Protein AF-A0A7S2EUV5-F1 (afdb_monomer_lite)

Sequence (400 aa):
MSPLLPIADLNKFLSEQCRSLSSALKKLEDSFPPSSAQTLISAAEASLVLLAHHIDSIAEHYCNGVGYIEEMLRSQLVSAIGKEIQSEDFTEFILFHNRKLFKNEFVPKPFCHAIRRPGHYPDGVLSIERTGNDDFGTKKNTDPVVTFMRKIEGSSSAPMFFPINAATSVEFTGERFLHAWICHEFGEERESRSGGFNLVARARQFSSFLLLIGTVSGPDSFDPQHAIILQNKDEVLIPLLLNQLPTPKEFKDAIQSLSPEQQRFAKAFRSMQLESSVFGVCAVQLKPQLELLLGLPQFSLTKEIKLTQDLLSLFIDYQISSDLLSFDGVGSMTSSEKVEVVKGHVAAVYEMIQELKEKDLRNAEQEADMHVEMINGGGFRLFGGAAPAPPGGGMFGAPA

Foldseek 3Di:
DPPDDDPVVVVVVVVVVVVVLVVVLVVLQVVADDDDPPDPDGSVNVNVVVVVVVVVVVVVVVVVVVVVVVVVVVVVVCVVVVHDQFQVNVVVVCLVVLVVVDDPVFRWDFQKDFCDDVPDDGQKIKFKWFADDDPDPPDDPTGGATWGKDKDALVRADWAWEDPDPVDIDTDGGIDIDTDHDGDHDDDPPDPPRGWMWTKMWGAALFKKKKFKAFDLDRRYTYTDDMDMHYGGDMDTHTDDDDDDDDPVRLCVVCVPPDPVVSVVSVVVSVVCVSRVGIDMDMGGVVQVLCVLQVADPPLCVPVSVLVVLVVCCCPVVVDDSVQLHQPDDPPDDRVVSVVVSVVSSVVVVVVVVVVVVVVVVVVVVVVVVVVCVVVVPPDDDDDDDDDDDDDDDDDDDDD

Structure (mmCIF, N/CA/C/O backbone):
data_AF-A0A7S2EUV5-F1
#
_entry.id   AF-A0A7S2EUV5-F1
#
loop_
_atom_site.group_PDB
_atom_site.id
_atom_site.type_symbol
_atom_site.label_atom_id
_atom_site.label_alt_id
_atom_site.label_comp_id
_atom_site.label_asym_id
_atom_site.label_entity_id
_atom_site.label_seq_id
_atom_site.pdbx_PDB_ins_code
_atom_site.Cartn_x
_atom_site.Cartn_y
_atom_site.Cartn_z
_atom_site.occupancy
_atom_site.B_iso_or_equiv
_atom_site.auth_seq_id
_atom_site.auth_comp_id
_atom_site.auth_asym_id
_atom_site.auth_atom_id
_atom_site.pdbx_PDB_model_num
ATOM 1 N N . MET A 1 1 ? 47.471 -4.563 -21.981 1.00 39.41 1 MET A N 1
ATOM 2 C CA . MET A 1 1 ? 47.260 -4.411 -23.435 1.00 39.41 1 MET A CA 1
ATOM 3 C C . MET A 1 1 ? 47.133 -5.801 -24.020 1.00 39.41 1 MET A C 1
ATOM 5 O O . MET A 1 1 ? 48.129 -6.513 -24.052 1.00 39.41 1 MET A O 1
ATOM 9 N N . SER A 1 2 ? 45.923 -6.230 -24.378 1.00 43.00 2 SER A N 1
ATOM 10 C CA . SER A 1 2 ? 45.759 -7.441 -25.184 1.00 43.00 2 SER A CA 1
ATOM 11 C C . SER A 1 2 ? 46.426 -7.203 -26.545 1.00 43.00 2 SER A C 1
ATOM 13 O O . SER A 1 2 ? 46.284 -6.109 -27.101 1.00 43.00 2 SER A O 1
ATOM 15 N N . PRO A 1 3 ? 47.203 -8.157 -27.080 1.00 60.22 3 PRO A N 1
ATOM 16 C CA . PRO A 1 3 ? 47.755 -8.002 -28.412 1.00 60.22 3 PRO A CA 1
ATOM 17 C C . PRO A 1 3 ? 46.594 -8.108 -29.401 1.00 60.22 3 PRO A C 1
ATOM 19 O O . PRO A 1 3 ? 45.968 -9.158 -29.529 1.00 60.22 3 PRO A O 1
ATOM 22 N N . LEU A 1 4 ? 46.278 -7.000 -30.070 1.00 65.25 4 LEU A N 1
ATOM 23 C CA . LEU A 1 4 ? 45.394 -7.016 -31.230 1.00 65.25 4 LEU A CA 1
ATOM 24 C C . LEU A 1 4 ? 45.987 -7.993 -32.254 1.00 65.25 4 LEU A C 1
ATOM 26 O O . LEU A 1 4 ? 47.182 -7.929 -32.554 1.00 65.25 4 LEU A O 1
ATOM 30 N N . LEU A 1 5 ? 45.161 -8.914 -32.752 1.00 72.06 5 LEU A N 1
ATOM 31 C CA . LEU A 1 5 ? 45.555 -9.885 -33.771 1.00 72.06 5 LEU A CA 1
ATOM 32 C C . LEU A 1 5 ? 46.169 -9.157 -34.983 1.00 72.06 5 LEU A C 1
ATOM 34 O O . LEU A 1 5 ? 45.560 -8.214 -35.497 1.00 72.06 5 LEU A O 1
ATOM 38 N N . PRO A 1 6 ? 47.352 -9.572 -35.470 1.00 80.81 6 PRO A N 1
ATOM 39 C CA . PRO A 1 6 ? 47.933 -9.009 -36.681 1.00 80.81 6 PRO A CA 1
ATOM 40 C C . PRO A 1 6 ? 47.001 -9.187 -37.885 1.00 80.81 6 PRO A C 1
ATOM 42 O O . PRO A 1 6 ? 46.394 -10.242 -38.068 1.00 80.81 6 PRO A O 1
ATOM 45 N N . ILE A 1 7 ? 46.954 -8.190 -38.772 1.00 77.75 7 ILE A N 1
ATOM 46 C CA . ILE A 1 7 ? 46.128 -8.212 -39.999 1.00 77.75 7 ILE A CA 1
ATOM 47 C C . ILE A 1 7 ? 46.412 -9.461 -40.857 1.00 77.75 7 ILE A C 1
ATOM 49 O O . ILE A 1 7 ? 45.516 -10.015 -41.491 1.00 77.75 7 ILE A O 1
ATOM 53 N N . ALA A 1 8 ? 47.658 -9.945 -40.849 1.00 79.31 8 ALA A N 1
ATOM 54 C CA . ALA A 1 8 ? 48.051 -11.159 -41.557 1.00 79.31 8 ALA A CA 1
ATOM 55 C C . ALA A 1 8 ? 47.326 -12.420 -41.050 1.00 79.31 8 ALA A C 1
ATOM 57 O O . ALA A 1 8 ? 47.029 -13.305 -41.849 1.00 79.31 8 ALA A O 1
ATOM 58 N N . ASP A 1 9 ? 47.016 -12.502 -39.756 1.00 82.06 9 ASP A N 1
ATOM 59 C CA . ASP A 1 9 ? 46.304 -13.642 -39.180 1.00 82.06 9 ASP A CA 1
ATOM 60 C C . ASP A 1 9 ? 44.790 -13.535 -39.408 1.00 82.06 9 ASP A C 1
ATOM 62 O O . ASP A 1 9 ? 44.147 -14.553 -39.654 1.00 82.06 9 ASP A O 1
ATOM 66 N N . LEU A 1 10 ? 44.229 -12.319 -39.480 1.00 81.19 10 LEU A N 1
ATOM 67 C CA . LEU A 1 10 ? 42.834 -12.098 -39.896 1.00 81.19 10 LEU A CA 1
ATOM 68 C C . LEU A 1 10 ? 42.569 -12.653 -41.304 1.00 81.19 10 LEU A C 1
ATOM 70 O O . LEU A 1 10 ? 41.597 -13.373 -41.525 1.00 81.19 10 LEU A O 1
ATOM 74 N N . ASN A 1 11 ? 43.476 -12.381 -42.246 1.00 85.56 11 ASN A N 1
ATOM 75 C CA . ASN A 1 11 ? 43.376 -12.911 -43.606 1.00 85.56 11 ASN A CA 1
ATOM 76 C C . ASN A 1 11 ? 43.454 -14.445 -43.637 1.00 85.56 11 ASN A C 1
ATOM 78 O O . ASN A 1 11 ? 42.768 -15.074 -44.443 1.00 85.56 11 ASN A O 1
ATOM 82 N N . LYS A 1 12 ? 44.239 -15.061 -42.739 1.00 87.38 12 LYS A N 1
ATOM 83 C CA . LYS A 1 12 ? 44.274 -16.523 -42.597 1.00 87.38 12 LYS A CA 1
ATOM 84 C C . LYS A 1 12 ? 42.938 -17.060 -42.088 1.00 87.38 12 LYS A C 1
ATOM 86 O O . LYS A 1 12 ? 42.424 -18.000 -42.686 1.00 87.38 12 LYS A O 1
ATOM 91 N N . PHE A 1 13 ? 42.335 -16.443 -41.070 1.00 85.50 13 PHE A N 1
ATOM 92 C CA . PHE A 1 13 ? 41.018 -16.851 -40.566 1.00 85.50 13 PHE A CA 1
ATOM 93 C C . PHE A 1 13 ? 39.918 -16.732 -41.626 1.00 85.50 13 PHE A C 1
ATOM 95 O O . PHE A 1 13 ? 39.138 -17.667 -41.789 1.00 85.50 13 PHE A O 1
ATOM 102 N N . LEU A 1 14 ? 39.899 -15.646 -42.405 1.00 86.44 14 LEU A N 1
ATOM 103 C CA . LEU A 1 14 ? 38.958 -15.491 -43.521 1.00 86.44 14 LEU A CA 1
ATOM 104 C C . LEU A 1 14 ? 39.180 -16.557 -44.600 1.00 86.44 14 LEU A C 1
ATOM 106 O O . LEU A 1 14 ? 38.224 -17.158 -45.087 1.00 86.44 14 LEU A O 1
ATOM 110 N N . SER A 1 15 ? 40.439 -16.839 -44.947 1.00 90.44 15 SER A N 1
ATOM 111 C CA . SER A 1 15 ? 40.756 -17.887 -45.924 1.00 90.44 15 SER A CA 1
ATOM 112 C C . SER A 1 15 ? 40.328 -19.279 -45.445 1.00 90.44 15 SER A C 1
ATOM 114 O O . SER A 1 15 ? 39.795 -20.063 -46.229 1.00 90.44 15 SER A O 1
ATOM 116 N N . GLU A 1 16 ? 40.477 -19.561 -44.150 1.00 90.25 16 GLU A N 1
ATOM 117 C CA . GLU A 1 16 ? 40.033 -20.802 -43.519 1.00 90.25 16 GLU A CA 1
ATOM 118 C C . GLU A 1 16 ? 38.508 -20.906 -43.447 1.00 90.25 16 GLU A C 1
ATOM 120 O O . GLU A 1 16 ? 37.953 -21.963 -43.743 1.00 90.25 16 GLU A O 1
ATOM 125 N N . GLN A 1 17 ? 37.813 -19.807 -43.147 1.00 89.25 17 GLN A N 1
ATOM 126 C CA . GLN A 1 17 ? 36.353 -19.749 -43.166 1.00 89.25 17 GLN A CA 1
ATOM 127 C C . GLN A 1 17 ? 35.809 -20.011 -44.576 1.00 89.25 17 GLN A C 1
ATOM 129 O O . GLN A 1 17 ? 34.941 -20.867 -44.745 1.00 89.25 17 GLN A O 1
ATOM 134 N N . CYS A 1 18 ? 36.364 -19.356 -45.602 1.00 90.12 18 CYS A N 1
ATOM 135 C CA . CYS A 1 18 ? 36.006 -19.595 -47.003 1.00 90.12 18 CYS A CA 1
ATOM 136 C C . CYS A 1 18 ? 36.284 -21.044 -47.424 1.00 90.12 18 CYS A C 1
ATOM 138 O O . CYS A 1 18 ? 35.459 -21.663 -48.100 1.00 90.12 18 CYS A O 1
ATOM 140 N N . ARG A 1 19 ? 37.425 -21.608 -47.006 1.00 93.62 19 ARG A N 1
ATOM 141 C CA . ARG A 1 19 ? 37.795 -23.003 -47.278 1.00 93.62 19 ARG A CA 1
ATOM 142 C C . ARG A 1 19 ? 36.826 -23.985 -46.618 1.00 93.62 19 ARG A C 1
ATOM 144 O O . ARG A 1 19 ? 36.368 -24.918 -47.275 1.00 93.62 19 ARG A O 1
ATOM 151 N N . SER A 1 20 ? 36.509 -23.770 -45.343 1.00 92.25 20 SER A N 1
ATOM 152 C CA . SER A 1 20 ? 35.587 -24.602 -44.566 1.00 92.25 20 SER A CA 1
ATOM 153 C C . SER A 1 20 ? 34.171 -24.556 -45.145 1.00 92.25 20 SER A C 1
ATOM 155 O O . SER A 1 20 ? 33.581 -25.605 -45.403 1.00 92.25 20 SER A O 1
ATOM 157 N N . LEU A 1 21 ? 33.670 -23.358 -45.470 1.00 90.31 21 LEU A N 1
ATOM 158 C CA . LEU A 1 21 ? 32.354 -23.169 -46.083 1.00 90.31 21 LEU A CA 1
ATOM 159 C C . LEU A 1 21 ? 32.273 -23.829 -47.466 1.00 90.31 21 LEU A C 1
ATOM 161 O O . LEU A 1 21 ? 31.321 -24.549 -47.752 1.00 90.31 21 LEU A O 1
ATOM 165 N N . SER A 1 22 ? 33.306 -23.668 -48.297 1.00 91.31 22 SER A N 1
ATOM 166 C CA . SER A 1 22 ? 33.374 -24.314 -49.617 1.00 91.31 22 SER A CA 1
ATOM 167 C C . SER A 1 22 ? 33.408 -25.843 -49.514 1.00 91.31 22 SER A C 1
ATOM 169 O O . SER A 1 22 ? 32.832 -26.536 -50.348 1.00 91.31 22 SER A O 1
ATOM 171 N N . SER A 1 23 ? 34.078 -26.385 -48.493 1.00 91.81 23 SER A N 1
ATOM 172 C CA . SER A 1 23 ? 34.098 -27.825 -48.212 1.00 91.81 23 SER A CA 1
ATOM 173 C C . SER A 1 23 ? 32.728 -28.333 -47.751 1.00 91.81 23 SER A C 1
ATOM 175 O O . SER A 1 23 ? 32.285 -29.393 -48.190 1.00 91.81 23 SER A O 1
ATOM 177 N N . ALA A 1 24 ? 32.027 -27.568 -46.910 1.00 89.12 24 ALA A N 1
ATOM 178 C CA . ALA A 1 24 ? 30.677 -27.896 -46.461 1.00 89.12 24 ALA A CA 1
ATOM 179 C C . ALA A 1 24 ? 29.656 -27.862 -47.612 1.00 89.12 24 ALA A C 1
ATOM 181 O O . ALA A 1 24 ? 28.864 -28.791 -47.733 1.00 89.12 24 ALA A O 1
ATOM 182 N N . LEU A 1 25 ? 29.727 -26.859 -48.495 1.00 89.50 25 LEU A N 1
ATOM 183 C CA . LEU A 1 25 ? 28.869 -26.768 -49.683 1.00 89.50 25 LEU A CA 1
ATOM 184 C C . LEU A 1 25 ? 29.070 -27.960 -50.626 1.00 89.50 25 LEU A C 1
ATOM 186 O O . LEU A 1 25 ? 28.095 -28.593 -51.011 1.00 89.50 25 LEU A O 1
ATOM 190 N N . LYS A 1 26 ? 30.321 -28.351 -50.904 1.00 88.62 26 LYS A N 1
ATOM 191 C CA . LYS A 1 26 ? 30.611 -29.542 -51.723 1.00 88.62 26 LYS A CA 1
ATOM 192 C C . LYS A 1 26 ? 30.060 -30.832 -51.114 1.00 88.62 26 LYS A C 1
ATOM 194 O O . LYS A 1 26 ? 29.481 -31.646 -51.818 1.00 88.62 26 LYS A O 1
ATOM 199 N N . LYS A 1 27 ? 30.173 -31.002 -49.792 1.00 89.44 27 LYS A N 1
ATOM 200 C CA . LYS A 1 27 ? 29.575 -32.158 -49.099 1.00 89.44 27 LYS A CA 1
ATOM 201 C C . LYS A 1 27 ? 28.051 -32.193 -49.230 1.00 89.44 27 LYS A C 1
ATOM 203 O O . LYS A 1 27 ? 27.483 -33.280 -49.290 1.00 89.44 27 LYS A O 1
ATOM 208 N N . LEU A 1 28 ? 27.392 -31.033 -49.249 1.00 85.75 28 LEU A N 1
ATOM 209 C CA . LEU A 1 28 ? 25.947 -30.941 -49.469 1.00 85.75 28 LEU A CA 1
ATOM 210 C C . LEU A 1 28 ? 25.577 -31.237 -50.928 1.00 85.75 28 LEU A C 1
ATOM 212 O O . LEU A 1 28 ? 24.605 -31.949 -51.156 1.00 85.75 28 LEU A O 1
ATOM 216 N N . GLU A 1 29 ? 26.368 -30.770 -51.895 1.00 84.62 29 GLU A N 1
ATOM 217 C CA . GLU A 1 29 ? 26.206 -31.119 -53.315 1.00 84.62 29 GLU A CA 1
ATOM 218 C C . GLU A 1 29 ? 26.338 -32.632 -53.558 1.00 84.62 29 GLU A C 1
ATOM 220 O O . GLU A 1 29 ? 25.569 -33.188 -54.335 1.00 84.62 29 GLU A O 1
ATOM 225 N N . ASP A 1 30 ? 27.245 -33.308 -52.844 1.00 85.00 30 ASP A N 1
ATOM 226 C CA . ASP A 1 30 ? 27.423 -34.765 -52.930 1.00 85.00 30 ASP A CA 1
ATOM 227 C C . ASP A 1 30 ? 26.309 -35.559 -52.212 1.00 85.00 30 ASP A C 1
ATOM 229 O O . ASP A 1 30 ? 26.059 -36.720 -52.540 1.00 85.00 30 ASP A O 1
ATOM 233 N N . SER A 1 31 ? 25.647 -34.961 -51.212 1.00 85.50 31 SER A N 1
ATOM 234 C CA . SER A 1 31 ? 24.667 -35.646 -50.347 1.00 85.50 31 SER A CA 1
ATOM 235 C C . SER A 1 31 ? 23.209 -35.450 -50.774 1.00 85.50 31 SER A C 1
ATOM 237 O O . SER A 1 31 ? 22.354 -36.252 -50.396 1.00 85.50 31 SER A O 1
ATOM 239 N N . PHE A 1 32 ? 22.906 -34.393 -51.533 1.00 83.75 32 PHE A N 1
ATOM 240 C CA . PHE A 1 32 ? 21.547 -34.042 -51.953 1.00 83.75 32 PHE A CA 1
ATOM 241 C C . PHE A 1 32 ? 21.378 -34.146 -53.475 1.00 83.75 32 PHE A C 1
ATOM 243 O O . PHE A 1 32 ? 22.299 -33.837 -54.227 1.00 83.75 32 PHE A O 1
ATOM 250 N N . PRO A 1 33 ? 20.193 -34.553 -53.965 1.00 81.62 33 PRO A N 1
ATOM 251 C CA . PRO A 1 33 ? 19.956 -34.675 -55.396 1.00 81.62 33 PRO A CA 1
ATOM 252 C C . PRO A 1 33 ? 19.969 -33.301 -56.099 1.00 81.62 33 PRO A C 1
ATOM 254 O O . PRO A 1 33 ? 19.608 -32.279 -55.496 1.00 81.62 33 PRO A O 1
ATOM 257 N N . PRO A 1 34 ? 20.341 -33.260 -57.394 1.00 75.94 34 PRO A N 1
ATOM 258 C CA . PRO A 1 34 ? 20.254 -32.048 -58.201 1.00 75.94 34 PRO A CA 1
ATOM 259 C C . PRO A 1 34 ? 18.792 -31.618 -58.375 1.00 75.94 34 PRO A C 1
ATOM 261 O O . PRO A 1 34 ? 17.888 -32.455 -58.415 1.00 75.94 34 PRO A O 1
ATOM 264 N N . SER A 1 35 ? 18.558 -30.308 -58.488 1.00 67.75 35 SER A N 1
ATOM 265 C CA . SER A 1 35 ? 17.219 -29.713 -58.554 1.00 67.75 35 SER A CA 1
ATOM 266 C C . SER A 1 35 ? 16.377 -30.319 -59.685 1.00 67.75 35 SER A C 1
ATOM 268 O O . SER A 1 35 ? 16.602 -30.048 -60.864 1.00 67.75 35 SER A O 1
ATOM 270 N N . SER A 1 36 ? 15.393 -31.141 -59.314 1.00 69.88 36 SER A N 1
ATOM 271 C CA . SER A 1 36 ? 14.444 -31.790 -60.220 1.00 69.88 36 SER A CA 1
ATOM 272 C C . SER A 1 36 ? 13.011 -31.581 -59.722 1.00 69.88 36 SER A C 1
ATOM 274 O O . SER A 1 36 ? 12.779 -31.438 -58.524 1.00 69.88 36 SER A O 1
ATOM 276 N N . ALA A 1 37 ? 12.026 -31.604 -60.623 1.00 61.72 37 ALA A N 1
ATOM 277 C CA . ALA A 1 37 ? 10.616 -31.374 -60.282 1.00 61.72 37 ALA A CA 1
ATOM 278 C C . ALA A 1 37 ? 9.982 -32.460 -59.377 1.00 61.72 37 ALA A C 1
ATOM 280 O O . ALA A 1 37 ? 8.825 -32.326 -58.991 1.00 61.72 37 ALA A O 1
ATOM 281 N N . GLN A 1 38 ? 10.709 -33.540 -59.061 1.00 63.66 38 GLN A N 1
ATOM 282 C CA . GLN A 1 38 ? 10.233 -34.670 -58.247 1.00 63.66 38 GLN A CA 1
ATOM 283 C C . GLN A 1 38 ? 10.866 -34.732 -56.845 1.00 63.66 38 GLN A C 1
ATOM 285 O O . GLN A 1 38 ? 10.484 -35.579 -56.040 1.00 63.66 38 GLN A O 1
ATOM 290 N N . THR A 1 39 ? 11.820 -33.853 -56.532 1.00 68.56 39 THR A N 1
ATOM 291 C CA . THR A 1 39 ? 12.530 -33.823 -55.244 1.00 68.56 39 THR A CA 1
ATOM 292 C C . THR A 1 39 ? 12.094 -32.615 -54.426 1.00 68.56 39 THR A C 1
ATOM 294 O O . THR A 1 39 ? 12.255 -31.489 -54.882 1.00 68.56 39 THR A O 1
ATOM 297 N N . LEU A 1 40 ? 11.565 -32.852 -53.220 1.00 69.50 40 LEU A N 1
ATOM 298 C CA . LEU A 1 40 ? 11.108 -31.799 -52.299 1.00 69.50 40 LEU A CA 1
ATOM 299 C C . LEU A 1 40 ? 12.250 -30.967 -51.694 1.00 69.50 40 LEU A C 1
ATOM 301 O O . LEU A 1 40 ? 11.995 -29.864 -51.229 1.00 69.50 40 LEU A O 1
ATOM 305 N N . ILE A 1 41 ? 13.469 -31.516 -51.648 1.00 78.62 41 ILE A N 1
ATOM 306 C CA . ILE A 1 41 ? 14.670 -30.833 -51.154 1.00 78.62 41 ILE A CA 1
ATOM 307 C C . ILE A 1 41 ? 15.811 -31.113 -52.131 1.00 78.62 41 ILE A C 1
ATOM 309 O O . ILE A 1 41 ? 16.158 -32.269 -52.385 1.00 78.62 41 ILE A O 1
ATOM 313 N N . SER A 1 42 ? 16.391 -30.047 -52.664 1.00 84.88 42 SER A N 1
ATOM 314 C CA . SER A 1 42 ? 17.522 -30.050 -53.587 1.00 84.88 42 SER A CA 1
ATOM 315 C C . SER A 1 42 ? 18.801 -29.526 -52.927 1.00 84.88 42 SER A C 1
ATOM 317 O O . SER A 1 42 ? 18.761 -28.833 -51.908 1.00 84.88 42 SER A O 1
ATOM 319 N N . ALA A 1 43 ? 19.955 -29.805 -53.540 1.00 83.75 43 ALA A N 1
ATOM 320 C CA . ALA A 1 43 ? 21.247 -29.281 -53.083 1.00 83.75 43 ALA A CA 1
ATOM 321 C C . ALA A 1 43 ? 21.279 -27.739 -52.973 1.00 83.75 43 ALA A C 1
ATOM 323 O O . ALA A 1 43 ? 21.965 -27.191 -52.106 1.00 83.75 43 ALA A O 1
ATOM 324 N N . ALA A 1 44 ? 20.500 -27.033 -53.803 1.00 83.19 44 ALA A N 1
ATOM 325 C CA . ALA A 1 44 ? 20.374 -25.577 -53.759 1.00 83.19 44 ALA A CA 1
ATOM 326 C C . ALA A 1 44 ? 19.665 -25.086 -52.482 1.00 83.19 44 ALA A C 1
ATOM 328 O O . ALA A 1 44 ? 20.135 -24.147 -51.841 1.00 83.19 44 ALA A O 1
ATOM 329 N N . GLU A 1 45 ? 18.576 -25.742 -52.070 1.00 85.94 45 GLU A N 1
ATOM 330 C CA . GLU A 1 45 ? 17.842 -25.396 -50.841 1.00 85.94 45 GLU A CA 1
ATOM 331 C C . GLU A 1 45 ? 18.658 -25.741 -49.592 1.00 85.94 45 GLU A C 1
ATOM 333 O O . GLU A 1 45 ? 18.738 -24.931 -48.670 1.00 85.94 45 GLU A O 1
ATOM 338 N N . ALA A 1 46 ? 19.341 -26.891 -49.587 1.00 84.62 46 ALA A N 1
ATOM 339 C CA . ALA A 1 46 ? 20.243 -27.275 -48.501 1.00 84.62 46 ALA A CA 1
ATOM 340 C C . ALA A 1 46 ? 21.407 -26.278 -48.342 1.00 84.62 46 ALA A C 1
ATOM 342 O O . ALA A 1 46 ? 21.758 -25.895 -47.224 1.00 84.62 46 ALA A O 1
ATOM 343 N N . SER A 1 47 ? 21.966 -25.804 -49.459 1.00 87.69 47 SER A N 1
ATOM 344 C CA . SER A 1 47 ? 23.012 -24.775 -49.467 1.00 87.69 47 SER A CA 1
ATOM 345 C C . SER A 1 47 ? 22.502 -23.430 -48.947 1.00 87.69 47 SER A C 1
ATOM 347 O O . SER A 1 47 ? 23.197 -22.770 -48.177 1.00 87.69 47 SER A O 1
ATOM 349 N N . LEU A 1 48 ? 21.281 -23.029 -49.317 1.00 87.56 48 LEU A N 1
ATOM 350 C CA . LEU A 1 48 ? 20.671 -21.786 -48.842 1.00 87.56 48 LEU A CA 1
ATOM 351 C C . LEU A 1 48 ? 20.423 -21.818 -47.330 1.00 87.56 48 LEU A C 1
ATOM 353 O O . LEU A 1 48 ? 20.736 -20.843 -46.651 1.00 87.56 48 LEU A O 1
ATOM 357 N N . VAL A 1 49 ? 19.929 -22.937 -46.792 1.00 89.50 49 VAL A N 1
ATOM 358 C CA . VAL A 1 49 ? 19.733 -23.111 -45.343 1.00 89.50 49 VAL A CA 1
ATOM 359 C C . VAL A 1 49 ? 21.068 -23.066 -44.596 1.00 89.50 49 VAL A C 1
ATOM 361 O O . VAL A 1 49 ? 21.172 -22.375 -43.583 1.00 89.50 49 VAL A O 1
ATOM 364 N N . LEU A 1 50 ? 22.109 -23.735 -45.112 1.00 90.44 50 LEU A N 1
ATOM 365 C CA . LEU A 1 50 ? 23.451 -23.673 -44.524 1.00 90.44 50 LEU A CA 1
ATOM 366 C C . LEU A 1 50 ? 23.987 -22.234 -44.503 1.00 90.44 50 LEU A C 1
ATOM 368 O O . LEU A 1 50 ? 24.504 -21.786 -43.482 1.00 90.44 50 LEU A O 1
ATOM 372 N N . LEU A 1 51 ? 23.863 -21.505 -45.616 1.00 91.12 51 LEU A N 1
ATOM 373 C CA . LEU A 1 51 ? 24.318 -20.117 -45.712 1.00 91.12 51 LEU A CA 1
ATOM 374 C C . LEU A 1 51 ? 23.528 -19.191 -44.784 1.00 91.12 51 LEU A C 1
ATOM 376 O O . LEU A 1 51 ? 24.132 -18.341 -44.138 1.00 91.12 51 LEU A O 1
ATOM 380 N N . ALA A 1 52 ? 22.211 -19.373 -44.673 1.00 92.25 52 ALA A N 1
ATOM 381 C CA . ALA A 1 52 ? 21.375 -18.607 -43.754 1.00 92.25 52 ALA A CA 1
ATOM 382 C C . ALA A 1 52 ? 21.791 -18.832 -42.290 1.00 92.25 52 ALA A C 1
ATOM 384 O O . ALA A 1 52 ? 21.988 -17.865 -41.561 1.00 92.25 52 ALA A O 1
ATOM 385 N N . HIS A 1 53 ? 22.020 -20.086 -41.887 1.00 92.94 53 HIS A N 1
ATOM 386 C CA . HIS A 1 53 ? 22.510 -20.416 -40.544 1.00 92.94 53 HIS A CA 1
ATOM 387 C C . HIS A 1 53 ? 23.924 -19.870 -40.289 1.00 92.94 53 HIS A C 1
ATOM 389 O O . HIS A 1 53 ? 24.256 -19.450 -39.183 1.00 92.94 53 HIS A O 1
ATOM 395 N N . HIS A 1 54 ? 24.785 -19.862 -41.310 1.00 92.00 54 HIS A N 1
ATOM 396 C CA . HIS A 1 54 ? 26.126 -19.287 -41.202 1.00 92.00 54 HIS A CA 1
ATOM 397 C C . HIS A 1 54 ? 26.090 -17.762 -41.042 1.00 92.00 54 HIS A C 1
ATOM 399 O O . HIS A 1 54 ? 26.852 -17.213 -40.253 1.00 92.00 54 HIS A O 1
ATOM 405 N N . ILE A 1 55 ? 25.192 -17.074 -41.753 1.00 92.25 55 ILE A N 1
ATOM 406 C CA . ILE A 1 55 ? 24.978 -15.626 -41.609 1.00 92.25 55 ILE A CA 1
ATOM 407 C C . ILE A 1 55 ? 24.464 -15.291 -40.207 1.00 92.25 55 ILE A C 1
ATOM 409 O O . ILE A 1 55 ? 24.980 -14.362 -39.590 1.00 92.25 55 ILE A O 1
ATOM 413 N N . ASP A 1 56 ? 23.498 -16.058 -39.701 1.00 94.94 56 ASP A N 1
ATOM 414 C CA . ASP A 1 56 ? 22.960 -15.888 -38.348 1.00 94.94 56 ASP A CA 1
ATOM 415 C C . ASP A 1 56 ? 24.053 -16.066 -37.284 1.00 94.94 56 ASP A C 1
ATOM 417 O O . ASP A 1 56 ? 24.271 -15.188 -36.454 1.00 94.94 56 ASP A O 1
ATOM 421 N N . SER A 1 57 ? 24.862 -17.123 -37.407 1.00 92.56 57 SER A N 1
ATOM 422 C CA . SER A 1 57 ? 26.013 -17.355 -36.528 1.00 92.56 57 SER A CA 1
ATOM 423 C C . SER A 1 57 ? 27.047 -16.221 -36.589 1.00 92.56 57 SER A C 1
ATOM 425 O O . SER A 1 57 ? 27.581 -15.821 -35.556 1.00 92.56 57 SER A O 1
ATOM 427 N N . ILE A 1 58 ? 27.327 -15.650 -37.768 1.00 91.56 58 ILE A N 1
ATOM 428 C CA . ILE A 1 58 ? 28.213 -14.478 -37.881 1.00 91.56 58 ILE A CA 1
ATOM 429 C C . ILE A 1 58 ? 27.611 -13.269 -37.161 1.00 91.56 58 ILE A C 1
ATOM 431 O O . ILE A 1 58 ? 28.337 -12.564 -36.459 1.00 91.56 58 ILE A O 1
ATOM 435 N N . ALA A 1 59 ? 26.313 -13.015 -37.340 1.00 93.81 59 ALA A N 1
ATOM 436 C CA . ALA A 1 59 ? 25.627 -11.911 -36.680 1.00 93.81 59 ALA A CA 1
ATOM 437 C C . ALA A 1 59 ? 25.657 -12.078 -35.153 1.00 93.81 59 ALA A C 1
ATOM 439 O O . ALA A 1 59 ? 26.005 -11.135 -34.444 1.00 93.81 59 ALA A O 1
ATOM 440 N N . GLU A 1 60 ? 25.403 -13.288 -34.655 1.00 94.25 60 GLU A N 1
ATOM 441 C CA . GLU A 1 60 ? 25.492 -13.626 -33.236 1.00 94.25 60 GLU A CA 1
ATOM 442 C C . GLU A 1 60 ? 26.917 -13.430 -32.697 1.00 94.25 60 GLU A C 1
ATOM 444 O O . GLU A 1 60 ? 27.120 -12.752 -31.691 1.00 94.25 60 GLU A O 1
ATOM 449 N N . HIS A 1 61 ? 27.936 -13.950 -33.390 1.00 90.25 61 HIS A N 1
ATOM 450 C CA . HIS A 1 61 ? 29.334 -13.766 -33.000 1.00 90.25 61 HIS A CA 1
ATOM 451 C C . HIS A 1 61 ? 29.761 -12.297 -33.006 1.00 90.25 61 HIS A C 1
ATOM 453 O O . HIS A 1 61 ? 30.548 -11.891 -32.149 1.00 90.25 61 HIS A O 1
ATOM 459 N N . TYR A 1 62 ? 29.247 -11.494 -33.939 1.00 90.56 62 TYR A N 1
ATOM 460 C CA . TYR A 1 62 ? 29.487 -10.057 -33.961 1.00 90.56 62 TYR A CA 1
ATOM 461 C C . TYR A 1 62 ? 28.841 -9.362 -32.759 1.00 90.56 62 TYR A C 1
ATOM 463 O O . TYR A 1 62 ? 29.537 -8.646 -32.042 1.00 90.56 62 TYR A O 1
ATOM 471 N N . CYS A 1 63 ? 27.557 -9.620 -32.488 1.00 91.81 63 CYS A N 1
ATOM 472 C CA . CYS A 1 63 ? 26.857 -9.088 -31.316 1.00 91.81 63 CYS A CA 1
ATOM 473 C C . CYS A 1 63 ? 27.565 -9.477 -30.012 1.00 91.81 63 CYS A C 1
ATOM 475 O O . CYS A 1 63 ? 27.819 -8.618 -29.173 1.00 91.81 63 CYS A O 1
ATOM 477 N N . ASN A 1 64 ? 27.972 -10.742 -29.879 1.00 92.69 64 ASN A N 1
ATOM 478 C CA . ASN A 1 64 ? 28.718 -11.237 -28.722 1.00 92.69 64 ASN A CA 1
ATOM 479 C C . ASN A 1 64 ? 30.099 -10.580 -28.603 1.00 92.69 64 ASN A C 1
ATOM 481 O O . ASN A 1 64 ? 30.538 -10.252 -27.504 1.00 92.69 64 ASN A O 1
ATOM 485 N N . GLY A 1 65 ? 30.792 -10.365 -29.724 1.00 90.62 65 GLY A N 1
ATOM 486 C CA . GLY A 1 65 ? 32.088 -9.691 -29.749 1.00 90.62 65 GLY A CA 1
ATOM 487 C C . GLY A 1 65 ? 31.994 -8.225 -29.329 1.00 90.62 65 GLY A C 1
ATOM 488 O O . GLY A 1 65 ? 32.795 -7.770 -28.513 1.00 90.62 65 GLY A O 1
ATOM 489 N N . VAL A 1 66 ? 31.002 -7.497 -29.848 1.00 93.00 66 VAL A N 1
ATOM 490 C CA . VAL A 1 66 ? 30.718 -6.113 -29.441 1.00 93.00 66 VAL A CA 1
ATOM 491 C C . VAL A 1 66 ? 30.324 -6.070 -27.966 1.00 93.00 66 VAL A C 1
ATOM 493 O O . VAL A 1 66 ? 30.948 -5.330 -27.209 1.00 93.00 66 VAL A O 1
ATOM 496 N N . GLY A 1 67 ? 29.393 -6.926 -27.537 1.00 92.62 67 GLY A N 1
ATOM 497 C CA . GLY A 1 67 ? 28.955 -7.018 -26.143 1.00 92.62 67 GLY A CA 1
ATOM 498 C C . GLY A 1 67 ? 30.105 -7.316 -25.179 1.00 92.62 67 GLY A C 1
ATOM 499 O O . GLY A 1 67 ? 30.230 -6.661 -24.150 1.00 92.62 67 GLY A O 1
ATOM 500 N N . TYR A 1 68 ? 31.022 -8.216 -25.547 1.00 91.69 68 TYR A N 1
ATOM 501 C CA . TYR A 1 68 ? 32.219 -8.498 -24.752 1.00 91.69 68 TYR A CA 1
ATOM 502 C C . TYR A 1 68 ? 33.135 -7.274 -24.616 1.00 91.69 68 TYR A C 1
ATOM 504 O O . TYR A 1 68 ? 33.647 -6.996 -23.530 1.00 91.69 68 TYR A O 1
ATOM 512 N N . ILE A 1 69 ? 33.365 -6.533 -25.707 1.00 90.81 69 ILE A N 1
ATOM 513 C CA . ILE A 1 69 ? 34.188 -5.317 -25.668 1.00 90.81 69 ILE A CA 1
ATOM 514 C C . ILE A 1 69 ? 33.515 -4.254 -24.796 1.00 90.81 69 ILE A C 1
ATOM 516 O O . ILE A 1 69 ? 34.192 -3.633 -23.975 1.00 90.81 69 ILE A O 1
ATOM 520 N N . GLU A 1 70 ? 32.206 -4.056 -24.941 1.00 92.12 70 GLU A N 1
ATOM 521 C CA . GLU A 1 70 ? 31.433 -3.109 -24.134 1.00 92.12 70 GLU A CA 1
ATOM 522 C C . GLU A 1 70 ? 31.469 -3.471 -22.647 1.00 92.12 70 GLU A C 1
ATOM 524 O O . GLU A 1 70 ? 31.760 -2.612 -21.814 1.00 92.12 70 GLU A O 1
ATOM 529 N N . GLU A 1 71 ? 31.271 -4.742 -22.302 1.00 90.38 71 GLU A N 1
ATOM 530 C CA . GLU A 1 71 ? 31.326 -5.221 -20.923 1.00 90.38 71 GLU A CA 1
ATOM 531 C C . GLU A 1 71 ? 32.738 -5.113 -20.333 1.00 90.38 71 GLU A C 1
ATOM 533 O O . GLU A 1 71 ? 32.909 -4.684 -19.186 1.00 90.38 71 GLU A O 1
ATOM 538 N N . MET A 1 72 ? 33.771 -5.425 -21.123 1.00 90.88 72 MET A N 1
ATOM 539 C CA . MET A 1 72 ? 35.166 -5.244 -20.723 1.00 90.88 72 MET A CA 1
ATOM 540 C C . MET A 1 72 ? 35.471 -3.764 -20.449 1.00 90.88 72 MET A C 1
ATOM 542 O O . MET A 1 72 ? 36.064 -3.445 -19.416 1.00 90.88 72 MET A O 1
ATOM 546 N N . LEU A 1 73 ? 35.067 -2.853 -21.342 1.00 90.31 73 LEU A N 1
ATOM 547 C CA . LEU A 1 73 ? 35.264 -1.409 -21.172 1.00 90.31 73 LEU A CA 1
ATOM 548 C C . LEU A 1 73 ? 34.478 -0.873 -19.971 1.00 90.31 73 LEU A C 1
ATOM 550 O O . LEU A 1 73 ? 35.030 -0.117 -19.171 1.00 90.31 73 LEU A O 1
ATOM 554 N N . ARG A 1 74 ? 33.225 -1.306 -19.795 1.00 87.44 74 ARG A N 1
ATOM 555 C CA . ARG A 1 74 ? 32.396 -0.972 -18.631 1.00 87.44 74 ARG A CA 1
ATOM 556 C C . ARG A 1 74 ? 33.062 -1.435 -17.339 1.00 87.44 74 ARG A C 1
ATOM 558 O O . ARG A 1 74 ? 33.186 -0.649 -16.407 1.00 87.44 74 ARG A O 1
ATOM 565 N N . SER A 1 75 ? 33.559 -2.668 -17.295 1.00 88.50 75 SER A N 1
ATOM 566 C CA . SER A 1 75 ? 34.247 -3.222 -16.123 1.00 88.50 75 SER A CA 1
ATOM 567 C C . SER A 1 75 ? 35.525 -2.450 -15.787 1.00 88.50 75 SER A C 1
ATOM 569 O O . SER A 1 75 ? 35.783 -2.150 -14.622 1.00 88.50 75 SER A O 1
ATOM 571 N N . GLN A 1 76 ? 36.311 -2.070 -16.801 1.00 90.00 76 GLN A N 1
ATOM 572 C CA . GLN A 1 76 ? 37.496 -1.225 -16.616 1.00 90.00 76 GLN A CA 1
ATOM 573 C C . GLN A 1 76 ? 37.127 0.162 -16.080 1.00 90.00 76 GLN A C 1
ATOM 575 O O . GLN A 1 76 ? 37.792 0.660 -15.172 1.00 90.00 76 GLN A O 1
ATOM 580 N N . LEU A 1 77 ? 36.053 0.768 -16.595 1.00 87.50 77 LEU A N 1
ATOM 581 C CA . LEU A 1 77 ? 35.549 2.057 -16.126 1.00 87.50 77 LEU A CA 1
ATOM 582 C C . LEU A 1 77 ? 35.084 1.977 -14.664 1.00 87.50 77 LEU A C 1
ATOM 584 O O . LEU A 1 77 ? 35.491 2.800 -13.846 1.00 87.50 77 LEU A O 1
ATOM 588 N N . VAL A 1 78 ? 34.286 0.963 -14.318 1.00 88.06 78 VAL A N 1
ATOM 589 C CA . VAL A 1 78 ? 33.820 0.726 -12.943 1.00 88.06 78 VAL A CA 1
ATOM 590 C C . VAL A 1 78 ? 35.008 0.500 -12.009 1.00 88.06 78 VAL A C 1
ATOM 592 O O . VAL A 1 78 ? 35.053 1.094 -10.936 1.00 88.06 78 VAL A O 1
ATOM 595 N N . SER A 1 79 ? 36.014 -0.273 -12.429 1.00 87.12 79 SER A N 1
ATOM 596 C CA . SER A 1 79 ? 37.236 -0.481 -11.646 1.00 87.12 79 SER A CA 1
ATOM 597 C C . SER A 1 79 ? 38.063 0.797 -11.467 1.00 87.12 79 SER A C 1
ATOM 599 O O . SER A 1 79 ? 38.736 0.930 -10.447 1.00 87.12 79 SER A O 1
ATOM 601 N N . ALA A 1 80 ? 38.056 1.711 -12.439 1.00 86.69 80 ALA A N 1
ATOM 602 C CA . ALA A 1 80 ? 38.812 2.961 -12.377 1.00 86.69 80 ALA A CA 1
ATOM 603 C C . ALA A 1 80 ? 38.116 4.034 -11.522 1.00 86.69 80 ALA A C 1
ATOM 605 O O . ALA A 1 80 ? 38.784 4.778 -10.808 1.00 86.69 80 ALA A O 1
ATOM 606 N N . ILE A 1 81 ? 36.783 4.115 -11.590 1.00 85.69 81 ILE A N 1
ATOM 607 C CA . ILE A 1 81 ? 35.968 5.060 -10.808 1.00 85.69 81 ILE A CA 1
ATOM 608 C C . ILE A 1 81 ? 35.746 4.538 -9.378 1.00 85.69 81 ILE A C 1
ATOM 610 O O . ILE A 1 81 ? 35.681 5.320 -8.432 1.00 85.69 81 ILE A O 1
ATOM 614 N N . GLY A 1 82 ? 35.664 3.216 -9.210 1.00 83.44 82 GLY A N 1
ATOM 615 C CA . GLY A 1 82 ? 35.608 2.517 -7.926 1.00 83.44 82 GLY A CA 1
ATOM 616 C C . GLY A 1 82 ? 34.209 2.108 -7.457 1.00 83.44 82 GLY A C 1
ATOM 617 O O . GLY A 1 82 ? 34.109 1.246 -6.587 1.00 83.44 82 GLY A O 1
ATOM 618 N N . LYS A 1 83 ? 33.128 2.680 -8.009 1.00 82.44 83 LYS A N 1
ATOM 619 C CA . LYS A 1 83 ? 31.744 2.289 -7.685 1.00 82.44 83 LYS A CA 1
ATOM 620 C C . LYS A 1 83 ? 30.774 2.649 -8.812 1.00 82.44 83 LYS A C 1
ATOM 622 O O . LYS A 1 83 ? 30.868 3.730 -9.388 1.00 82.44 83 LYS A O 1
ATOM 627 N N . GLU A 1 84 ? 29.821 1.761 -9.081 1.00 80.62 84 GLU A N 1
ATOM 628 C CA . GLU A 1 84 ? 28.643 2.052 -9.900 1.00 80.62 84 GLU A CA 1
ATOM 629 C C . GLU A 1 84 ? 27.510 2.582 -9.016 1.00 80.62 84 GLU A C 1
ATOM 631 O O . GLU A 1 84 ? 27.231 2.011 -7.964 1.00 80.62 84 GLU A O 1
ATOM 636 N N . ILE A 1 85 ? 26.882 3.683 -9.432 1.00 80.81 85 ILE A N 1
ATOM 637 C CA . ILE A 1 85 ? 25.769 4.298 -8.703 1.00 80.81 85 ILE A CA 1
ATOM 638 C C . ILE A 1 85 ? 24.487 3.559 -9.071 1.00 80.81 85 ILE A C 1
ATOM 640 O O . ILE A 1 85 ? 24.063 3.606 -10.224 1.00 80.81 85 ILE A O 1
ATOM 644 N N . GLN A 1 86 ? 23.868 2.925 -8.081 1.00 77.25 86 GLN A N 1
ATOM 645 C CA . GLN A 1 86 ? 22.571 2.269 -8.233 1.00 77.25 86 GLN A CA 1
ATOM 646 C C . GLN A 1 86 ? 21.414 3.192 -7.810 1.00 77.25 86 GLN A C 1
ATOM 648 O O . GLN A 1 86 ? 21.617 4.247 -7.195 1.00 77.25 86 GLN A O 1
ATOM 653 N N . SER A 1 87 ? 20.175 2.790 -8.106 1.00 77.31 87 SER A N 1
ATOM 654 C CA . SER A 1 87 ? 18.965 3.497 -7.650 1.00 77.31 87 SER A CA 1
ATOM 655 C C . SER A 1 87 ? 18.909 3.644 -6.125 1.00 77.31 87 SER A C 1
ATOM 657 O O . SER A 1 87 ? 18.453 4.670 -5.608 1.00 77.31 87 SER A O 1
ATOM 659 N N . GLU A 1 88 ? 19.406 2.649 -5.390 1.00 77.00 88 GLU A N 1
ATOM 660 C CA . GLU A 1 88 ? 19.502 2.655 -3.927 1.00 77.00 88 GLU A CA 1
ATOM 661 C C . GLU A 1 88 ? 20.453 3.751 -3.441 1.00 77.00 88 GLU A C 1
ATOM 663 O O . GLU A 1 88 ? 20.071 4.567 -2.602 1.00 77.00 88 GLU A O 1
ATOM 668 N N . ASP A 1 89 ? 21.649 3.831 -4.031 1.00 80.19 89 ASP A N 1
ATOM 669 C CA . ASP A 1 89 ? 22.655 4.841 -3.685 1.00 80.19 89 ASP A CA 1
ATOM 670 C C . ASP A 1 89 ? 22.119 6.257 -3.909 1.00 80.19 89 ASP A C 1
ATOM 672 O O . ASP A 1 89 ? 22.334 7.165 -3.099 1.00 80.19 89 ASP A O 1
ATOM 676 N N . PHE A 1 90 ? 21.387 6.454 -5.008 1.00 83.44 90 PHE A N 1
ATOM 677 C CA . PHE A 1 90 ? 20.758 7.735 -5.299 1.00 83.44 90 PHE A CA 1
ATOM 678 C C . PHE A 1 90 ? 19.643 8.061 -4.300 1.00 83.44 90 PHE A C 1
ATOM 680 O O . PHE A 1 90 ? 19.529 9.200 -3.844 1.00 83.44 90 PHE A O 1
ATOM 687 N N . THR A 1 91 ? 18.849 7.067 -3.900 1.00 81.19 91 THR A N 1
ATOM 688 C CA . THR A 1 91 ? 17.810 7.240 -2.878 1.00 81.19 91 THR A CA 1
ATOM 689 C C . THR A 1 91 ? 18.423 7.673 -1.545 1.00 81.19 91 THR A C 1
ATOM 691 O O . THR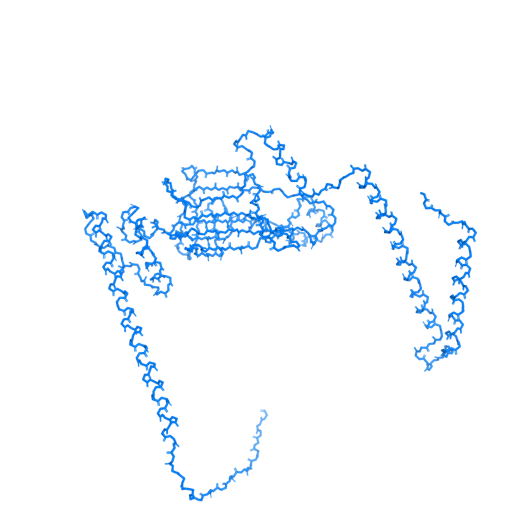 A 1 91 ? 17.977 8.661 -0.958 1.00 81.19 91 THR A O 1
ATOM 694 N N . GLU A 1 92 ? 19.486 7.009 -1.088 1.00 83.19 92 GLU A N 1
ATOM 695 C CA . GLU A 1 92 ? 20.210 7.391 0.131 1.00 83.19 92 GLU A CA 1
ATOM 696 C C . GLU A 1 92 ? 20.787 8.806 0.040 1.00 83.19 92 GLU A C 1
ATOM 698 O O . GLU A 1 92 ? 20.636 9.616 0.965 1.00 83.19 92 GLU A O 1
ATOM 703 N N . PHE A 1 93 ? 21.395 9.135 -1.101 1.00 87.25 93 PHE A N 1
ATOM 704 C CA . PHE A 1 93 ? 21.924 10.464 -1.374 1.00 87.25 93 PHE A CA 1
ATOM 705 C C . PHE A 1 93 ? 20.836 11.540 -1.261 1.00 87.25 93 PHE A C 1
ATOM 707 O O . PHE A 1 93 ? 21.037 12.555 -0.583 1.00 87.25 93 PHE A O 1
ATOM 714 N N . ILE A 1 94 ? 19.672 11.320 -1.878 1.00 86.69 94 ILE A N 1
ATOM 715 C CA . ILE A 1 94 ? 18.537 12.248 -1.828 1.00 86.69 94 ILE A CA 1
ATOM 716 C C . ILE A 1 94 ? 18.013 12.383 -0.397 1.00 86.69 94 ILE A C 1
ATOM 718 O O . ILE A 1 94 ? 17.804 13.502 0.073 1.00 86.69 94 ILE A O 1
ATOM 722 N N . LEU A 1 95 ? 17.862 11.281 0.342 1.00 84.81 95 LEU A N 1
ATOM 723 C CA . LEU A 1 95 ? 17.416 11.316 1.737 1.00 84.81 95 LEU A CA 1
ATOM 724 C C . LEU A 1 95 ? 18.362 12.122 2.631 1.00 84.81 95 LEU A C 1
ATOM 726 O O . LEU A 1 95 ? 17.902 12.908 3.465 1.00 84.81 95 LEU A O 1
ATOM 730 N N . PHE A 1 96 ? 19.672 11.972 2.446 1.00 87.62 96 PHE A N 1
ATOM 731 C CA . PHE A 1 96 ? 20.668 12.740 3.186 1.00 87.62 96 PHE A CA 1
ATOM 732 C C . PHE A 1 96 ? 20.581 14.243 2.887 1.00 87.62 96 PHE A C 1
ATOM 734 O O . PHE A 1 96 ? 20.608 15.061 3.811 1.00 87.62 96 PHE A O 1
ATOM 741 N N . HIS A 1 97 ? 20.434 14.622 1.617 1.00 89.19 97 HIS A N 1
ATOM 742 C CA . HIS A 1 97 ? 20.355 16.029 1.219 1.00 89.19 97 HIS A CA 1
ATOM 743 C C . HIS A 1 97 ? 19.020 16.671 1.592 1.00 89.19 97 HIS A C 1
ATOM 745 O O . HIS A 1 97 ? 19.004 17.816 2.045 1.00 89.19 97 HIS A O 1
ATOM 751 N N . ASN A 1 98 ? 17.914 15.931 1.515 1.00 87.81 98 ASN A N 1
ATOM 752 C CA . ASN A 1 98 ? 16.596 16.412 1.921 1.00 87.81 98 ASN A CA 1
ATOM 753 C C . ASN A 1 98 ? 16.578 16.883 3.381 1.00 87.81 98 ASN A C 1
ATOM 755 O O . ASN A 1 98 ? 15.955 17.897 3.684 1.00 87.81 98 ASN A O 1
ATOM 759 N N . ARG A 1 99 ? 17.321 16.215 4.275 1.00 85.88 99 ARG A N 1
ATOM 760 C CA . ARG A 1 99 ? 17.466 16.631 5.685 1.00 85.88 99 ARG A CA 1
ATOM 761 C C . ARG A 1 99 ? 18.155 17.987 5.857 1.00 85.88 99 ARG A C 1
ATOM 763 O O . ARG A 1 99 ? 17.965 18.629 6.881 1.00 85.88 99 ARG A O 1
ATOM 770 N N . LYS A 1 100 ? 18.976 18.403 4.889 1.00 88.69 100 LYS A N 1
ATOM 771 C CA . LYS A 1 100 ? 19.674 19.699 4.899 1.00 88.69 100 LYS A CA 1
ATOM 772 C C . LYS A 1 100 ? 18.893 20.786 4.163 1.00 88.69 100 LYS A C 1
ATOM 774 O O . LYS A 1 100 ? 18.990 21.951 4.531 1.00 88.69 100 LYS A O 1
ATOM 779 N N . LEU A 1 101 ? 18.165 20.409 3.111 1.00 90.75 101 LEU A N 1
ATOM 780 C CA . LEU A 1 101 ? 17.439 21.333 2.239 1.00 90.75 101 LEU A CA 1
ATOM 781 C C . LEU A 1 101 ? 16.090 21.760 2.824 1.00 90.75 101 LEU A C 1
ATOM 783 O O . LEU A 1 101 ? 15.708 22.923 2.705 1.00 90.75 101 LEU A O 1
ATOM 787 N N . PHE A 1 102 ? 15.362 20.835 3.449 1.00 89.69 102 PHE A N 1
ATOM 788 C CA . PHE A 1 102 ? 14.031 21.105 3.982 1.00 89.69 102 PHE A CA 1
ATOM 789 C C . PHE A 1 102 ? 14.071 21.429 5.476 1.00 89.69 102 PHE A C 1
ATOM 791 O O . PHE A 1 102 ? 14.863 20.878 6.238 1.00 89.69 102 PHE A O 1
ATOM 798 N N . LYS A 1 103 ? 13.145 22.286 5.922 1.00 87.94 103 LYS A N 1
ATOM 799 C CA . LYS A 1 103 ? 12.826 22.399 7.353 1.00 87.94 103 LYS A CA 1
ATOM 800 C C . LYS A 1 103 ? 12.232 21.075 7.834 1.00 87.94 103 LYS A C 1
ATOM 802 O O . LYS A 1 103 ? 11.530 20.418 7.071 1.00 87.94 103 LYS A O 1
ATOM 807 N N . ASN A 1 104 ? 12.410 20.749 9.113 1.00 84.38 104 ASN A N 1
ATOM 808 C CA . ASN A 1 104 ? 11.940 19.495 9.728 1.00 84.38 104 ASN A CA 1
ATOM 809 C C . ASN A 1 104 ? 10.461 19.148 9.450 1.00 84.38 104 ASN A C 1
ATOM 811 O O . ASN A 1 104 ? 10.091 17.975 9.432 1.00 84.38 104 ASN A O 1
ATOM 815 N N . GLU A 1 105 ? 9.612 20.151 9.231 1.00 85.06 105 GLU A N 1
ATOM 816 C CA . GLU A 1 105 ? 8.193 19.976 8.900 1.00 85.06 105 GLU A CA 1
ATOM 817 C C . GLU A 1 105 ? 7.959 19.427 7.485 1.00 85.06 105 GLU A C 1
ATOM 819 O O . GLU A 1 105 ? 7.025 18.654 7.288 1.00 85.06 105 GLU A O 1
ATOM 824 N N . PHE A 1 106 ? 8.821 19.784 6.527 1.00 85.06 106 PHE A N 1
ATOM 825 C CA . PHE A 1 106 ? 8.706 19.428 5.106 1.00 85.06 106 PHE A CA 1
ATOM 826 C C . PHE A 1 106 ? 9.652 18.303 4.680 1.00 85.06 106 PHE A C 1
ATOM 828 O O . PHE A 1 106 ? 9.579 17.843 3.542 1.00 85.06 106 PHE A O 1
ATOM 835 N N . VAL A 1 107 ? 10.551 17.868 5.567 1.00 88.81 107 VAL A N 1
ATOM 836 C CA . VAL A 1 107 ? 11.419 16.718 5.304 1.00 88.81 107 VAL A CA 1
ATOM 837 C C . VAL A 1 107 ? 10.536 15.487 5.053 1.00 88.81 107 VAL A C 1
ATOM 839 O O . VAL A 1 107 ? 9.651 15.211 5.869 1.00 88.81 107 VAL A O 1
ATOM 842 N N . PRO A 1 108 ? 10.769 14.738 3.959 1.00 89.38 108 PRO A N 1
ATOM 843 C CA . PRO A 1 108 ? 10.086 13.477 3.697 1.00 89.38 108 PRO A CA 1
ATOM 844 C C . PRO A 1 108 ? 10.189 12.512 4.878 1.00 89.38 108 PRO A C 1
ATOM 846 O O . PRO A 1 108 ? 11.251 12.368 5.487 1.00 89.38 108 PRO A O 1
ATOM 849 N N . LYS A 1 109 ? 9.084 11.839 5.198 1.00 89.75 109 LYS A N 1
ATOM 850 C CA . LYS A 1 109 ? 8.986 10.929 6.345 1.00 89.75 109 LYS A CA 1
ATOM 851 C C . LYS A 1 109 ? 8.696 9.507 5.871 1.00 89.75 109 LYS A C 1
ATOM 853 O O . LYS A 1 109 ? 8.034 9.342 4.844 1.00 89.75 109 LYS A O 1
ATOM 858 N N . PRO A 1 110 ? 9.162 8.480 6.601 1.00 90.81 110 PRO A N 1
ATOM 859 C CA . PRO A 1 110 ? 8.753 7.106 6.336 1.00 90.81 110 PRO A CA 1
ATOM 860 C C . PRO A 1 110 ? 7.223 6.997 6.345 1.00 90.81 110 PRO A C 1
ATOM 862 O O . PRO A 1 110 ? 6.571 7.548 7.236 1.00 90.81 110 PRO A O 1
ATOM 865 N N . PHE A 1 111 ? 6.649 6.302 5.364 1.00 91.88 111 PHE A N 1
ATOM 866 C CA . PHE A 1 111 ? 5.235 5.940 5.348 1.00 91.88 111 PHE A CA 1
ATOM 867 C C . PHE A 1 111 ? 5.026 4.876 6.424 1.00 91.88 111 PHE A C 1
ATOM 869 O O . PHE A 1 111 ? 5.167 3.680 6.184 1.00 91.88 111 PHE A O 1
ATOM 876 N N . CYS A 1 112 ? 4.781 5.334 7.646 1.00 91.94 112 CYS A N 1
ATOM 877 C CA . CYS A 1 112 ? 4.536 4.498 8.807 1.00 91.94 112 CYS A CA 1
ATOM 878 C C . CYS A 1 112 ? 3.629 5.265 9.765 1.00 91.94 112 CYS A C 1
ATOM 880 O O . CYS A 1 112 ? 4.041 6.243 10.394 1.00 91.94 112 CYS A O 1
ATOM 882 N N . HIS A 1 113 ? 2.379 4.826 9.851 1.00 91.50 113 HIS A N 1
ATOM 883 C CA . HIS A 1 113 ? 1.344 5.461 10.651 1.00 91.50 113 HIS A CA 1
ATOM 884 C C . HIS A 1 113 ? 0.870 4.527 11.745 1.00 91.50 113 HIS A C 1
ATOM 886 O O . HIS A 1 113 ? 0.460 3.396 11.494 1.00 91.50 113 HIS A O 1
ATOM 892 N N . ALA A 1 114 ? 0.902 5.023 12.976 1.00 91.19 114 ALA A N 1
ATOM 893 C CA . ALA A 1 114 ? 0.324 4.329 14.110 1.00 91.19 114 ALA A CA 1
ATOM 894 C C . ALA A 1 114 ? -1.191 4.567 14.134 1.00 91.19 114 ALA A C 1
ATOM 896 O O . ALA A 1 114 ? -1.645 5.698 14.308 1.00 91.19 114 ALA A O 1
ATOM 897 N N . ILE A 1 115 ? -1.967 3.494 14.012 1.00 90.19 115 ILE A N 1
ATOM 898 C CA . ILE A 1 115 ? -3.422 3.526 14.150 1.00 90.19 115 ILE A CA 1
ATOM 899 C C . ILE A 1 115 ? -3.715 3.580 15.645 1.00 90.19 115 ILE A C 1
ATOM 901 O O . ILE A 1 115 ? -3.476 2.608 16.362 1.00 90.19 115 ILE A O 1
ATOM 905 N N . ARG A 1 116 ? -4.155 4.737 16.144 1.00 87.50 116 ARG A N 1
ATOM 906 C CA . ARG A 1 116 ? -4.374 4.949 17.579 1.00 87.50 116 ARG A CA 1
ATOM 907 C C . ARG A 1 116 ? -5.464 5.964 17.872 1.00 87.50 116 ARG A C 1
ATOM 909 O O . ARG A 1 116 ? -5.671 6.910 17.111 1.00 87.50 116 ARG A O 1
ATOM 916 N N . ARG A 1 117 ? -6.086 5.814 19.038 1.00 82.56 117 ARG A N 1
ATOM 917 C CA . ARG A 1 117 ? -6.930 6.850 19.643 1.00 82.56 117 ARG A CA 1
ATOM 918 C C . ARG A 1 117 ? -6.065 7.983 20.214 1.00 82.56 117 ARG A C 1
ATOM 920 O O . ARG A 1 117 ? -4.939 7.720 20.655 1.00 82.56 117 ARG A O 1
ATOM 927 N N . PRO A 1 118 ? -6.570 9.228 20.265 1.00 79.25 118 PRO A N 1
ATOM 928 C CA . PRO A 1 118 ? -5.900 10.308 20.982 1.00 79.25 118 PRO A CA 1
ATOM 929 C C . PRO A 1 118 ? -5.577 9.891 22.426 1.00 79.25 118 PRO A C 1
ATOM 931 O O . PRO A 1 118 ? -6.426 9.349 23.133 1.00 79.25 118 PRO A O 1
ATOM 934 N N . GLY A 1 119 ? -4.326 10.084 22.851 1.00 78.06 119 GLY A N 1
ATOM 935 C CA . GLY A 1 119 ? -3.874 9.752 24.209 1.00 78.06 119 GLY A CA 1
ATOM 936 C C . GLY A 1 119 ? -3.753 8.256 24.543 1.00 78.06 119 GLY A C 1
ATOM 937 O O . GLY A 1 119 ? -3.521 7.932 25.702 1.00 78.06 119 GLY A O 1
ATOM 938 N N . HIS A 1 120 ? -3.886 7.347 23.570 1.00 81.38 120 HIS A N 1
ATOM 939 C CA . HIS A 1 120 ? -3.836 5.898 23.801 1.00 81.38 120 HIS A CA 1
ATOM 940 C C . HIS A 1 120 ? -2.668 5.214 23.085 1.00 81.38 120 HIS A C 1
ATOM 942 O O . HIS A 1 120 ? -2.065 5.749 22.146 1.00 81.38 120 HIS A O 1
ATOM 948 N N . TYR A 1 121 ? -2.363 3.994 23.536 1.00 82.94 121 TYR A N 1
ATOM 949 C CA . TYR A 1 121 ? -1.404 3.125 22.866 1.00 82.94 121 TYR A CA 1
ATOM 950 C C . TYR A 1 121 ? -1.925 2.712 21.473 1.00 82.94 121 TYR A C 1
ATOM 952 O O . TYR A 1 121 ? -3.136 2.546 21.317 1.00 82.94 121 TYR A O 1
ATOM 960 N N . PRO A 1 122 ? -1.052 2.556 20.459 1.00 87.56 122 PRO A N 1
ATOM 961 C CA . PRO A 1 122 ? -1.474 2.146 19.125 1.00 87.56 122 PRO A CA 1
ATOM 962 C C . PRO A 1 122 ? -2.131 0.769 19.076 1.00 87.56 122 PRO A C 1
ATOM 964 O O . PRO A 1 122 ? -1.581 -0.209 19.579 1.00 87.56 122 PRO A O 1
ATOM 967 N N . ASP A 1 123 ? -3.267 0.703 18.387 1.00 86.81 123 ASP A N 1
ATOM 968 C CA . ASP A 1 123 ? -3.957 -0.535 18.037 1.00 86.81 123 ASP A CA 1
ATOM 969 C C . ASP A 1 123 ? -3.243 -1.246 16.873 1.00 86.81 123 ASP A C 1
ATOM 971 O O . ASP A 1 123 ? -3.255 -2.472 16.778 1.00 86.81 123 ASP A O 1
ATOM 975 N N . GLY A 1 124 ? -2.552 -0.508 16.008 1.00 91.38 124 GLY A N 1
ATOM 976 C CA . GLY A 1 124 ? -1.813 -1.093 14.895 1.00 91.38 124 GLY A CA 1
ATOM 977 C C . GLY A 1 124 ? -0.844 -0.129 14.234 1.00 91.38 124 GLY A C 1
ATOM 978 O O . GLY A 1 124 ? -0.696 1.023 14.651 1.00 91.38 124 GLY A O 1
ATOM 979 N N . VAL A 1 125 ? -0.171 -0.619 13.200 1.00 93.00 125 VAL A N 1
ATOM 980 C CA . VAL A 1 125 ? 0.724 0.160 12.342 1.00 93.00 125 VAL A CA 1
ATOM 981 C C . VAL A 1 125 ? 0.388 -0.131 10.885 1.00 93.00 125 VAL A C 1
ATOM 983 O O . VAL A 1 125 ? 0.188 -1.286 10.518 1.00 93.00 125 VAL A O 1
ATOM 986 N N . LEU A 1 126 ? 0.345 0.921 10.074 1.00 93.38 126 LEU A N 1
ATOM 987 C CA . LEU A 1 126 ? 0.215 0.863 8.625 1.00 93.38 126 LEU A CA 1
ATOM 988 C C . LEU A 1 126 ? 1.487 1.430 7.991 1.00 93.38 126 LEU A C 1
ATOM 990 O O . LEU A 1 126 ? 1.831 2.586 8.244 1.00 93.38 126 LEU A O 1
ATOM 994 N N . SER A 1 127 ? 2.171 0.645 7.169 1.00 93.62 127 SER A N 1
ATOM 995 C CA . SER A 1 127 ? 3.388 1.043 6.461 1.00 93.62 127 SER A CA 1
ATOM 996 C C . SER A 1 127 ? 3.345 0.629 4.992 1.00 93.62 127 SER A C 1
ATOM 998 O O . SER A 1 127 ? 2.627 -0.290 4.618 1.00 93.62 127 SER A O 1
ATOM 1000 N N . ILE A 1 128 ? 4.107 1.316 4.141 1.00 91.12 128 ILE A N 1
ATOM 1001 C CA . ILE A 1 128 ? 4.432 0.824 2.797 1.00 91.12 128 ILE A CA 1
ATOM 1002 C C . ILE A 1 128 ? 5.901 0.454 2.829 1.00 91.12 128 ILE A C 1
ATOM 1004 O O . ILE A 1 128 ? 6.739 1.302 3.125 1.00 91.12 128 ILE A O 1
ATOM 1008 N N . GLU A 1 129 ? 6.204 -0.803 2.550 1.00 89.62 129 GLU A N 1
ATOM 1009 C CA . GLU A 1 129 ? 7.532 -1.383 2.697 1.00 89.62 129 GLU A CA 1
ATOM 1010 C C . GLU A 1 129 ? 8.044 -1.896 1.354 1.00 89.62 129 GLU A C 1
ATOM 1012 O O . GLU A 1 129 ? 7.295 -2.480 0.567 1.00 89.62 129 GLU A O 1
ATOM 1017 N N . ARG A 1 130 ? 9.335 -1.677 1.086 1.00 82.69 130 ARG A N 1
ATOM 1018 C CA . ARG A 1 130 ? 9.990 -2.230 -0.102 1.00 82.69 130 ARG A CA 1
ATOM 1019 C C . ARG A 1 130 ? 10.350 -3.690 0.155 1.00 82.69 130 ARG A C 1
ATOM 1021 O O . ARG A 1 130 ? 10.977 -4.015 1.160 1.00 82.69 130 ARG A O 1
ATOM 1028 N N . THR A 1 131 ? 9.991 -4.571 -0.768 1.00 75.31 131 THR A N 1
ATOM 1029 C CA . THR A 1 131 ? 10.429 -5.968 -0.753 1.00 75.31 131 THR A CA 1
ATOM 1030 C C . THR A 1 131 ? 11.857 -6.016 -1.276 1.00 75.31 131 THR A C 1
ATOM 1032 O O . THR A 1 131 ? 12.084 -5.917 -2.480 1.00 75.31 131 THR A O 1
ATOM 1035 N N . GLY A 1 132 ? 12.824 -6.131 -0.368 1.00 63.06 132 GLY A N 1
ATOM 1036 C CA . GLY A 1 132 ? 14.189 -6.500 -0.734 1.00 63.06 132 GLY A CA 1
ATOM 1037 C C . GLY A 1 132 ? 14.241 -7.970 -1.153 1.00 63.06 132 GLY A C 1
ATOM 1038 O O . GLY A 1 132 ? 13.665 -8.826 -0.471 1.00 63.06 132 GLY A O 1
ATOM 1039 N N . ASN A 1 133 ? 14.913 -8.253 -2.270 1.00 52.69 133 ASN A N 1
ATOM 1040 C CA . ASN A 1 133 ? 15.406 -9.593 -2.562 1.00 52.69 133 ASN A CA 1
ATOM 1041 C C . ASN A 1 133 ? 16.733 -9.751 -1.823 1.00 52.69 133 ASN A C 1
ATOM 1043 O O . ASN A 1 133 ? 17.726 -9.152 -2.223 1.00 52.69 133 ASN A O 1
ATOM 1047 N N . ASP A 1 134 ? 16.738 -10.545 -0.757 1.00 47.84 134 ASP A N 1
ATOM 1048 C CA . ASP A 1 134 ? 17.979 -11.087 -0.216 1.00 47.84 134 ASP A CA 1
ATOM 1049 C C . ASP A 1 134 ? 18.179 -12.479 -0.813 1.00 47.84 134 ASP A C 1
ATOM 1051 O O . ASP A 1 134 ? 17.392 -13.390 -0.547 1.00 47.84 134 ASP A O 1
ATOM 1055 N N . ASP A 1 135 ? 19.275 -12.667 -1.546 1.00 45.91 135 ASP A N 1
ATOM 1056 C CA . ASP A 1 135 ? 19.729 -13.969 -2.056 1.00 45.91 135 ASP A CA 1
ATOM 1057 C C . ASP A 1 135 ? 20.096 -14.968 -0.928 1.00 45.91 135 ASP A C 1
ATOM 1059 O O . ASP A 1 135 ? 20.508 -16.092 -1.206 1.00 45.91 135 ASP A O 1
ATOM 1063 N N . PHE A 1 136 ? 19.961 -14.593 0.356 1.00 44.97 136 PHE A N 1
ATOM 1064 C CA . PHE A 1 136 ? 20.530 -15.344 1.485 1.00 44.97 136 PHE A CA 1
ATOM 1065 C C . PHE A 1 136 ? 19.638 -15.556 2.724 1.00 44.97 136 PHE A C 1
ATOM 1067 O O . PHE A 1 136 ? 20.143 -15.893 3.794 1.00 44.97 136 PHE A O 1
ATOM 1074 N N . GLY A 1 137 ? 18.310 -15.430 2.615 1.00 44.75 137 GLY A N 1
ATOM 1075 C CA . GLY A 1 137 ? 17.360 -16.005 3.592 1.00 44.75 137 GLY A CA 1
ATOM 1076 C C . GLY A 1 137 ? 17.401 -15.474 5.040 1.00 44.75 137 GLY A C 1
ATOM 1077 O O . GLY A 1 137 ? 16.655 -15.959 5.893 1.00 44.75 137 GLY A O 1
ATOM 1078 N N . THR A 1 138 ? 18.224 -14.476 5.355 1.00 44.09 138 THR A N 1
ATOM 1079 C CA . THR A 1 138 ? 18.299 -13.852 6.683 1.00 44.09 138 THR A CA 1
ATOM 1080 C C . THR A 1 138 ? 17.448 -12.589 6.747 1.00 44.09 138 THR A C 1
ATOM 1082 O O . THR A 1 138 ? 17.745 -11.628 6.060 1.00 44.09 138 THR A O 1
ATOM 1085 N N . LYS A 1 139 ? 16.404 -12.614 7.595 1.00 42.62 139 LYS A N 1
ATOM 1086 C CA . LYS A 1 139 ? 15.537 -11.497 8.041 1.00 42.62 139 LYS A CA 1
ATOM 1087 C C . LYS A 1 139 ? 15.562 -10.230 7.164 1.00 42.62 139 LYS A C 1
ATOM 1089 O O . LYS A 1 139 ? 16.370 -9.336 7.395 1.00 42.62 139 LYS A O 1
ATOM 1094 N N . LYS A 1 140 ? 14.558 -10.131 6.283 1.00 54.53 140 LYS A N 1
ATOM 1095 C CA . LYS A 1 140 ? 14.154 -8.924 5.547 1.00 54.53 140 LYS A CA 1
ATOM 1096 C C . LYS A 1 140 ? 14.204 -7.680 6.441 1.00 54.53 140 LYS A C 1
ATOM 1098 O O . LYS A 1 140 ? 13.349 -7.514 7.310 1.00 54.53 140 LYS A O 1
ATOM 1103 N N . ASN A 1 141 ? 15.164 -6.793 6.200 1.00 51.56 141 ASN A N 1
ATOM 1104 C CA . ASN A 1 141 ? 15.082 -5.418 6.679 1.00 51.56 141 ASN A CA 1
ATOM 1105 C C . ASN A 1 141 ? 14.170 -4.664 5.699 1.00 51.56 141 ASN A C 1
ATOM 1107 O O . ASN A 1 141 ? 14.618 -4.129 4.688 1.00 51.56 141 ASN A O 1
ATOM 1111 N N . THR A 1 142 ? 12.858 -4.727 5.925 1.00 66.38 142 THR A N 1
ATOM 1112 C CA . THR A 1 142 ? 11.879 -3.999 5.115 1.00 66.38 142 THR A CA 1
ATOM 1113 C C . THR A 1 142 ? 11.716 -2.587 5.660 1.00 66.38 142 THR A C 1
ATOM 1115 O O . THR A 1 142 ? 10.875 -2.315 6.516 1.00 66.38 142 THR A O 1
ATOM 1118 N N . ASP A 1 143 ? 12.546 -1.670 5.168 1.00 77.44 143 ASP A N 1
ATOM 1119 C CA . ASP A 1 143 ? 12.431 -0.266 5.544 1.00 77.44 143 ASP A CA 1
ATOM 1120 C C . ASP A 1 143 ? 11.186 0.372 4.895 1.00 77.44 143 ASP A C 1
ATOM 1122 O O . ASP A 1 143 ? 10.928 0.170 3.698 1.00 77.44 143 ASP A O 1
ATOM 1126 N N . PRO A 1 144 ? 10.391 1.155 5.654 1.00 87.62 144 PRO A N 1
ATOM 1127 C CA . PRO A 1 144 ? 9.258 1.859 5.083 1.00 87.62 144 PRO A CA 1
ATOM 1128 C C . PRO A 1 144 ? 9.703 2.913 4.069 1.00 87.62 144 PRO A C 1
ATOM 1130 O O . PRO A 1 144 ? 10.649 3.673 4.296 1.00 87.62 144 PRO A O 1
ATOM 1133 N N . VAL A 1 145 ? 8.964 3.010 2.969 1.00 88.56 145 VAL A N 1
ATOM 1134 C CA . VAL A 1 145 ? 9.229 3.963 1.892 1.00 88.56 145 VAL A CA 1
ATOM 1135 C C . VAL A 1 145 ? 9.091 5.388 2.407 1.00 88.56 145 VAL A C 1
ATOM 1137 O O . VAL A 1 145 ? 8.137 5.735 3.104 1.00 88.56 145 VAL A O 1
ATOM 1140 N N . VAL A 1 146 ? 10.036 6.246 2.042 1.00 89.50 146 VAL A N 1
ATOM 1141 C CA . VAL A 1 146 ? 10.006 7.653 2.431 1.00 89.50 146 VAL A CA 1
ATOM 1142 C C . VAL A 1 146 ? 9.141 8.448 1.458 1.00 89.50 146 VAL A C 1
ATOM 1144 O O . VAL A 1 146 ? 9.331 8.397 0.246 1.00 89.50 146 VAL A O 1
ATOM 1147 N N . THR A 1 147 ? 8.197 9.211 2.000 1.00 91.31 147 THR A N 1
ATOM 1148 C CA . THR A 1 147 ? 7.206 9.961 1.225 1.00 91.31 147 THR A CA 1
ATOM 1149 C C . THR A 1 147 ? 7.131 11.410 1.687 1.00 91.31 147 THR A C 1
ATOM 1151 O O . THR A 1 147 ? 7.342 11.734 2.861 1.00 91.31 147 THR A O 1
ATOM 1154 N N . PHE A 1 148 ? 6.814 12.305 0.758 1.00 90.19 148 PHE A N 1
ATOM 1155 C CA . PHE A 1 148 ? 6.355 13.643 1.100 1.00 90.19 148 PHE A CA 1
ATOM 1156 C C . PHE A 1 148 ? 4.938 13.521 1.639 1.00 90.19 148 PHE A C 1
ATOM 1158 O O . PHE A 1 148 ? 4.088 12.890 1.014 1.00 90.19 148 PHE A O 1
ATOM 1165 N N . MET A 1 149 ? 4.693 14.112 2.803 1.00 90.06 149 MET A N 1
ATOM 1166 C CA . MET A 1 149 ? 3.415 13.997 3.486 1.00 90.06 149 MET A CA 1
ATOM 1167 C C . MET A 1 149 ? 2.845 15.378 3.765 1.00 90.06 149 MET A C 1
ATOM 1169 O O . MET A 1 149 ? 3.510 16.238 4.344 1.00 90.06 149 MET A O 1
ATOM 1173 N N . ARG A 1 150 ? 1.583 15.562 3.383 1.00 87.81 150 ARG A N 1
ATOM 1174 C CA . ARG A 1 150 ? 0.755 16.671 3.839 1.00 87.81 150 ARG A CA 1
ATOM 1175 C C . ARG A 1 150 ? -0.324 16.114 4.756 1.00 87.81 150 ARG A C 1
ATOM 1177 O O . ARG A 1 150 ? -1.194 15.368 4.310 1.00 87.81 150 ARG A O 1
ATOM 1184 N N . LYS A 1 151 ? -0.268 16.503 6.028 1.00 87.50 151 LYS A N 1
ATOM 1185 C CA . LYS A 1 151 ? -1.323 16.224 7.001 1.00 87.50 151 LYS A CA 1
ATOM 1186 C C . LYS A 1 151 ? -2.419 17.277 6.867 1.00 87.50 151 LYS A C 1
ATOM 1188 O O . LYS A 1 151 ? -2.129 18.471 6.856 1.00 87.50 151 LYS A O 1
ATOM 1193 N N . ILE A 1 152 ? -3.662 16.828 6.779 1.00 86.62 152 ILE A N 1
ATOM 1194 C CA . ILE A 1 152 ? -4.858 17.661 6.869 1.00 86.62 152 ILE A CA 1
ATOM 1195 C C . ILE A 1 152 ? -5.569 17.237 8.152 1.00 86.62 152 ILE A C 1
ATOM 1197 O O . ILE A 1 152 ? -5.923 16.068 8.323 1.00 86.62 152 ILE A O 1
ATOM 1201 N N . GLU A 1 153 ? -5.721 18.170 9.087 1.00 82.25 153 GLU A N 1
ATOM 1202 C CA . GLU A 1 153 ? -6.361 17.881 10.368 1.00 82.25 153 GLU A CA 1
ATOM 1203 C C . GLU A 1 153 ? -7.862 17.682 10.180 1.00 82.25 153 GLU A C 1
ATOM 1205 O O . GLU A 1 153 ? -8.520 18.479 9.505 1.00 82.25 153 GLU A O 1
ATOM 1210 N N . GLY A 1 154 ? -8.406 16.633 10.802 1.00 72.62 154 GLY A N 1
ATOM 1211 C CA . GLY A 1 154 ? -9.812 16.258 10.639 1.00 72.62 154 GLY A CA 1
ATOM 1212 C C . GLY A 1 154 ? -10.799 17.322 11.124 1.00 72.62 154 GLY A C 1
ATOM 1213 O O . GLY A 1 154 ? -11.889 17.419 10.581 1.00 72.62 154 GLY A O 1
ATOM 1214 N N . SER A 1 155 ? -10.407 18.169 12.081 1.00 68.31 155 SER A N 1
ATOM 1215 C CA . SER A 1 155 ? -11.205 19.309 12.562 1.00 68.31 155 SER A CA 1
ATOM 1216 C C . SER A 1 155 ? -11.304 20.461 11.555 1.00 68.31 155 SER A C 1
ATOM 1218 O O . SER A 1 155 ? -12.206 21.286 11.658 1.00 68.31 155 SER A O 1
ATOM 1220 N N . SER A 1 156 ? -10.369 20.538 10.603 1.00 67.31 156 SER A N 1
ATOM 1221 C CA . SER A 1 156 ? -10.254 21.629 9.622 1.00 67.31 156 SER A CA 1
ATOM 1222 C C . SER A 1 156 ? -10.801 21.274 8.237 1.00 67.31 156 SER A C 1
ATOM 1224 O O . SER A 1 156 ? -10.853 22.132 7.358 1.00 67.31 156 SER A O 1
ATOM 1226 N N . SER A 1 157 ? -11.180 20.011 8.027 1.00 74.56 157 SER A N 1
ATOM 1227 C CA . SER A 1 157 ? -11.559 19.461 6.727 1.00 74.56 157 SER A CA 1
ATOM 1228 C C . SER A 1 157 ? -13.041 19.104 6.693 1.00 74.56 157 SER A C 1
ATOM 1230 O O . SER A 1 157 ? -13.561 18.556 7.663 1.00 74.56 157 SER A O 1
ATOM 1232 N N . ALA A 1 158 ? -13.702 19.348 5.556 1.00 81.50 158 ALA A N 1
ATOM 1233 C CA . ALA A 1 158 ? -15.049 18.836 5.302 1.00 81.50 158 ALA A CA 1
ATOM 1234 C C . ALA A 1 158 ? -15.061 17.304 5.446 1.00 81.50 158 ALA A C 1
ATOM 1236 O O . ALA A 1 158 ? -14.065 16.690 5.057 1.00 81.50 158 ALA A O 1
ATOM 1237 N N . PRO A 1 159 ? -16.110 16.686 6.016 1.00 85.19 159 PRO A N 1
ATOM 1238 C CA . PRO A 1 159 ? -16.201 15.235 6.183 1.00 85.19 159 PRO A CA 1
ATOM 1239 C C . PRO A 1 159 ? -16.151 14.498 4.841 1.00 85.19 159 PRO A C 1
ATOM 1241 O O . PRO A 1 159 ? -16.499 15.057 3.808 1.00 85.19 159 PRO A O 1
ATOM 1244 N N . MET A 1 160 ? -15.672 13.253 4.854 1.00 87.12 160 MET A N 1
ATOM 1245 C CA . MET A 1 160 ? -15.728 12.382 3.678 1.00 87.12 160 MET A CA 1
ATOM 1246 C C . MET A 1 160 ? -16.831 11.351 3.878 1.00 87.12 160 MET A C 1
ATOM 1248 O O . MET A 1 160 ? -17.135 10.962 5.008 1.00 87.12 160 MET A O 1
ATOM 1252 N N . PHE A 1 161 ? -17.385 10.889 2.767 1.00 89.00 161 PHE A N 1
ATOM 1253 C CA . PHE A 1 161 ? -18.461 9.921 2.744 1.00 89.00 161 PHE A CA 1
ATOM 1254 C C . PHE A 1 161 ? -18.066 8.719 1.899 1.00 89.00 161 PHE A C 1
ATOM 1256 O O . PHE A 1 161 ? -17.380 8.859 0.886 1.00 89.00 161 PHE A O 1
ATOM 1263 N N . PHE A 1 162 ? -18.525 7.543 2.312 1.00 89.31 162 PHE A N 1
ATOM 1264 C CA . PHE A 1 162 ? -18.537 6.367 1.452 1.00 89.31 162 PHE A CA 1
ATOM 1265 C C . PHE A 1 162 ? -19.877 5.634 1.564 1.00 89.31 162 PHE A C 1
ATOM 1267 O O . PHE A 1 162 ? -20.431 5.542 2.666 1.00 89.31 162 PHE A O 1
ATOM 1274 N N . PRO A 1 163 ? -20.431 5.121 0.455 1.00 85.56 163 PRO A N 1
ATOM 1275 C CA . PRO A 1 163 ? -21.681 4.373 0.479 1.00 85.56 163 PRO A CA 1
ATOM 1276 C C . PRO A 1 163 ? -21.468 2.966 1.060 1.00 85.56 163 PRO A C 1
ATOM 1278 O O . PRO A 1 163 ? -20.539 2.263 0.671 1.00 85.56 163 PRO A O 1
ATOM 1281 N N . ILE A 1 164 ? -22.347 2.532 1.971 1.00 84.00 164 ILE A N 1
ATOM 1282 C CA . ILE A 1 164 ? -22.455 1.115 2.377 1.00 84.00 164 ILE A CA 1
ATOM 1283 C C . ILE A 1 164 ? -23.493 0.396 1.512 1.00 84.00 164 ILE A C 1
ATOM 1285 O O . ILE A 1 164 ? -23.322 -0.766 1.152 1.00 84.00 164 ILE A O 1
ATOM 1289 N N . ASN A 1 165 ? -24.589 1.078 1.185 1.00 83.00 165 ASN A N 1
ATOM 1290 C CA . ASN A 1 165 ? -25.629 0.581 0.291 1.00 83.00 165 ASN A CA 1
ATOM 1291 C C . ASN A 1 165 ? -26.201 1.753 -0.532 1.00 83.00 165 ASN A C 1
ATOM 1293 O O . ASN A 1 165 ? -25.776 2.896 -0.376 1.00 83.00 165 ASN A O 1
ATOM 1297 N N . ALA A 1 166 ? -27.184 1.485 -1.394 1.00 76.25 166 ALA A N 1
ATOM 1298 C CA . ALA A 1 166 ? -27.774 2.507 -2.265 1.00 76.25 166 ALA A CA 1
ATOM 1299 C C . ALA A 1 166 ? -28.461 3.676 -1.522 1.00 76.25 166 ALA A C 1
ATOM 1301 O O . ALA A 1 166 ? -28.713 4.711 -2.132 1.00 76.25 166 ALA A O 1
ATOM 1302 N N . ALA A 1 167 ? -28.789 3.516 -0.236 1.00 79.25 167 ALA A N 1
ATOM 1303 C CA . ALA A 1 167 ? -29.552 4.480 0.558 1.00 79.25 167 ALA A CA 1
ATOM 1304 C C . ALA A 1 167 ? -28.777 5.062 1.757 1.00 79.25 167 ALA A C 1
ATOM 1306 O O . ALA A 1 167 ? -29.243 6.016 2.379 1.00 79.25 167 ALA A O 1
ATOM 1307 N N . THR A 1 168 ? -27.621 4.498 2.107 1.00 82.38 168 THR A N 1
ATOM 1308 C CA . THR A 1 168 ? -26.879 4.816 3.327 1.00 82.38 168 THR A CA 1
ATOM 1309 C C . THR A 1 168 ? -25.412 5.053 3.003 1.00 82.38 168 THR A C 1
ATOM 1311 O O . THR A 1 168 ? -24.693 4.139 2.587 1.00 82.38 168 THR A O 1
ATOM 1314 N N . SER A 1 169 ? -24.967 6.275 3.280 1.00 85.12 169 SER A N 1
ATOM 1315 C CA . SER A 1 169 ? -23.559 6.660 3.268 1.00 85.12 169 SER A CA 1
ATOM 1316 C C . SER A 1 169 ? -23.066 6.870 4.689 1.00 85.12 169 SER A C 1
ATOM 1318 O O . SER A 1 169 ? -23.767 7.450 5.518 1.00 85.12 169 SER A O 1
ATOM 1320 N N . VAL A 1 170 ? -21.853 6.405 4.964 1.00 87.12 170 VAL A N 1
ATOM 1321 C CA . VAL A 1 170 ? -21.177 6.642 6.236 1.00 87.12 170 VAL A CA 1
ATOM 1322 C C . VAL A 1 170 ? -20.323 7.883 6.124 1.00 87.12 170 VAL A C 1
ATOM 1324 O O . VAL A 1 170 ? -19.485 7.996 5.231 1.00 87.12 170 VAL A O 1
ATOM 1327 N N . GLU A 1 171 ? -20.531 8.794 7.064 1.00 88.88 171 GLU A N 1
ATOM 1328 C CA . GLU A 1 171 ? -19.655 9.928 7.297 1.00 88.88 171 GLU A CA 1
ATOM 1329 C C . GLU A 1 171 ? -18.446 9.482 8.120 1.00 88.88 171 GLU A C 1
ATOM 1331 O O . GLU A 1 171 ? -18.594 8.853 9.171 1.00 88.88 171 GLU A O 1
ATOM 1336 N N . PHE A 1 172 ? -17.242 9.840 7.680 1.00 85.50 172 PHE A N 1
ATOM 1337 C CA . PHE A 1 172 ? -16.047 9.677 8.494 1.00 85.50 172 PHE A CA 1
ATOM 1338 C C . PHE A 1 172 ? -15.252 10.978 8.596 1.00 85.50 172 PHE A C 1
ATOM 1340 O O . PHE A 1 172 ? -14.942 11.666 7.616 1.00 85.50 172 PHE A O 1
ATOM 1347 N N . THR A 1 173 ? -14.903 11.296 9.840 1.00 83.00 173 THR A N 1
ATOM 1348 C CA . THR A 1 173 ? -14.145 12.479 10.234 1.00 83.00 173 THR A CA 1
ATOM 1349 C C . THR A 1 173 ? -12.863 12.021 10.917 1.00 83.00 173 THR A C 1
ATOM 1351 O O . THR A 1 173 ? -12.864 11.317 11.924 1.00 83.00 173 THR A O 1
ATOM 1354 N N . GLY A 1 174 ? -11.729 12.360 10.316 1.00 82.00 174 GLY A N 1
ATOM 1355 C CA . GLY A 1 174 ? -10.430 11.877 10.760 1.00 82.00 174 GLY A CA 1
ATOM 1356 C C . GLY A 1 174 ? -9.299 12.642 10.098 1.00 82.00 174 GLY A C 1
ATOM 1357 O O . GLY A 1 174 ? -9.509 13.411 9.159 1.00 82.00 174 GLY A O 1
ATOM 1358 N N . GLU A 1 175 ? -8.091 12.447 10.616 1.00 87.81 175 GLU A N 1
ATOM 1359 C CA . GLU A 1 175 ? -6.885 13.000 10.006 1.00 87.81 175 GLU A CA 1
ATOM 1360 C C . GLU A 1 175 ? -6.675 12.384 8.620 1.00 87.81 175 GLU A C 1
ATOM 1362 O O . GLU A 1 175 ? -6.796 11.171 8.446 1.00 87.81 175 GLU A O 1
ATOM 1367 N N . ARG A 1 176 ? -6.345 13.220 7.634 1.00 88.31 176 ARG A N 1
ATOM 1368 C CA . ARG A 1 176 ? -6.058 12.776 6.266 1.00 88.31 176 ARG A CA 1
ATOM 1369 C C . ARG A 1 176 ? -4.592 13.007 5.974 1.00 88.31 176 ARG A C 1
ATOM 1371 O O . ARG A 1 176 ? -4.055 14.081 6.251 1.00 88.31 176 ARG A O 1
ATOM 1378 N N . PHE A 1 177 ? -3.958 12.011 5.378 1.00 89.50 177 PHE A N 1
ATOM 1379 C CA . PHE A 1 177 ? -2.559 12.084 4.997 1.00 89.50 177 PHE A CA 1
ATOM 1380 C C . PHE A 1 177 ? -2.455 11.901 3.491 1.00 89.50 177 PHE A C 1
ATOM 1382 O O . PHE A 1 177 ? -2.719 10.821 2.970 1.00 89.50 177 PHE A O 1
ATOM 1389 N N . LEU A 1 178 ? -2.080 12.970 2.792 1.00 89.12 178 LEU A N 1
ATOM 1390 C CA . LEU A 1 178 ? -1.754 12.892 1.377 1.00 89.12 178 LEU A CA 1
ATOM 1391 C C . LEU A 1 178 ? -0.267 12.579 1.247 1.00 89.12 178 LEU A C 1
ATOM 1393 O O . LEU A 1 178 ? 0.571 13.346 1.730 1.00 89.12 178 LEU A O 1
ATOM 1397 N N . HIS A 1 179 ? 0.036 11.464 0.591 1.00 90.56 179 HIS A N 1
ATOM 1398 C CA . HIS A 1 179 ? 1.396 11.003 0.364 1.00 90.56 179 HIS A CA 1
ATOM 1399 C C . HIS A 1 179 ? 1.775 11.144 -1.104 1.00 90.56 179 HIS A C 1
ATOM 1401 O O . HIS A 1 179 ? 1.021 10.754 -1.989 1.00 90.56 179 HIS A O 1
ATOM 1407 N N . ALA A 1 180 ? 2.969 11.675 -1.346 1.00 88.25 180 ALA A N 1
ATOM 1408 C CA . ALA A 1 180 ? 3.613 11.652 -2.647 1.00 88.25 180 ALA A CA 1
ATOM 1409 C C . ALA A 1 180 ? 4.953 10.932 -2.517 1.00 88.25 180 ALA A C 1
ATOM 1411 O O . ALA A 1 180 ? 5.762 11.234 -1.635 1.00 88.25 180 ALA A O 1
ATOM 1412 N N . TRP A 1 181 ? 5.182 9.973 -3.402 1.00 86.25 181 TRP A N 1
ATOM 1413 C CA . TRP A 1 181 ? 6.421 9.221 -3.473 1.00 86.25 181 TRP A CA 1
ATOM 1414 C C . TRP A 1 181 ? 7.059 9.432 -4.841 1.00 86.25 181 TRP A C 1
ATOM 1416 O O . TRP A 1 181 ? 6.367 9.466 -5.856 1.00 86.25 181 TRP A O 1
ATOM 1426 N N . ILE A 1 182 ? 8.376 9.614 -4.848 1.00 82.75 182 ILE A N 1
ATOM 1427 C CA . ILE A 1 182 ? 9.172 9.773 -6.061 1.00 82.75 182 ILE A CA 1
ATOM 1428 C C . ILE A 1 182 ? 10.113 8.576 -6.113 1.00 82.75 182 ILE A C 1
ATOM 1430 O O . ILE A 1 182 ? 10.914 8.377 -5.199 1.00 82.75 182 ILE A O 1
ATOM 1434 N N . CYS A 1 183 ? 9.979 7.776 -7.166 1.00 78.00 183 CYS A N 1
ATOM 1435 C CA . CYS A 1 183 ? 10.850 6.645 -7.448 1.00 78.00 183 CYS A CA 1
ATOM 1436 C C . CYS A 1 183 ? 11.880 7.047 -8.510 1.00 78.00 183 CYS A C 1
ATOM 1438 O O . CYS A 1 183 ? 11.557 7.796 -9.434 1.00 78.00 183 CYS A O 1
ATOM 1440 N N . HIS A 1 184 ? 13.110 6.556 -8.367 1.00 77.38 184 HIS A N 1
ATOM 1441 C CA . HIS A 1 184 ? 14.192 6.768 -9.322 1.00 77.38 184 HIS A CA 1
ATOM 1442 C C . HIS A 1 184 ? 14.632 5.421 -9.894 1.00 77.38 184 HIS A C 1
ATOM 1444 O O . HIS A 1 184 ? 14.968 4.502 -9.148 1.00 77.38 184 HIS A O 1
ATOM 1450 N N . GLU A 1 185 ? 14.655 5.325 -11.217 1.00 71.69 185 GLU A N 1
ATOM 1451 C CA . GLU A 1 185 ? 15.049 4.130 -11.960 1.00 71.69 185 GLU A CA 1
ATOM 1452 C C . GLU A 1 185 ? 16.102 4.528 -12.998 1.00 71.69 185 GLU A C 1
ATOM 1454 O O . GLU A 1 185 ? 15.969 5.567 -13.654 1.00 71.69 185 GLU A O 1
ATOM 1459 N N . PHE A 1 186 ? 17.169 3.736 -13.112 1.00 70.81 186 PHE A N 1
ATOM 1460 C CA . PHE A 1 186 ? 18.243 3.951 -14.078 1.00 70.81 186 PHE A CA 1
ATOM 1461 C C . PHE A 1 186 ? 18.205 2.851 -15.153 1.00 70.81 186 PHE A C 1
ATOM 1463 O O . PHE A 1 186 ? 18.314 1.674 -14.833 1.00 70.81 186 PHE A O 1
ATOM 1470 N N . GLY A 1 187 ? 18.123 3.237 -16.432 1.00 64.25 187 GLY A N 1
ATOM 1471 C CA . GLY A 1 187 ? 18.343 2.333 -17.572 1.00 64.25 187 GLY A CA 1
ATOM 1472 C C . GLY A 1 187 ? 17.177 1.412 -17.967 1.00 64.25 187 GLY A C 1
ATOM 1473 O O . GLY A 1 187 ? 16.055 1.548 -17.491 1.00 64.25 187 GLY A O 1
ATOM 1474 N N . GLU A 1 188 ? 17.453 0.504 -18.911 1.00 48.81 188 GLU A N 1
ATOM 1475 C CA . GLU A 1 188 ? 16.495 -0.408 -19.565 1.00 48.81 188 GLU A CA 1
ATOM 1476 C C . GLU A 1 188 ? 16.100 -1.639 -18.721 1.00 48.81 188 GLU A C 1
ATOM 1478 O O . GLU A 1 188 ? 15.549 -2.597 -19.255 1.00 48.81 188 GLU A O 1
ATOM 1483 N N . GLU A 1 189 ? 16.298 -1.636 -17.399 1.00 48.97 189 GLU A N 1
ATOM 1484 C CA . GLU A 1 189 ? 15.772 -2.691 -16.512 1.00 48.97 189 GLU A CA 1
ATOM 1485 C C . GLU A 1 189 ? 14.265 -2.507 -16.228 1.00 48.97 189 GLU A C 1
ATOM 1487 O O . GLU A 1 189 ? 13.797 -2.699 -15.109 1.00 48.97 189 GLU A O 1
ATOM 1492 N N . ARG A 1 190 ? 13.476 -2.193 -17.266 1.00 47.19 190 ARG A N 1
ATOM 1493 C CA . ARG A 1 190 ? 12.033 -1.901 -17.171 1.00 47.19 190 ARG A CA 1
ATOM 1494 C C . ARG A 1 190 ? 11.188 -3.044 -16.600 1.00 47.19 190 ARG A C 1
ATOM 1496 O O . ARG A 1 190 ? 10.030 -2.819 -16.260 1.00 47.19 190 ARG A O 1
ATOM 1503 N N . GLU A 1 191 ? 11.718 -4.266 -16.528 1.00 46.91 191 GLU A N 1
ATOM 1504 C CA . GLU A 1 191 ? 10.895 -5.461 -16.302 1.00 46.91 191 GLU A CA 1
ATOM 1505 C C . GLU A 1 191 ? 11.401 -6.437 -15.229 1.00 46.91 191 GLU A C 1
ATOM 1507 O O . GLU A 1 191 ? 10.736 -7.442 -14.995 1.00 46.91 191 GLU A O 1
ATOM 1512 N N . SER A 1 192 ? 12.537 -6.222 -14.544 1.00 44.22 192 SER A N 1
ATOM 1513 C CA . SER A 1 192 ? 13.059 -7.299 -13.667 1.00 44.22 192 SER A CA 1
ATOM 1514 C C . SER A 1 192 ? 13.718 -6.933 -12.338 1.00 44.22 192 SER A C 1
ATOM 1516 O O . SER A 1 192 ? 14.066 -7.857 -11.602 1.00 44.22 192 SER A O 1
ATOM 1518 N N . ARG A 1 193 ? 13.850 -5.656 -11.946 1.00 45.84 193 ARG A N 1
ATOM 1519 C CA . ARG A 1 193 ? 14.489 -5.323 -10.648 1.00 45.84 193 ARG A CA 1
ATOM 1520 C C . ARG A 1 193 ? 13.852 -4.212 -9.815 1.00 45.84 193 ARG A C 1
ATOM 1522 O O . ARG A 1 193 ? 14.377 -3.873 -8.753 1.00 45.84 193 ARG A O 1
ATOM 1529 N N . SER A 1 194 ? 12.674 -3.711 -10.189 1.00 52.75 194 SER A N 1
ATOM 1530 C CA . SER A 1 194 ? 11.893 -2.880 -9.266 1.00 52.75 194 SER A CA 1
ATOM 1531 C C . SER A 1 194 ? 11.342 -3.767 -8.145 1.00 52.75 194 SER A C 1
ATOM 1533 O O . SER A 1 194 ? 10.328 -4.443 -8.306 1.00 52.75 194 SER A O 1
ATOM 1535 N N . GLY A 1 195 ? 12.076 -3.854 -7.031 1.00 61.75 195 GLY A N 1
ATOM 1536 C CA . GLY A 1 195 ? 11.659 -4.615 -5.852 1.00 61.75 195 GLY A CA 1
ATOM 1537 C C . GLY A 1 195 ? 10.220 -4.261 -5.477 1.00 61.75 195 GLY A C 1
ATOM 1538 O O . GLY A 1 195 ? 9.904 -3.087 -5.291 1.00 61.75 195 GLY A O 1
ATOM 1539 N N . GLY A 1 196 ? 9.348 -5.270 -5.411 1.00 75.88 196 GLY A N 1
ATOM 1540 C CA . GLY A 1 196 ? 7.914 -5.062 -5.217 1.00 75.88 196 GLY A CA 1
ATOM 1541 C C . GLY A 1 196 ? 7.619 -4.300 -3.927 1.00 75.88 196 GLY A C 1
ATOM 1542 O O . GLY A 1 196 ? 8.294 -4.483 -2.916 1.00 75.88 196 GLY A O 1
ATOM 1543 N N . PHE A 1 197 ? 6.603 -3.449 -3.926 1.00 84.62 197 PHE A N 1
ATOM 1544 C CA . PHE A 1 197 ? 6.186 -2.727 -2.725 1.00 84.62 197 PHE A CA 1
ATOM 1545 C C . PHE A 1 197 ? 5.020 -3.455 -2.081 1.00 84.62 197 PHE A C 1
ATOM 1547 O O . PHE A 1 197 ? 4.153 -3.949 -2.790 1.00 84.62 197 PHE A O 1
ATOM 1554 N N . ASN A 1 198 ? 4.975 -3.505 -0.755 1.00 89.88 198 ASN A N 1
ATOM 1555 C CA . ASN A 1 198 ? 3.833 -4.046 -0.030 1.00 89.88 198 ASN A CA 1
ATOM 1556 C C . ASN A 1 198 ? 3.235 -2.964 0.861 1.00 89.88 198 ASN A C 1
ATOM 1558 O O . ASN A 1 198 ? 3.954 -2.297 1.605 1.00 89.88 198 ASN A O 1
ATOM 1562 N N . LEU A 1 199 ? 1.914 -2.823 0.825 1.00 90.94 199 LEU A N 1
ATOM 1563 C CA . LEU A 1 199 ? 1.172 -2.189 1.900 1.00 90.94 199 LEU A CA 1
ATOM 1564 C C . LEU A 1 199 ? 1.081 -3.197 3.044 1.00 90.94 199 LEU A C 1
ATOM 1566 O O . LEU A 1 199 ? 0.509 -4.276 2.893 1.00 90.94 199 LEU A O 1
ATOM 1570 N N . VAL A 1 200 ? 1.674 -2.844 4.174 1.00 92.19 200 VAL A N 1
ATOM 1571 C CA . VAL A 1 200 ? 1.779 -3.695 5.349 1.00 92.19 200 VAL A CA 1
ATOM 1572 C C . VAL A 1 200 ? 0.932 -3.116 6.466 1.00 92.19 200 VAL A C 1
ATOM 1574 O O . VAL A 1 200 ? 1.142 -1.988 6.913 1.00 92.19 200 VAL A O 1
ATOM 1577 N N . ALA A 1 201 ? -0.029 -3.899 6.935 1.00 93.19 201 ALA A N 1
ATOM 1578 C CA . ALA A 1 201 ? -0.868 -3.542 8.064 1.00 93.19 201 ALA A CA 1
ATOM 1579 C C . ALA A 1 201 ? -0.678 -4.575 9.174 1.00 93.19 201 ALA A C 1
ATOM 1581 O O . ALA A 1 201 ? -0.870 -5.771 8.963 1.00 93.19 201 ALA A O 1
ATOM 1582 N N . ARG A 1 202 ? -0.275 -4.108 10.359 1.00 93.69 202 ARG A N 1
ATOM 1583 C CA . ARG A 1 202 ? 0.020 -4.954 11.522 1.00 93.69 202 ARG A CA 1
ATOM 1584 C C . ARG A 1 202 ? -0.851 -4.555 12.699 1.00 93.69 202 ARG A C 1
ATOM 1586 O O . ARG A 1 202 ? -0.769 -3.418 13.172 1.00 93.69 202 ARG A O 1
ATOM 1593 N N . ALA A 1 203 ? -1.639 -5.492 13.211 1.00 93.06 203 ALA A N 1
ATOM 1594 C CA . ALA A 1 203 ? -2.322 -5.338 14.486 1.00 93.06 203 ALA A CA 1
ATOM 1595 C C . ALA A 1 203 ? -1.380 -5.635 15.656 1.00 93.06 203 ALA A C 1
ATOM 1597 O O . ALA A 1 203 ? -0.444 -6.428 15.573 1.00 93.06 203 ALA A O 1
ATOM 1598 N N . ARG A 1 204 ? -1.618 -4.974 16.786 1.00 89.06 204 ARG A N 1
ATOM 1599 C CA . ARG A 1 204 ? -1.005 -5.326 18.070 1.00 89.06 204 ARG A CA 1
ATOM 1600 C C . ARG A 1 204 ? -1.802 -6.448 18.747 1.00 89.06 204 ARG A C 1
ATOM 1602 O O . ARG A 1 204 ? -2.815 -6.940 18.255 1.00 89.06 204 ARG A O 1
ATOM 1609 N N . GLN A 1 205 ? -1.295 -6.910 19.884 1.00 87.31 205 GLN A N 1
ATOM 1610 C CA . GLN A 1 205 ? -2.011 -7.880 20.705 1.00 87.31 205 GLN A CA 1
ATOM 1611 C C . GLN A 1 205 ? -3.249 -7.217 21.323 1.00 87.31 205 GLN A C 1
ATOM 1613 O O . GLN A 1 205 ? -3.138 -6.104 21.835 1.00 87.31 205 GLN A O 1
ATOM 1618 N N . PHE A 1 206 ? -4.397 -7.905 21.311 1.00 81.25 206 PHE A N 1
ATOM 1619 C CA . PHE A 1 206 ? -5.651 -7.429 21.919 1.00 81.25 206 PHE A CA 1
ATOM 1620 C C . PHE A 1 206 ? -6.223 -6.142 21.305 1.00 81.25 206 PHE A C 1
ATOM 1622 O O . PHE A 1 206 ? -7.023 -5.427 21.926 1.00 81.25 206 PHE A O 1
ATOM 1629 N N . SER A 1 207 ? -5.801 -5.823 20.087 1.00 85.69 207 SER A N 1
ATOM 1630 C CA . SER A 1 207 ? -6.322 -4.715 19.307 1.00 85.69 207 SER A CA 1
ATOM 1631 C C . SER A 1 207 ? -7.006 -5.225 18.051 1.00 85.69 207 SER A C 1
ATOM 1633 O O . SER A 1 207 ? -6.742 -6.332 17.576 1.00 85.69 207 SER A O 1
ATOM 1635 N N . SER A 1 208 ? -7.917 -4.401 17.548 1.00 88.50 208 SER A N 1
ATOM 1636 C CA . SER A 1 208 ? -8.647 -4.665 16.324 1.00 88.50 208 SER A CA 1
ATOM 1637 C C . SER A 1 208 ? -8.953 -3.360 15.603 1.00 88.50 208 SER A C 1
ATOM 1639 O O . SER A 1 208 ? -9.312 -2.350 16.220 1.00 88.50 208 SER A O 1
ATOM 1641 N N . PHE A 1 209 ? -8.791 -3.372 14.288 1.00 91.88 209 PHE A N 1
ATOM 1642 C CA . PHE A 1 209 ? -9.185 -2.270 13.422 1.00 91.88 209 PHE A CA 1
ATOM 1643 C C . PHE A 1 209 ? -9.569 -2.808 12.045 1.00 91.88 209 PHE A C 1
ATOM 1645 O O . PHE A 1 209 ? -9.161 -3.897 11.643 1.00 91.88 209 PHE A O 1
ATOM 1652 N N . LEU A 1 210 ? -10.377 -2.034 11.338 1.00 91.56 210 LEU A N 1
ATOM 1653 C CA . LEU A 1 210 ? -10.818 -2.313 9.983 1.00 91.56 210 LEU A CA 1
ATOM 1654 C C . LEU A 1 210 ? -9.967 -1.492 9.015 1.00 91.56 210 LEU A C 1
ATOM 1656 O O . LEU A 1 210 ? -9.822 -0.281 9.179 1.00 91.56 210 LEU A O 1
ATOM 1660 N N . LEU A 1 211 ? -9.403 -2.156 8.015 1.00 92.31 211 LEU A N 1
ATOM 1661 C CA . LEU A 1 211 ? -8.672 -1.543 6.919 1.00 92.31 211 LEU A CA 1
ATOM 1662 C C . LEU A 1 211 ? -9.537 -1.605 5.660 1.00 92.31 211 LEU A C 1
ATOM 1664 O O . LEU A 1 211 ? -9.910 -2.685 5.209 1.00 92.31 211 LEU A O 1
ATOM 1668 N N . LEU A 1 212 ? -9.845 -0.442 5.101 1.00 91.75 212 LEU A N 1
ATOM 1669 C CA . LEU A 1 212 ? -10.576 -0.275 3.852 1.00 91.75 212 LEU A CA 1
ATOM 1670 C C . LEU A 1 212 ? -9.614 0.211 2.772 1.00 91.75 212 LEU A C 1
ATOM 1672 O O . LEU A 1 212 ? -8.826 1.132 2.998 1.00 91.75 212 LEU A O 1
ATOM 1676 N N . ILE A 1 213 ? -9.704 -0.391 1.595 1.00 92.25 213 ILE A N 1
ATOM 1677 C CA . ILE A 1 213 ? -8.903 -0.055 0.423 1.00 92.25 213 ILE A CA 1
ATOM 1678 C C . ILE A 1 213 ? -9.849 0.306 -0.711 1.00 92.25 213 ILE A C 1
ATOM 1680 O O . ILE A 1 213 ? -10.839 -0.388 -0.949 1.00 92.25 213 ILE A O 1
ATOM 1684 N N . GLY A 1 214 ? -9.546 1.394 -1.407 1.00 89.62 214 GLY A N 1
ATOM 1685 C CA . GLY A 1 214 ? -10.410 1.899 -2.459 1.00 89.62 214 GLY A CA 1
ATOM 1686 C C . GLY A 1 214 ? -9.805 3.057 -3.228 1.00 89.62 214 GLY A C 1
ATOM 1687 O O . GLY A 1 214 ? -8.595 3.295 -3.198 1.00 89.62 214 GLY A O 1
ATOM 1688 N N . THR A 1 215 ? -10.672 3.787 -3.913 1.00 88.88 215 THR A N 1
ATOM 1689 C CA . THR A 1 215 ? -10.309 4.934 -4.747 1.00 88.88 215 THR A CA 1
ATOM 1690 C C . THR A 1 215 ? -10.916 6.207 -4.184 1.00 88.88 215 THR A C 1
ATOM 1692 O O . THR A 1 215 ? -12.062 6.219 -3.739 1.00 88.88 215 THR A O 1
ATOM 1695 N N . VAL A 1 216 ? -10.152 7.297 -4.197 1.00 86.44 216 VAL A N 1
ATOM 1696 C CA . VAL A 1 216 ? -10.670 8.625 -3.845 1.00 86.44 216 VAL A CA 1
ATOM 1697 C C . VAL A 1 216 ? -11.186 9.280 -5.123 1.00 86.44 216 VAL A C 1
ATOM 1699 O O . VAL A 1 216 ? -10.391 9.750 -5.933 1.00 86.44 216 VAL A O 1
ATOM 1702 N N . SER A 1 217 ? -12.506 9.276 -5.316 1.00 80.69 217 SER A N 1
ATOM 1703 C CA . SER A 1 217 ? -13.174 9.811 -6.514 1.00 80.69 217 SER A CA 1
ATOM 1704 C C . SER A 1 217 ? -13.383 11.327 -6.473 1.00 80.69 217 SER A C 1
ATOM 1706 O O . SER A 1 217 ? -13.564 11.963 -7.509 1.00 80.69 217 SER A O 1
ATOM 1708 N N . GLY A 1 218 ? -13.323 11.944 -5.290 1.00 78.50 218 GLY A N 1
ATOM 1709 C CA . GLY A 1 218 ? -13.513 13.384 -5.135 1.00 78.50 218 GLY A CA 1
ATOM 1710 C C . GLY A 1 218 ? -12.980 13.930 -3.809 1.00 78.50 218 GLY A C 1
ATOM 1711 O O . GLY A 1 218 ? -12.405 13.185 -3.019 1.00 78.50 218 GLY A O 1
ATOM 1712 N N . PRO A 1 219 ? -13.166 15.235 -3.534 1.00 77.69 219 PRO A N 1
ATOM 1713 C CA . PRO A 1 219 ? -12.691 15.858 -2.292 1.00 77.69 219 PRO A CA 1
ATOM 1714 C C . PRO A 1 219 ? -13.372 15.293 -1.034 1.00 77.69 219 PRO A C 1
ATOM 1716 O O . PRO A 1 219 ? -12.735 15.204 0.018 1.00 77.69 219 PRO A O 1
ATOM 1719 N N . ASP A 1 220 ? -14.632 14.873 -1.174 1.00 85.19 220 ASP A N 1
ATOM 1720 C CA . ASP A 1 220 ? -15.488 14.412 -0.077 1.00 85.19 220 ASP A CA 1
ATOM 1721 C C . ASP A 1 220 ? -15.987 12.968 -0.284 1.00 85.19 220 ASP A C 1
ATOM 1723 O O . ASP A 1 220 ? -16.829 12.493 0.474 1.00 85.19 220 ASP A O 1
ATOM 1727 N N . SER A 1 221 ? -15.471 12.255 -1.294 1.00 86.69 221 SER A N 1
ATOM 1728 C CA . SER A 1 221 ? -15.944 10.919 -1.684 1.00 86.69 221 SER A CA 1
ATOM 1729 C C . SER A 1 221 ? -14.817 9.892 -1.674 1.00 86.69 221 SER A C 1
ATOM 1731 O O . SER A 1 221 ? -13.767 10.096 -2.293 1.00 86.69 221 SER A O 1
ATOM 1733 N N . PHE A 1 222 ? -15.055 8.778 -0.987 1.00 89.12 222 PHE A N 1
ATOM 1734 C CA . PHE A 1 222 ? -14.195 7.601 -0.976 1.00 89.12 222 PHE A CA 1
ATOM 1735 C C . PHE A 1 222 ? -15.013 6.379 -1.393 1.00 89.12 222 PHE A C 1
ATOM 1737 O O . PHE A 1 222 ? -16.053 6.105 -0.806 1.00 89.12 222 PHE A O 1
ATOM 1744 N N . ASP A 1 223 ? -14.520 5.626 -2.372 1.00 89.38 223 ASP A N 1
ATOM 1745 C CA . ASP A 1 223 ? -15.189 4.434 -2.888 1.00 89.38 223 ASP A CA 1
ATOM 1746 C C . ASP A 1 223 ? -14.423 3.179 -2.437 1.00 89.38 223 ASP A C 1
ATOM 1748 O O . ASP A 1 223 ? -13.419 2.810 -3.062 1.00 89.38 223 ASP A O 1
ATOM 1752 N N . PRO A 1 224 ? -14.832 2.532 -1.325 1.00 90.25 224 PRO A N 1
ATOM 1753 C CA . PRO A 1 224 ? -14.187 1.324 -0.829 1.00 90.25 224 PRO A CA 1
ATOM 1754 C C . PRO A 1 224 ? -14.460 0.149 -1.772 1.00 90.25 224 PRO A C 1
ATOM 1756 O O . PRO A 1 224 ? -15.605 -0.136 -2.114 1.00 90.25 224 PRO A O 1
ATOM 1759 N N . GLN A 1 225 ? -13.406 -0.570 -2.155 1.00 88.12 225 GLN A N 1
ATOM 1760 C CA . GLN A 1 225 ? -13.500 -1.782 -2.975 1.00 88.12 225 GLN A CA 1
ATOM 1761 C C . GLN A 1 225 ? -13.312 -3.045 -2.136 1.00 88.12 225 GLN A C 1
ATOM 1763 O O . GLN A 1 225 ? -14.006 -4.041 -2.328 1.00 88.12 225 GLN A O 1
ATOM 1768 N N . HIS A 1 226 ? -12.381 -2.997 -1.182 1.00 89.38 226 HIS A N 1
ATOM 1769 C CA . HIS A 1 226 ? -12.039 -4.129 -0.333 1.00 89.38 226 HIS A CA 1
ATOM 1770 C C . HIS A 1 226 ? -11.906 -3.700 1.125 1.00 89.38 226 HIS A C 1
ATOM 1772 O O . HIS A 1 226 ? -11.505 -2.577 1.432 1.00 89.38 226 HIS A O 1
ATOM 1778 N N . ALA A 1 227 ? -12.235 -4.620 2.025 1.00 90.19 227 ALA A N 1
ATOM 1779 C CA . ALA A 1 227 ? -12.251 -4.402 3.460 1.00 90.19 227 ALA A CA 1
ATOM 1780 C C . ALA A 1 227 ? -11.665 -5.624 4.170 1.00 90.19 227 ALA A C 1
ATOM 1782 O O . ALA A 1 227 ? -11.997 -6.756 3.820 1.00 90.19 227 ALA A O 1
ATOM 1783 N N . ILE A 1 228 ? -10.814 -5.403 5.168 1.00 91.75 228 ILE A N 1
ATOM 1784 C CA . ILE A 1 228 ? -10.251 -6.470 5.998 1.00 91.75 228 ILE A CA 1
ATOM 1785 C C . ILE A 1 228 ? -10.191 -6.040 7.459 1.00 91.75 228 ILE A C 1
ATOM 1787 O O . ILE A 1 228 ? -9.755 -4.935 7.782 1.00 91.75 228 ILE A O 1
ATOM 1791 N N . ILE A 1 229 ? -10.636 -6.916 8.354 1.00 91.50 229 ILE A N 1
ATOM 1792 C CA . ILE A 1 229 ? -10.514 -6.714 9.797 1.00 91.50 229 ILE A CA 1
ATOM 1793 C C . ILE A 1 229 ? -9.218 -7.381 10.252 1.00 91.50 229 ILE A C 1
ATOM 1795 O O . ILE A 1 229 ? -9.017 -8.565 10.012 1.00 91.50 229 ILE A O 1
ATOM 1799 N N . LEU A 1 230 ? -8.357 -6.617 10.917 1.00 91.31 230 LEU A N 1
ATOM 1800 C CA . LEU A 1 230 ? -7.099 -7.086 11.494 1.00 91.31 230 LEU A CA 1
ATOM 1801 C C . LEU A 1 230 ? -7.250 -7.200 13.007 1.00 91.31 230 LEU A C 1
ATOM 1803 O O . LEU A 1 230 ? -7.683 -6.232 13.642 1.00 91.31 230 LEU A O 1
ATOM 1807 N N . GLN A 1 231 ? -6.887 -8.344 13.593 1.00 90.25 231 GLN A N 1
ATOM 1808 C CA . GLN A 1 231 ? -7.012 -8.583 15.032 1.00 90.25 231 GLN A CA 1
ATOM 1809 C C . GLN A 1 231 ? -5.765 -9.253 15.623 1.00 90.25 231 GLN A C 1
ATOM 1811 O O . GLN A 1 231 ? -5.039 -9.958 14.952 1.00 90.25 231 GLN A O 1
ATOM 1816 N N . ASN A 1 232 ? -5.492 -9.057 16.913 1.00 87.25 232 ASN A N 1
ATOM 1817 C CA . ASN A 1 232 ? -4.620 -9.941 17.711 1.00 87.25 232 ASN A CA 1
ATOM 1818 C C . ASN A 1 232 ? -3.281 -10.388 17.069 1.00 87.25 232 ASN A C 1
ATOM 1820 O O . ASN A 1 232 ? -2.976 -11.577 17.046 1.00 87.25 232 ASN A O 1
ATOM 1824 N N . LYS A 1 233 ? -2.417 -9.440 16.683 1.00 90.44 233 LYS A N 1
ATOM 1825 C CA . LYS A 1 233 ? -1.125 -9.695 16.001 1.00 90.44 233 LYS A CA 1
ATOM 1826 C C . LYS A 1 233 ? -1.230 -10.180 14.551 1.00 90.44 233 LYS A C 1
ATOM 1828 O O . LYS A 1 233 ? -0.222 -10.631 14.013 1.00 90.44 233 LYS A O 1
ATOM 1833 N N . ASP A 1 234 ? -2.385 -10.030 13.916 1.00 91.12 234 ASP A N 1
ATOM 1834 C CA . ASP A 1 234 ? -2.498 -10.236 12.479 1.00 91.12 234 ASP A CA 1
ATOM 1835 C C . ASP A 1 234 ? -1.574 -9.286 11.717 1.00 91.12 234 ASP A C 1
ATOM 1837 O O . ASP A 1 234 ? -1.427 -8.099 12.042 1.00 91.12 234 ASP A O 1
ATOM 1841 N N . GLU A 1 235 ? -0.977 -9.831 10.668 1.00 91.38 235 GLU A N 1
ATOM 1842 C CA . GLU A 1 235 ? -0.178 -9.108 9.697 1.00 91.38 235 GLU A CA 1
ATOM 1843 C C . GLU A 1 235 ? -0.732 -9.399 8.309 1.00 91.38 235 GLU A C 1
ATOM 1845 O O . GLU A 1 235 ? -0.883 -10.552 7.906 1.00 91.38 235 GLU A O 1
ATOM 1850 N N . VAL A 1 236 ? -1.030 -8.332 7.577 1.00 91.00 236 VAL A N 1
ATOM 1851 C CA . VAL A 1 236 ? -1.492 -8.398 6.196 1.00 91.00 236 VAL A CA 1
ATOM 1852 C C . VAL A 1 236 ? -0.480 -7.678 5.319 1.00 91.00 236 VAL A C 1
ATOM 1854 O O . VAL A 1 236 ? -0.127 -6.523 5.570 1.00 91.00 236 VAL A O 1
ATOM 1857 N N . LEU A 1 237 ? -0.018 -8.388 4.291 1.00 90.31 237 LEU A N 1
ATOM 1858 C CA . LEU A 1 237 ? 0.919 -7.915 3.279 1.00 90.31 237 LEU A CA 1
ATOM 1859 C C . LEU A 1 237 ? 0.180 -7.864 1.943 1.00 90.31 237 LEU A C 1
ATOM 1861 O O . LEU A 1 237 ? -0.187 -8.904 1.399 1.00 90.31 237 LEU A O 1
ATOM 1865 N N . ILE A 1 238 ? -0.054 -6.662 1.424 1.00 89.06 238 ILE A N 1
ATOM 1866 C CA . ILE A 1 238 ? -0.770 -6.455 0.163 1.00 89.06 238 ILE A CA 1
ATOM 1867 C C . ILE A 1 238 ? 0.232 -5.953 -0.875 1.00 89.06 238 ILE A C 1
ATOM 1869 O O . ILE A 1 238 ? 0.721 -4.831 -0.726 1.00 89.06 238 ILE A O 1
ATOM 1873 N N . PRO A 1 239 ? 0.551 -6.742 -1.914 1.00 87.81 239 PRO A N 1
ATOM 1874 C CA . PRO A 1 239 ? 1.471 -6.309 -2.954 1.00 87.81 239 PRO A CA 1
ATOM 1875 C C . PRO A 1 239 ? 0.870 -5.151 -3.754 1.00 87.81 239 PRO A C 1
ATOM 1877 O O . PRO A 1 239 ? -0.242 -5.234 -4.276 1.00 87.81 239 PRO A O 1
ATOM 1880 N N . LEU A 1 240 ? 1.621 -4.058 -3.847 1.00 83.69 240 LEU A N 1
ATOM 1881 C CA . LEU A 1 240 ? 1.285 -2.871 -4.617 1.00 83.69 240 LEU A CA 1
ATOM 1882 C C . LEU A 1 240 ? 1.817 -3.031 -6.038 1.00 83.69 240 LEU A C 1
ATOM 1884 O O . LEU A 1 240 ? 3.023 -2.974 -6.287 1.00 83.69 240 LEU A O 1
ATOM 1888 N N . LEU A 1 241 ? 0.890 -3.206 -6.974 1.00 80.19 241 LEU A N 1
ATOM 1889 C CA . LEU A 1 241 ? 1.174 -3.204 -8.402 1.00 80.19 241 LEU A CA 1
ATOM 1890 C C . LEU A 1 241 ? 1.224 -1.755 -8.886 1.00 80.19 241 LEU A C 1
ATOM 1892 O O . LEU A 1 241 ? 0.203 -1.072 -8.969 1.00 80.19 241 LEU A O 1
ATOM 1896 N N . LEU A 1 242 ? 2.430 -1.269 -9.159 1.00 76.69 242 LEU A N 1
ATOM 1897 C CA . LEU A 1 242 ? 2.655 0.104 -9.588 1.00 76.69 242 LEU A CA 1
ATOM 1898 C C . LEU A 1 242 ? 2.578 0.191 -11.111 1.00 76.69 242 LEU A C 1
ATOM 1900 O O . LEU A 1 242 ? 3.444 -0.324 -11.810 1.00 76.69 242 LEU A O 1
ATOM 1904 N N . ASN A 1 243 ? 1.564 0.888 -11.618 1.00 73.62 243 ASN A N 1
ATOM 1905 C CA . ASN A 1 243 ? 1.446 1.192 -13.039 1.00 73.62 243 ASN A CA 1
ATOM 1906 C C . ASN A 1 243 ? 1.933 2.620 -13.296 1.00 73.62 243 ASN A C 1
ATOM 1908 O O . ASN A 1 243 ? 1.401 3.575 -12.726 1.00 73.62 243 ASN A O 1
ATOM 1912 N N . GLN A 1 244 ? 2.928 2.779 -14.169 1.00 73.56 244 GLN A N 1
ATOM 1913 C CA . GLN A 1 244 ? 3.368 4.102 -14.604 1.00 73.56 244 GLN A CA 1
ATOM 1914 C C . GLN A 1 244 ? 2.354 4.677 -15.598 1.00 73.56 244 GLN A C 1
ATOM 1916 O O . GLN A 1 244 ? 2.106 4.109 -16.661 1.00 73.56 244 GLN A O 1
ATOM 1921 N N . LEU A 1 245 ? 1.762 5.822 -15.254 1.00 76.62 245 LEU A N 1
ATOM 1922 C CA . LEU A 1 245 ? 0.906 6.564 -16.173 1.00 76.62 245 LEU A CA 1
ATOM 1923 C C . LEU A 1 245 ? 1.770 7.480 -17.055 1.00 76.62 245 LEU A C 1
ATOM 1925 O O . LEU A 1 245 ? 2.613 8.207 -16.523 1.00 76.62 245 LEU A O 1
ATOM 1929 N N . PRO A 1 246 ? 1.555 7.509 -18.384 1.00 76.88 246 PRO A N 1
ATOM 1930 C CA . PRO A 1 246 ? 2.345 8.341 -19.284 1.00 76.88 246 PRO A CA 1
ATOM 1931 C C . PRO A 1 246 ? 2.131 9.829 -18.994 1.00 76.88 246 PRO A C 1
ATOM 1933 O O . PRO A 1 246 ? 1.011 10.284 -18.705 1.00 76.88 246 PRO A O 1
ATOM 1936 N N . THR A 1 247 ? 3.192 10.622 -19.142 1.00 81.44 247 THR A N 1
ATOM 1937 C CA . THR A 1 247 ? 3.121 12.070 -18.919 1.00 81.44 247 THR A CA 1
ATOM 1938 C C . THR A 1 247 ? 2.181 12.755 -19.924 1.00 81.44 247 THR A C 1
ATOM 1940 O O . THR A 1 247 ? 1.838 12.199 -20.975 1.00 81.44 247 THR A O 1
ATOM 1943 N N . PRO A 1 248 ? 1.686 13.982 -19.648 1.00 84.12 248 PRO A N 1
ATOM 1944 C CA . PRO A 1 248 ? 0.854 14.742 -20.587 1.00 84.12 248 PRO A CA 1
ATOM 1945 C C . PRO A 1 248 ? 1.429 14.824 -21.997 1.00 84.12 248 PRO A C 1
ATOM 1947 O O . PRO A 1 248 ? 0.683 14.657 -22.963 1.00 84.12 248 PRO A O 1
ATOM 1950 N N . LYS A 1 249 ? 2.747 15.022 -22.087 1.00 87.50 249 LYS A N 1
ATOM 1951 C CA . LYS A 1 249 ? 3.489 15.135 -23.338 1.00 87.50 249 LYS A CA 1
ATOM 1952 C C . LYS A 1 249 ? 3.607 13.792 -24.055 1.00 87.50 249 LYS A C 1
ATOM 1954 O O . LYS A 1 249 ? 3.159 13.697 -25.189 1.00 87.50 249 LYS A O 1
ATOM 1959 N N . GLU A 1 250 ? 4.113 12.759 -23.385 1.00 86.81 250 GLU A N 1
ATOM 1960 C CA . GLU A 1 250 ? 4.294 11.429 -23.989 1.00 86.81 250 GLU A CA 1
ATOM 1961 C C . GLU A 1 250 ? 2.978 10.856 -24.499 1.00 86.81 250 GLU A C 1
ATOM 1963 O O . GLU A 1 250 ? 2.909 10.345 -25.609 1.00 86.81 250 GLU A O 1
ATOM 1968 N N . PHE A 1 251 ? 1.899 11.017 -23.732 1.00 87.75 251 PHE A N 1
ATOM 1969 C CA . PHE A 1 251 ? 0.580 10.600 -24.183 1.00 87.75 251 PHE A CA 1
ATOM 1970 C C . PHE A 1 251 ? 0.127 11.375 -25.426 1.00 87.75 251 PHE A C 1
ATOM 1972 O O . PHE A 1 251 ? -0.441 10.788 -26.341 1.00 87.75 251 PHE A O 1
ATOM 1979 N N . LYS A 1 252 ? 0.368 12.693 -25.477 1.00 88.06 252 LYS A N 1
ATOM 1980 C CA . LYS A 1 252 ? 0.025 13.514 -26.645 1.00 88.06 252 LYS A CA 1
ATOM 1981 C C . LYS A 1 252 ? 0.811 13.069 -27.877 1.00 88.06 252 LYS A C 1
ATOM 1983 O O . LYS A 1 252 ? 0.242 13.059 -28.963 1.00 88.06 252 LYS A O 1
ATOM 1988 N N . ASP A 1 253 ? 2.081 12.728 -27.715 1.00 91.12 253 ASP A N 1
ATOM 1989 C CA . ASP A 1 253 ? 2.939 12.254 -28.801 1.00 91.12 253 ASP A CA 1
ATOM 1990 C C . ASP A 1 253 ? 2.528 10.841 -29.251 1.00 91.12 253 ASP A C 1
ATOM 1992 O O . ASP A 1 253 ? 2.422 10.587 -30.448 1.00 91.12 253 ASP A O 1
ATOM 1996 N N . ALA A 1 254 ? 2.154 9.961 -28.319 1.00 88.62 254 ALA A N 1
ATOM 1997 C CA . ALA A 1 254 ? 1.688 8.606 -28.617 1.00 88.62 254 ALA A CA 1
ATOM 1998 C C . ALA A 1 254 ? 0.361 8.571 -29.395 1.00 88.62 254 ALA A C 1
ATOM 2000 O O . ALA A 1 254 ? 0.176 7.721 -30.262 1.00 88.62 254 ALA A O 1
ATOM 2001 N N . ILE A 1 255 ? -0.568 9.493 -29.117 1.00 90.81 255 ILE A N 1
ATOM 2002 C CA . ILE A 1 255 ? -1.863 9.528 -29.817 1.00 90.81 255 ILE A CA 1
ATOM 2003 C C . ILE A 1 255 ? -1.832 10.325 -31.128 1.00 90.81 255 ILE A C 1
ATOM 2005 O O . ILE A 1 255 ? -2.820 10.304 -31.859 1.00 90.81 255 ILE A O 1
ATOM 2009 N N . GLN A 1 256 ? -0.750 11.054 -31.433 1.00 91.44 256 GLN A N 1
ATOM 2010 C CA . GLN A 1 256 ? -0.675 11.923 -32.621 1.00 91.44 256 GLN A CA 1
ATOM 2011 C C . GLN A 1 256 ? -0.804 11.150 -33.938 1.00 91.44 256 GLN A C 1
ATOM 2013 O O . GLN A 1 256 ? -1.344 11.687 -34.902 1.00 91.44 256 GLN A O 1
ATOM 2018 N N . SER A 1 257 ? -0.343 9.900 -33.971 1.00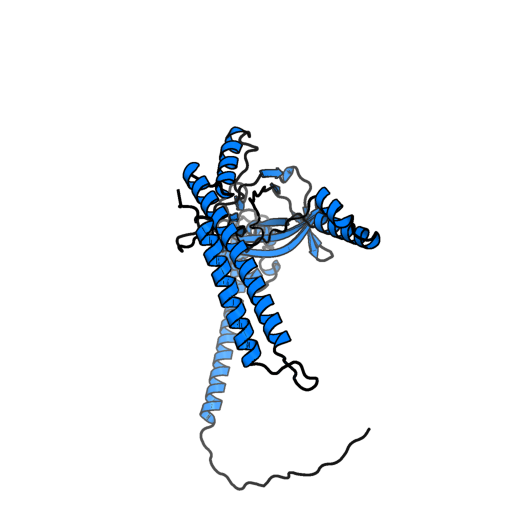 92.44 257 SER A N 1
ATOM 2019 C CA . SER A 1 257 ? -0.422 9.013 -35.136 1.00 92.44 257 SER A CA 1
ATOM 2020 C C . SER A 1 257 ? -1.773 8.302 -35.286 1.00 92.44 257 SER A C 1
ATOM 2022 O O . SER A 1 257 ? -2.024 7.687 -36.321 1.00 92.44 257 SER A O 1
ATOM 2024 N N . LEU A 1 258 ? -2.649 8.374 -34.276 1.00 92.88 258 LEU A N 1
ATOM 2025 C CA . LEU A 1 258 ? -3.944 7.692 -34.271 1.00 92.88 258 LEU A CA 1
ATOM 2026 C C . LEU A 1 258 ? -5.015 8.487 -35.024 1.00 92.88 258 LEU A C 1
ATOM 2028 O O . LEU A 1 258 ? -4.951 9.716 -35.122 1.00 92.88 258 LEU A O 1
ATOM 2032 N N . SER A 1 259 ? -6.053 7.794 -35.498 1.00 95.00 259 SER A N 1
ATOM 2033 C CA . SER A 1 259 ? -7.201 8.443 -36.139 1.00 95.00 259 SER A CA 1
ATOM 2034 C C . SER A 1 259 ? -7.970 9.347 -35.153 1.00 95.00 259 SER A C 1
ATOM 2036 O O . SER A 1 259 ? -7.913 9.133 -33.939 1.00 95.00 259 SER A O 1
ATOM 2038 N N . PRO A 1 260 ? -8.747 10.343 -35.624 1.00 91.56 260 PRO A N 1
ATOM 2039 C CA . PRO A 1 260 ? -9.489 11.250 -34.741 1.00 91.56 260 PRO A CA 1
ATOM 2040 C C . PRO A 1 260 ? -10.452 10.549 -33.768 1.00 91.56 260 PRO A C 1
ATOM 2042 O O . PRO A 1 260 ? -10.646 11.024 -32.648 1.00 91.56 260 PRO A O 1
ATOM 2045 N N . GLU A 1 261 ? -11.040 9.419 -34.162 1.00 90.81 261 GLU A N 1
ATOM 2046 C CA . GLU A 1 261 ? -11.932 8.621 -33.309 1.00 90.81 261 GLU A CA 1
ATOM 2047 C C . GLU A 1 261 ? -11.155 7.862 -32.227 1.00 90.81 261 GLU A C 1
ATOM 2049 O O . GLU A 1 261 ? -11.516 7.917 -31.051 1.00 90.81 261 GLU A O 1
ATOM 2054 N N . GLN A 1 262 ? -10.026 7.250 -32.593 1.00 90.31 262 GLN A N 1
ATOM 2055 C CA . GLN A 1 262 ? -9.120 6.593 -31.647 1.00 90.31 262 GLN A CA 1
ATOM 2056 C C . GLN A 1 262 ? -8.509 7.595 -30.661 1.00 90.31 262 GLN A C 1
ATOM 2058 O O . GLN A 1 262 ? -8.403 7.305 -29.473 1.00 90.31 262 GLN A O 1
ATOM 2063 N N . GLN A 1 263 ? -8.174 8.807 -31.113 1.00 91.38 263 GLN A N 1
ATOM 2064 C CA . GLN A 1 263 ? -7.716 9.884 -30.236 1.00 91.38 263 GLN A CA 1
ATOM 2065 C C . GLN A 1 263 ? -8.791 10.315 -29.235 1.00 91.38 263 GLN A C 1
ATOM 2067 O O . GLN A 1 263 ? -8.465 10.602 -28.083 1.00 91.38 263 GLN A O 1
ATOM 2072 N N . ARG A 1 264 ? -10.062 10.396 -29.655 1.00 88.31 264 ARG A N 1
ATOM 2073 C CA . ARG A 1 264 ? -11.178 10.708 -28.746 1.00 88.31 264 ARG A CA 1
ATOM 2074 C C . ARG A 1 264 ? -11.330 9.623 -27.686 1.00 88.31 264 ARG A C 1
ATOM 2076 O O . ARG A 1 264 ? -11.395 9.960 -26.507 1.00 88.31 264 ARG A O 1
ATOM 2083 N N . PHE A 1 265 ? -11.310 8.356 -28.096 1.00 90.12 265 PHE A N 1
ATOM 2084 C CA . PHE A 1 265 ? -11.356 7.225 -27.173 1.00 90.12 265 PHE A CA 1
ATOM 2085 C C . PHE A 1 265 ? -10.173 7.241 -26.197 1.00 90.12 265 PHE A C 1
ATOM 2087 O O . PHE A 1 265 ? -10.380 7.213 -24.989 1.00 90.12 265 PHE A O 1
ATOM 2094 N N . ALA A 1 266 ? -8.942 7.384 -26.696 1.00 87.38 266 ALA A N 1
ATOM 2095 C CA . ALA A 1 266 ? -7.745 7.420 -25.861 1.00 87.38 266 ALA A CA 1
ATOM 2096 C C . ALA A 1 266 ? -7.794 8.567 -24.839 1.00 87.38 266 ALA A C 1
ATOM 2098 O O . ALA A 1 266 ? -7.468 8.370 -23.671 1.00 87.38 266 ALA A O 1
ATOM 2099 N N . LYS A 1 267 ? -8.229 9.769 -25.249 1.00 88.88 267 LYS A N 1
ATOM 2100 C CA . LYS A 1 267 ? -8.387 10.919 -24.341 1.00 88.88 267 LYS A CA 1
ATOM 2101 C C . LYS A 1 267 ? -9.430 10.652 -23.252 1.00 88.88 267 LYS A C 1
ATOM 2103 O O . LYS A 1 267 ? -9.156 10.976 -22.101 1.00 88.88 267 LYS A O 1
ATOM 2108 N N . ALA A 1 268 ? -10.569 10.051 -23.601 1.00 84.38 268 ALA A N 1
ATOM 2109 C CA . ALA A 1 268 ? -11.619 9.689 -22.645 1.00 84.38 268 ALA A CA 1
ATOM 2110 C C . ALA A 1 268 ? -11.162 8.591 -21.668 1.00 84.38 268 ALA A C 1
ATOM 2112 O O . ALA A 1 268 ? -11.401 8.671 -20.465 1.00 84.38 268 ALA A 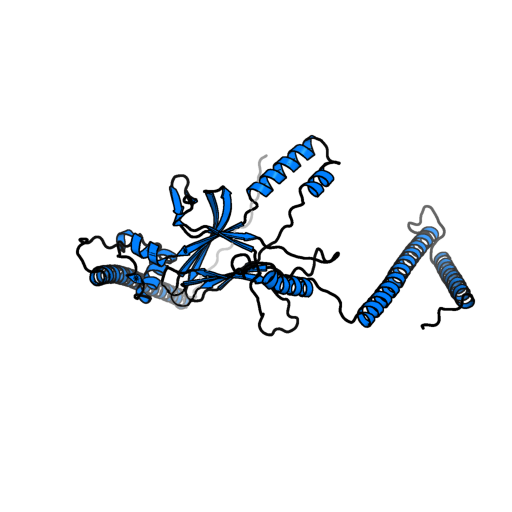O 1
ATOM 2113 N N . PHE A 1 269 ? -10.438 7.593 -22.172 1.00 82.75 269 PHE A N 1
ATOM 2114 C CA . PHE A 1 269 ? -9.867 6.534 -21.349 1.00 82.75 269 PHE A CA 1
ATOM 2115 C C . PHE A 1 269 ? -8.822 7.086 -20.375 1.00 82.75 269 PHE A C 1
ATOM 2117 O O . PHE A 1 269 ? -8.841 6.765 -19.192 1.00 82.75 269 PHE A O 1
ATOM 2124 N N . ARG A 1 270 ? -7.963 8.004 -20.834 1.00 81.50 270 ARG A N 1
ATOM 2125 C CA . ARG A 1 270 ? -7.005 8.684 -19.961 1.00 81.50 270 ARG A CA 1
ATOM 2126 C C . ARG A 1 270 ? -7.687 9.528 -18.888 1.00 81.50 270 ARG A C 1
ATOM 2128 O O . ARG A 1 270 ? -7.230 9.508 -17.751 1.00 81.50 270 ARG A O 1
ATOM 2135 N N . SER A 1 271 ? -8.730 10.291 -19.222 1.00 79.31 271 SER A N 1
ATOM 2136 C CA . SER A 1 271 ? -9.443 11.077 -18.206 1.00 79.31 271 SER A CA 1
ATOM 2137 C C . SER A 1 271 ? -10.051 10.175 -17.136 1.00 79.31 271 SER A C 1
ATOM 2139 O O . SER A 1 271 ? -9.878 10.464 -15.959 1.00 79.31 271 SER A O 1
ATOM 2141 N N . MET A 1 272 ? -10.640 9.044 -17.535 1.00 73.00 272 MET A N 1
ATOM 2142 C CA . MET A 1 272 ? -11.161 8.037 -16.606 1.00 73.00 272 MET A CA 1
ATOM 2143 C C . MET A 1 272 ? -10.051 7.430 -15.731 1.00 73.00 272 MET A C 1
ATOM 2145 O O . MET A 1 272 ? -10.210 7.298 -14.521 1.00 73.00 272 MET A O 1
ATOM 2149 N N . GLN A 1 273 ? -8.896 7.096 -16.317 1.00 73.44 273 GLN A N 1
ATOM 2150 C CA . GLN A 1 273 ? -7.748 6.582 -15.562 1.00 73.44 273 GLN A CA 1
ATOM 2151 C C . GLN A 1 273 ? -7.214 7.592 -14.540 1.00 73.44 273 GLN A C 1
ATOM 2153 O O . GLN A 1 273 ? -6.815 7.198 -13.449 1.00 73.44 273 GLN A O 1
ATOM 2158 N N . LEU A 1 274 ? -7.197 8.884 -14.882 1.00 73.56 274 LEU A N 1
ATOM 2159 C CA . LEU A 1 274 ? -6.741 9.944 -13.982 1.00 73.56 274 LEU A CA 1
ATOM 2160 C C . LEU A 1 274 ? -7.740 10.206 -12.851 1.00 73.56 274 LEU A C 1
ATOM 2162 O O . LEU A 1 274 ? -7.316 10.392 -11.711 1.00 73.56 274 LEU A O 1
ATOM 2166 N N . GLU A 1 275 ? -9.038 10.177 -13.145 1.00 67.88 275 GLU A N 1
ATOM 2167 C CA . GLU A 1 275 ? -10.113 10.340 -12.161 1.00 67.88 275 GLU A CA 1
ATOM 2168 C C . GLU A 1 275 ? -10.080 9.249 -11.079 1.00 67.88 275 GLU A C 1
ATOM 2170 O O . GLU A 1 275 ? -10.272 9.541 -9.905 1.00 67.88 275 GLU A O 1
ATOM 2175 N N . SER A 1 276 ? -9.715 8.016 -11.445 1.00 67.88 276 SER A N 1
ATOM 2176 C CA . SER A 1 276 ? -9.599 6.880 -10.517 1.00 67.88 276 SER A CA 1
ATOM 2177 C C . SER A 1 276 ? -8.160 6.602 -10.041 1.00 67.88 276 SER A C 1
ATOM 2179 O O . SER A 1 276 ? -7.882 5.523 -9.513 1.00 67.88 276 SER A O 1
ATOM 2181 N N . SER A 1 277 ? -7.218 7.531 -10.238 1.00 70.44 277 SER A N 1
ATOM 2182 C CA . SER A 1 277 ? -5.786 7.259 -10.007 1.00 70.44 277 SER A CA 1
ATOM 2183 C C . SER A 1 277 ? -5.344 7.324 -8.541 1.00 70.44 277 SER A C 1
ATOM 2185 O O . SER A 1 277 ? -4.275 6.812 -8.199 1.00 70.44 277 SER A O 1
ATOM 2187 N N . VAL A 1 278 ? -6.134 7.947 -7.660 1.00 82.81 278 VAL A N 1
ATOM 2188 C CA . VAL A 1 278 ? -5.755 8.129 -6.253 1.00 82.81 278 VAL A CA 1
ATOM 2189 C C . VAL A 1 278 ? -6.152 6.903 -5.439 1.00 82.81 278 VAL A C 1
ATOM 2191 O O . VAL A 1 278 ? -7.311 6.727 -5.056 1.00 82.81 278 VAL A O 1
ATOM 2194 N N . PHE A 1 279 ? -5.154 6.075 -5.144 1.00 86.56 279 PHE A N 1
ATOM 2195 C CA . PHE A 1 279 ? -5.281 4.955 -4.223 1.00 86.56 279 PHE A CA 1
ATOM 2196 C C . PHE A 1 279 ? -5.499 5.459 -2.791 1.00 86.56 279 PHE A C 1
ATOM 2198 O O . PHE A 1 279 ? -4.678 6.200 -2.245 1.00 86.56 279 PHE A O 1
ATOM 2205 N N . GLY A 1 280 ? -6.614 5.058 -2.188 1.00 89.00 280 GLY A N 1
ATOM 2206 C CA . GLY A 1 280 ? -7.014 5.447 -0.844 1.00 89.00 280 GLY A CA 1
ATOM 2207 C C . GLY A 1 280 ? -6.981 4.266 0.118 1.00 89.00 280 GLY A C 1
ATOM 2208 O O . GLY A 1 280 ? -7.444 3.169 -0.195 1.00 89.00 280 GLY A O 1
ATOM 2209 N N . VAL A 1 281 ? -6.470 4.521 1.320 1.00 91.31 281 VAL A N 1
ATOM 2210 C CA . VAL A 1 281 ? -6.506 3.580 2.440 1.00 91.31 281 VAL A CA 1
ATOM 2211 C C . VAL A 1 281 ? -7.174 4.272 3.619 1.00 91.31 281 VAL A C 1
ATOM 2213 O O . VAL A 1 281 ? -6.731 5.340 4.042 1.00 91.31 281 VAL A O 1
ATOM 2216 N N . CYS A 1 282 ? -8.229 3.669 4.158 1.00 90.75 282 CYS A N 1
ATOM 2217 C CA . CYS A 1 282 ? -8.943 4.174 5.324 1.00 90.75 282 CYS A CA 1
ATOM 2218 C C . CYS A 1 282 ? -8.853 3.158 6.466 1.00 90.75 282 CYS A C 1
ATOM 2220 O O . CYS A 1 282 ? -9.150 1.979 6.294 1.00 90.75 282 CYS A O 1
ATOM 2222 N N . ALA A 1 283 ? -8.409 3.612 7.638 1.00 91.31 283 ALA A N 1
ATOM 2223 C CA . ALA A 1 283 ? -8.306 2.792 8.838 1.00 91.31 283 ALA A CA 1
ATOM 2224 C C . ALA A 1 283 ? -9.381 3.219 9.843 1.00 91.31 283 ALA A C 1
ATOM 2226 O O . ALA A 1 283 ? -9.365 4.348 10.337 1.00 91.31 283 ALA A O 1
ATOM 2227 N N . VAL A 1 284 ? -10.293 2.305 10.169 1.00 90.50 284 VAL A N 1
ATOM 2228 C CA . VAL A 1 284 ? -11.403 2.531 11.098 1.00 90.50 284 VAL A CA 1
ATOM 2229 C C . VAL A 1 284 ? -11.152 1.755 12.387 1.00 90.50 284 VAL A C 1
ATOM 2231 O O . VAL A 1 284 ? -10.934 0.545 12.387 1.00 90.50 284 VAL A O 1
ATOM 2234 N N . GLN A 1 285 ? -11.184 2.455 13.516 1.00 89.44 285 GLN A N 1
ATOM 2235 C CA . GLN A 1 285 ? -10.991 1.849 14.833 1.00 89.44 285 GLN A CA 1
ATOM 2236 C C . GLN A 1 285 ? -12.297 1.211 15.304 1.00 89.44 285 GLN A C 1
ATOM 2238 O O . GLN A 1 285 ? -13.314 1.894 15.376 1.00 89.44 285 GLN A O 1
ATOM 2243 N N . LEU A 1 286 ? -12.273 -0.077 15.659 1.00 89.12 286 LEU A N 1
ATOM 2244 C CA . LEU A 1 286 ? -13.500 -0.820 15.971 1.00 89.12 286 LEU A CA 1
ATOM 2245 C C . LEU A 1 286 ? -14.008 -0.583 17.398 1.00 89.12 286 LEU A C 1
ATOM 2247 O O . LEU A 1 286 ? -15.210 -0.441 17.595 1.00 89.12 286 LEU A O 1
ATOM 2251 N N . LYS A 1 287 ? -13.117 -0.481 18.396 1.00 88.62 287 LYS A N 1
ATOM 2252 C CA . LYS A 1 287 ? -13.515 -0.342 19.814 1.00 88.62 287 LYS A CA 1
ATOM 2253 C C . LYS A 1 287 ? -14.470 0.838 20.077 1.00 88.62 287 LYS A C 1
ATOM 2255 O O . LYS A 1 287 ? -15.509 0.595 20.681 1.00 88.62 287 LYS A O 1
ATOM 2260 N N . PRO A 1 288 ? -14.196 2.075 19.611 1.00 88.19 288 PRO A N 1
ATOM 2261 C CA . PRO A 1 288 ? -15.128 3.192 19.803 1.00 88.19 288 PRO A CA 1
ATOM 2262 C C . PRO A 1 288 ? -16.492 2.962 19.157 1.00 88.19 288 PRO A C 1
ATOM 2264 O O . PRO A 1 288 ? -17.505 3.380 19.704 1.00 88.19 288 PRO A O 1
ATOM 2267 N N . GLN A 1 289 ? -16.523 2.283 18.009 1.00 87.94 289 GLN A N 1
ATOM 2268 C CA . GLN A 1 289 ? -17.775 2.022 17.304 1.00 87.94 289 GLN A CA 1
ATOM 2269 C C . GLN A 1 289 ? -18.596 0.937 17.994 1.00 87.94 289 GLN A C 1
ATOM 2271 O O . GLN A 1 289 ? -19.813 1.056 18.058 1.00 87.94 289 GLN A O 1
ATOM 2276 N N . LEU A 1 290 ? -17.944 -0.065 18.589 1.00 87.31 290 LEU A N 1
ATOM 2277 C CA . LEU A 1 290 ? -18.611 -1.041 19.452 1.00 87.31 290 LEU A CA 1
ATOM 2278 C C . LEU A 1 290 ? -19.163 -0.393 20.726 1.00 87.31 290 LEU A C 1
ATOM 2280 O O . LEU A 1 290 ? -20.276 -0.707 21.129 1.00 87.31 290 LEU A O 1
ATOM 2284 N N . GLU A 1 291 ? -18.419 0.530 21.344 1.00 89.19 291 GLU A N 1
ATOM 2285 C CA . GLU A 1 291 ? -18.903 1.279 22.512 1.00 89.19 291 GLU A CA 1
ATOM 2286 C C . GLU A 1 291 ? -20.177 2.065 22.170 1.00 89.19 291 GLU A C 1
ATOM 2288 O O . GLU A 1 291 ? -21.163 1.975 22.897 1.00 89.19 291 GLU A O 1
ATOM 2293 N N . LEU A 1 292 ? -20.189 2.761 21.029 1.00 87.31 292 LEU A N 1
ATOM 2294 C CA . LEU A 1 292 ? -21.366 3.492 20.555 1.00 87.31 292 LEU A CA 1
ATOM 2295 C C . LEU A 1 292 ? -22.536 2.564 20.209 1.00 87.31 292 LEU A C 1
ATOM 2297 O O . LEU A 1 292 ? -23.662 2.841 20.613 1.00 87.31 292 LEU A O 1
ATOM 2301 N N . LEU A 1 293 ? -22.272 1.457 19.509 1.00 87.31 293 LEU A N 1
ATOM 2302 C CA . LEU A 1 293 ? -23.289 0.478 19.115 1.00 87.31 293 LEU A CA 1
ATOM 2303 C C . LEU A 1 293 ? -23.976 -0.167 20.325 1.00 87.31 293 LEU A C 1
ATOM 2305 O O . LEU A 1 293 ? -25.177 -0.405 20.300 1.00 87.31 293 LEU A O 1
ATOM 2309 N N . LEU A 1 294 ? -23.220 -0.434 21.391 1.00 85.75 294 LEU A N 1
ATOM 2310 C CA . LEU A 1 294 ? -23.722 -1.083 22.604 1.00 85.75 294 LEU A CA 1
ATOM 2311 C C . LEU A 1 294 ? -24.300 -0.095 23.631 1.00 85.75 294 LEU A C 1
ATOM 2313 O O . LEU A 1 294 ? -24.718 -0.520 24.706 1.00 85.75 294 LEU A O 1
ATOM 2317 N N . GLY A 1 295 ? -24.304 1.212 23.342 1.00 83.38 295 GLY A N 1
ATOM 2318 C CA . GLY A 1 295 ? -24.764 2.243 24.282 1.00 83.38 295 GLY A CA 1
ATOM 2319 C C . GLY A 1 295 ? -23.824 2.460 25.477 1.00 83.38 295 GLY A C 1
ATOM 2320 O O . GLY A 1 295 ? -24.232 2.978 26.523 1.00 83.38 295 GLY A O 1
ATOM 2321 N N . LEU A 1 296 ? -22.556 2.062 25.349 1.00 86.56 296 LEU A N 1
ATOM 2322 C CA . LEU A 1 296 ? -21.548 2.189 26.394 1.00 86.56 296 LEU A CA 1
ATOM 2323 C C . LEU A 1 296 ? -20.863 3.567 26.346 1.00 86.56 296 LEU A C 1
ATOM 2325 O O . LEU A 1 296 ? -20.625 4.121 25.271 1.00 86.56 296 LEU A O 1
ATOM 2329 N N . PRO A 1 297 ? -20.480 4.136 27.505 1.00 85.25 297 PRO A N 1
ATOM 2330 C CA . PRO A 1 297 ? -19.644 5.331 27.539 1.00 85.25 297 PRO A CA 1
ATOM 2331 C C . PRO A 1 297 ? -18.298 5.106 26.839 1.00 85.25 297 PRO A C 1
ATOM 2333 O O . PRO A 1 297 ? -17.762 3.993 26.853 1.00 85.25 297 PRO A O 1
ATOM 2336 N N . GLN A 1 298 ? -17.705 6.179 26.311 1.00 83.56 298 GLN A N 1
ATOM 2337 C CA . GLN A 1 298 ? -16.372 6.116 25.708 1.00 83.56 298 GLN A CA 1
ATOM 2338 C C . GLN A 1 298 ? -15.342 5.518 26.677 1.00 83.56 298 GLN A C 1
ATOM 2340 O O . GLN A 1 298 ? -15.349 5.806 27.876 1.00 83.56 298 GLN A O 1
ATOM 2345 N N . PHE A 1 299 ? -14.432 4.716 26.130 1.00 84.19 299 PHE A N 1
ATOM 2346 C CA . PHE A 1 299 ? -13.340 4.027 26.822 1.00 84.19 299 PHE A CA 1
ATOM 2347 C C . PHE A 1 299 ? -13.746 2.867 27.738 1.00 84.19 299 PHE A C 1
ATOM 2349 O O . PHE A 1 299 ? -12.852 2.252 28.333 1.00 84.19 299 PHE A O 1
ATOM 2356 N N . SER A 1 300 ? -15.032 2.516 27.823 1.00 84.69 300 SER A N 1
ATOM 2357 C CA . SER A 1 300 ? -15.518 1.424 28.679 1.00 84.69 300 SER A CA 1
ATOM 2358 C C . SER A 1 300 ? -14.916 0.063 28.311 1.00 84.69 300 SER A C 1
ATOM 2360 O O . SER A 1 300 ? -14.597 -0.723 29.199 1.00 84.69 300 SER A O 1
ATOM 2362 N N . LEU A 1 301 ? -14.661 -0.198 27.023 1.00 83.75 301 LEU A N 1
ATOM 2363 C CA . LEU A 1 301 ? -14.098 -1.473 26.557 1.00 83.75 301 LEU A CA 1
ATOM 2364 C C . LEU A 1 301 ? -12.564 -1.509 26.600 1.00 83.75 301 LEU A C 1
ATOM 2366 O O . LEU A 1 301 ? -11.943 -2.524 26.291 1.00 83.75 301 LEU A O 1
ATOM 2370 N N . THR A 1 302 ? -11.903 -0.420 27.003 1.00 80.88 302 THR A N 1
ATOM 2371 C CA . THR A 1 302 ? -10.432 -0.326 26.943 1.00 80.88 302 THR A CA 1
ATOM 2372 C C . THR A 1 302 ? -9.739 -1.319 27.877 1.00 80.88 302 THR A C 1
ATOM 2374 O O . THR A 1 302 ? -8.673 -1.828 27.535 1.00 80.88 302 THR A O 1
ATOM 2377 N N . LYS A 1 303 ? -10.340 -1.609 29.037 1.00 82.56 303 LYS A N 1
ATOM 2378 C CA . LYS A 1 303 ? -9.817 -2.576 30.017 1.00 82.56 303 LYS A CA 1
ATOM 2379 C C . LYS A 1 303 ? -10.390 -3.986 29.838 1.00 82.56 303 LYS A C 1
ATOM 2381 O O . LYS A 1 303 ? -9.859 -4.933 30.407 1.00 82.56 303 LYS A O 1
ATOM 2386 N N . GLU A 1 304 ? -11.433 -4.132 29.026 1.00 83.62 304 GLU A N 1
ATOM 2387 C CA . GLU A 1 304 ? -12.226 -5.355 28.893 1.00 83.62 304 GLU A CA 1
ATOM 2388 C C . GLU A 1 304 ? -11.819 -6.140 27.641 1.00 83.62 304 GLU A C 1
ATOM 2390 O O . GLU A 1 304 ? -12.531 -6.207 26.637 1.00 83.62 304 GLU A O 1
ATOM 2395 N N . ILE A 1 305 ? -10.617 -6.723 27.695 1.00 84.12 305 ILE A N 1
ATOM 2396 C CA . ILE A 1 305 ? -10.008 -7.429 26.558 1.00 84.12 305 ILE A CA 1
ATOM 2397 C C . ILE A 1 305 ? -10.849 -8.638 26.140 1.00 84.12 305 ILE A C 1
ATOM 2399 O O . ILE A 1 305 ? -11.172 -8.768 24.961 1.00 84.12 305 ILE A O 1
ATOM 2403 N N . LYS A 1 306 ? -11.213 -9.494 27.105 1.00 86.25 306 LYS A N 1
ATOM 2404 C CA . LYS A 1 306 ? -11.975 -10.721 26.841 1.00 86.25 306 LYS A CA 1
ATOM 2405 C C . LYS A 1 306 ? -13.338 -10.395 26.232 1.00 86.25 306 LYS A C 1
ATOM 2407 O O . LYS A 1 306 ? -13.651 -10.887 25.159 1.00 86.25 306 LYS A O 1
ATOM 2412 N N . LEU A 1 307 ? -14.072 -9.466 26.846 1.00 86.12 307 LEU A N 1
ATOM 2413 C CA . LEU A 1 307 ? -15.369 -9.017 26.340 1.00 86.12 307 LEU A CA 1
ATOM 2414 C C . LEU A 1 307 ? -15.274 -8.479 24.907 1.00 86.12 307 LEU A C 1
ATOM 2416 O O . LEU A 1 307 ? -16.131 -8.774 24.087 1.00 86.12 307 LEU A O 1
ATOM 2420 N N . THR A 1 308 ? -14.228 -7.713 24.583 1.00 85.88 308 THR A N 1
ATOM 2421 C CA . THR A 1 308 ? -14.053 -7.186 23.221 1.00 85.88 308 THR A CA 1
ATOM 2422 C C . THR A 1 308 ? -13.826 -8.305 22.201 1.00 85.88 308 THR A C 1
ATOM 2424 O O . THR A 1 308 ? -14.343 -8.228 21.091 1.00 85.88 308 THR A O 1
ATOM 2427 N N . GLN A 1 309 ? -13.053 -9.336 22.555 1.00 86.38 309 GLN A N 1
ATOM 2428 C CA . GLN A 1 309 ? -12.822 -10.495 21.685 1.00 86.38 309 GLN A CA 1
ATOM 2429 C C . GLN A 1 309 ? -14.101 -11.314 21.496 1.00 86.38 309 GLN A C 1
ATOM 2431 O O . GLN A 1 309 ? -14.458 -11.632 20.363 1.00 86.38 309 GLN A O 1
ATOM 2436 N N . ASP A 1 310 ? -14.807 -11.571 22.594 1.00 87.56 310 ASP A N 1
ATOM 2437 C CA . ASP A 1 310 ? -16.074 -12.293 22.609 1.00 87.56 310 ASP A CA 1
ATOM 2438 C C . ASP A 1 310 ? -17.095 -11.576 21.705 1.00 87.56 310 ASP A C 1
ATOM 2440 O O . ASP A 1 310 ? -17.593 -12.161 20.744 1.00 87.56 310 ASP A O 1
ATOM 2444 N N . LEU A 1 311 ? -17.295 -10.267 21.901 1.00 87.38 311 LEU A N 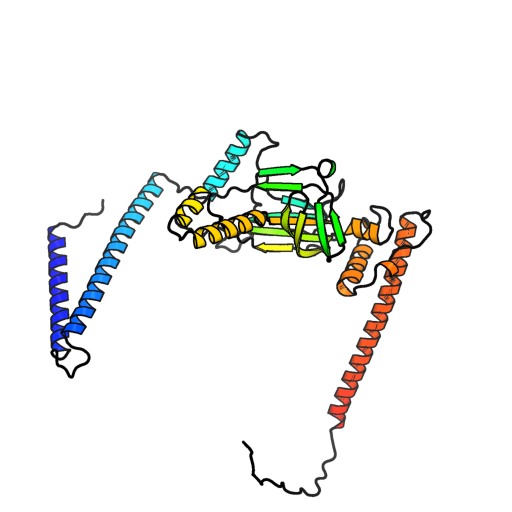1
ATOM 2445 C CA . LEU A 1 311 ? -18.166 -9.432 21.064 1.00 87.38 311 LEU A CA 1
ATOM 2446 C C . LEU A 1 311 ? -17.795 -9.487 19.577 1.00 87.38 311 LEU A C 1
ATOM 2448 O O . LEU A 1 311 ? -18.674 -9.643 18.733 1.00 87.38 311 LEU A O 1
ATOM 2452 N N . LEU A 1 312 ? -16.507 -9.371 19.238 1.00 85.69 312 LEU A N 1
ATOM 2453 C CA . LEU A 1 312 ? -16.066 -9.432 17.842 1.00 85.69 312 LEU A CA 1
ATOM 2454 C C . LEU A 1 312 ? -16.392 -10.785 17.205 1.00 85.69 312 LEU A C 1
ATOM 2456 O O . LEU A 1 312 ? -16.868 -10.805 16.075 1.00 85.69 312 LEU A O 1
ATOM 2460 N N . SER A 1 313 ? -16.192 -11.893 17.919 1.00 86.38 313 SER A N 1
ATOM 2461 C CA . SER A 1 313 ? -16.547 -13.216 17.392 1.00 86.38 313 SER A CA 1
ATOM 2462 C C . SER A 1 313 ? -18.063 -13.422 17.289 1.00 86.38 313 SER A C 1
ATOM 2464 O O . SER A 1 313 ? -18.530 -13.974 16.298 1.00 86.38 313 SER A O 1
ATOM 2466 N N . LEU A 1 314 ? -18.867 -12.894 18.224 1.00 87.44 314 LEU A N 1
ATOM 2467 C CA . LEU A 1 314 ? -20.333 -12.924 18.112 1.00 87.44 314 LEU A CA 1
ATOM 2468 C C . LEU A 1 314 ? -20.842 -12.167 16.877 1.00 87.44 314 LEU A C 1
ATOM 2470 O O . LEU A 1 314 ? -21.759 -12.641 16.205 1.00 87.44 314 LEU A O 1
ATOM 2474 N N . PHE A 1 315 ? -20.239 -11.023 16.548 1.00 85.38 315 PHE A N 1
ATOM 2475 C CA . PHE A 1 315 ? -20.626 -10.244 15.371 1.00 85.38 315 PHE A CA 1
ATOM 2476 C C . PHE A 1 315 ? -20.112 -10.831 14.052 1.00 85.38 315 PHE A C 1
ATOM 2478 O O . PHE A 1 315 ? -20.826 -10.777 13.053 1.00 85.38 315 PHE A O 1
ATOM 2485 N N . ILE A 1 316 ? -18.892 -11.374 14.031 1.00 84.31 316 ILE A N 1
ATOM 2486 C CA . ILE A 1 316 ? -18.257 -11.869 12.800 1.00 84.31 316 ILE A CA 1
ATOM 2487 C C . ILE A 1 316 ? -18.683 -13.310 12.503 1.00 84.31 316 ILE A C 1
ATOM 2489 O O . ILE A 1 316 ? -19.163 -13.584 11.405 1.00 84.31 316 ILE A O 1
ATOM 2493 N N . ASP A 1 317 ? -18.540 -14.212 13.475 1.00 86.62 317 ASP A N 1
ATOM 2494 C CA . ASP A 1 317 ? -18.714 -15.653 13.260 1.00 86.62 317 ASP A CA 1
ATOM 2495 C C . ASP A 1 317 ? -20.184 -16.073 13.375 1.00 86.62 317 ASP A C 1
ATOM 2497 O O . ASP A 1 317 ? -20.656 -16.902 12.600 1.00 86.62 317 ASP A O 1
ATOM 2501 N N . TYR A 1 318 ? -20.916 -15.496 14.335 1.00 84.38 318 TYR A N 1
ATOM 2502 C CA . TYR A 1 318 ? -22.305 -15.879 14.634 1.00 84.38 318 TYR A CA 1
ATOM 2503 C C . TYR A 1 318 ? -23.353 -14.887 14.110 1.00 84.38 318 TYR A C 1
ATOM 2505 O O . TYR A 1 318 ? -24.543 -15.185 14.181 1.00 84.38 318 TYR A O 1
ATOM 2513 N N . GLN A 1 319 ? -22.931 -13.730 13.583 1.00 84.88 319 GLN A N 1
ATOM 2514 C CA . GLN A 1 319 ? -23.799 -12.689 13.006 1.00 84.88 319 GLN A CA 1
ATOM 2515 C C . GLN A 1 319 ? -24.976 -12.281 13.910 1.00 84.88 319 GLN A C 1
ATOM 2517 O O . GLN A 1 319 ? -26.102 -12.081 13.453 1.00 84.88 319 GLN A O 1
ATOM 2522 N N . ILE A 1 320 ? -24.725 -12.164 15.213 1.00 86.50 320 ILE A N 1
ATOM 2523 C CA . ILE A 1 320 ? -25.773 -11.843 16.186 1.00 86.50 320 ILE A CA 1
ATOM 2524 C C . ILE A 1 320 ? -26.144 -10.364 16.095 1.00 86.50 320 ILE A C 1
ATOM 2526 O O . ILE A 1 320 ? -25.275 -9.492 16.046 1.00 86.50 320 ILE A O 1
ATOM 2530 N N . SER A 1 321 ? -27.447 -10.077 16.105 1.00 83.94 321 SER A N 1
ATOM 2531 C CA . SER A 1 321 ? -27.967 -8.709 16.098 1.00 83.94 321 SER A CA 1
ATOM 2532 C C . SER A 1 321 ? -27.456 -7.908 17.296 1.00 83.94 321 SER A C 1
ATOM 2534 O O . SER A 1 321 ? -27.529 -8.361 18.439 1.00 83.94 321 SER A O 1
ATOM 2536 N N . SER A 1 322 ? -27.007 -6.679 17.038 1.00 82.56 322 SER A N 1
ATOM 2537 C CA . SER A 1 322 ? -26.506 -5.754 18.062 1.00 82.56 322 SER A CA 1
ATOM 2538 C C . SER A 1 322 ? -27.518 -5.458 19.160 1.00 82.56 322 SER A C 1
ATOM 2540 O O . SER A 1 322 ? -27.125 -5.287 20.310 1.00 82.56 322 SER A O 1
ATOM 2542 N N . ASP A 1 323 ? -28.807 -5.452 18.826 1.00 83.81 323 ASP A N 1
ATOM 2543 C CA . ASP A 1 323 ? -29.882 -5.106 19.757 1.00 83.81 323 ASP A CA 1
ATOM 2544 C C . ASP A 1 323 ? -29.940 -6.064 20.953 1.00 83.81 323 ASP A C 1
ATOM 2546 O O . ASP A 1 323 ? -30.181 -5.627 22.073 1.00 83.81 323 ASP A O 1
ATOM 2550 N N . LEU A 1 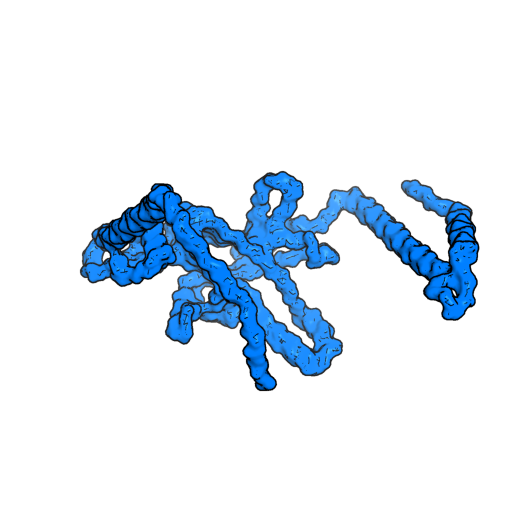324 ? -29.623 -7.347 20.743 1.00 82.50 324 LEU A N 1
ATOM 2551 C CA . LEU A 1 324 ? -29.605 -8.364 21.802 1.00 82.50 324 LEU A CA 1
ATOM 2552 C C . LEU A 1 324 ? -28.457 -8.171 22.801 1.00 82.50 324 LEU A C 1
ATOM 2554 O O . LEU A 1 324 ? -28.532 -8.639 23.933 1.00 82.50 324 LEU A O 1
ATOM 2558 N N . LEU A 1 325 ? -27.379 -7.516 22.370 1.00 83.56 325 LEU A N 1
ATOM 2559 C CA . LEU A 1 325 ? -26.163 -7.315 23.160 1.00 83.56 325 LEU A CA 1
ATOM 2560 C C . LEU A 1 325 ? -26.073 -5.896 23.732 1.00 83.56 325 LEU A C 1
ATOM 2562 O O . LEU A 1 325 ? -25.303 -5.657 24.662 1.00 83.56 325 LEU A O 1
ATOM 2566 N N . SER A 1 326 ? -26.833 -4.956 23.168 1.00 84.25 326 SER A N 1
ATOM 2567 C CA . SER A 1 326 ? -26.838 -3.553 23.570 1.00 84.25 326 SER A CA 1
ATOM 2568 C C . SER A 1 326 ? -27.383 -3.353 24.987 1.00 84.25 326 SER A C 1
ATOM 2570 O O . SER A 1 326 ? -28.171 -4.150 25.497 1.00 84.25 326 SER A O 1
ATOM 2572 N N . PHE A 1 327 ? -26.937 -2.282 25.643 1.00 81.75 327 PHE A N 1
ATOM 2573 C CA . PHE A 1 327 ? -27.487 -1.854 26.923 1.00 81.75 327 PHE A CA 1
ATOM 2574 C C . PHE A 1 327 ? -28.725 -0.973 26.697 1.00 81.75 327 PHE A C 1
ATOM 2576 O O . PHE A 1 327 ? -28.614 0.126 26.153 1.00 81.75 327 PHE A O 1
ATOM 2583 N N . ASP A 1 328 ? -29.886 -1.421 27.170 1.00 76.94 328 ASP A N 1
ATOM 2584 C CA . ASP A 1 328 ? -31.189 -0.745 27.057 1.00 76.94 328 ASP A CA 1
ATOM 2585 C C . ASP A 1 328 ? -31.640 -0.041 28.359 1.00 76.94 328 ASP A C 1
ATOM 2587 O O . ASP A 1 328 ? -32.740 0.510 28.444 1.00 76.94 328 ASP A O 1
ATOM 2591 N N . GLY A 1 329 ? -30.789 -0.035 29.391 1.00 69.81 329 GLY A N 1
ATOM 2592 C CA . GLY A 1 329 ? -31.123 0.475 30.721 1.00 69.81 329 GLY A CA 1
ATOM 2593 C C . GLY A 1 329 ? -31.072 2.003 30.882 1.00 69.81 329 GLY A C 1
ATOM 2594 O O . GLY A 1 329 ? -30.636 2.768 30.019 1.00 69.81 329 GLY A O 1
ATOM 2595 N N . VAL A 1 330 ? -31.496 2.481 32.058 1.00 70.06 330 VAL A N 1
ATOM 2596 C CA . VAL A 1 330 ? -31.565 3.918 32.378 1.00 70.06 330 VAL A CA 1
ATOM 2597 C C . VAL A 1 330 ? -30.164 4.547 32.366 1.00 70.06 330 VAL A C 1
ATOM 2599 O O . VAL A 1 330 ? -29.245 4.084 33.043 1.00 70.06 330 VAL A O 1
ATOM 2602 N N . GLY A 1 331 ? -30.004 5.663 31.645 1.00 64.50 331 GLY A N 1
ATOM 2603 C CA . GLY A 1 331 ? -28.708 6.309 31.388 1.00 64.50 331 GLY A CA 1
ATOM 2604 C C . GLY A 1 331 ? -27.893 6.752 32.615 1.00 64.50 331 GLY A C 1
ATOM 2605 O O . GLY A 1 331 ? -26.710 7.052 32.452 1.00 64.50 331 GLY A O 1
ATOM 2606 N N . SER A 1 332 ? -28.485 6.739 33.816 1.00 64.50 332 SER A N 1
ATOM 2607 C CA . SER A 1 332 ? -27.882 7.156 35.092 1.00 64.50 332 SER A CA 1
ATOM 2608 C C . SER A 1 332 ? -26.911 6.139 35.718 1.00 64.50 332 SER A C 1
ATOM 2610 O O . SER A 1 332 ? -26.279 6.466 36.722 1.00 64.50 332 SER A O 1
ATOM 2612 N N . MET A 1 333 ? -26.804 4.920 35.181 1.00 73.31 333 MET A N 1
ATOM 2613 C CA . MET A 1 333 ? -25.869 3.908 35.694 1.00 73.31 333 MET A CA 1
ATOM 2614 C C . MET A 1 333 ? -24.405 4.274 35.424 1.00 73.31 333 MET A C 1
ATOM 2616 O O . MET A 1 333 ? -24.078 4.924 34.423 1.00 73.31 333 MET A O 1
ATOM 2620 N N . THR A 1 334 ? -23.516 3.833 36.315 1.00 80.06 334 THR A N 1
ATOM 2621 C CA . THR A 1 334 ? -22.068 4.016 36.162 1.00 80.06 334 THR A CA 1
ATOM 2622 C C . THR A 1 334 ? -21.534 3.196 34.983 1.00 80.06 334 THR A C 1
ATOM 2624 O O . THR A 1 334 ? -22.141 2.215 34.556 1.00 80.06 334 THR A O 1
ATOM 2627 N N . SER A 1 335 ? -20.378 3.580 34.429 1.00 78.31 335 SER A N 1
ATOM 2628 C CA . SER A 1 335 ? -19.773 2.861 33.294 1.00 78.31 335 SER A CA 1
ATOM 2629 C C . SER A 1 335 ? -19.509 1.384 33.600 1.00 78.31 335 SER A C 1
ATOM 2631 O O . SER A 1 335 ? -19.710 0.542 32.732 1.00 78.31 335 SER A O 1
ATOM 2633 N N . SER A 1 336 ? -19.112 1.064 34.834 1.00 82.56 336 SER A N 1
ATOM 2634 C CA . SER A 1 336 ? -18.854 -0.314 35.260 1.00 82.56 336 SER A CA 1
ATOM 2635 C C . SER A 1 336 ? -20.128 -1.157 35.295 1.00 82.56 336 SER A C 1
ATOM 2637 O O . SER A 1 336 ? -20.109 -2.296 34.848 1.00 82.56 336 SER A O 1
ATOM 2639 N N . GLU A 1 337 ? -21.240 -0.604 35.782 1.00 83.38 337 GLU A N 1
ATOM 2640 C CA . GLU A 1 337 ? -22.523 -1.319 35.850 1.00 83.38 337 GLU A CA 1
ATOM 2641 C C . GLU A 1 337 ? -23.068 -1.620 34.451 1.00 83.38 337 GLU A C 1
ATOM 2643 O O . GLU A 1 337 ? -23.524 -2.730 34.192 1.00 83.38 337 GLU A O 1
ATOM 2648 N N . LYS A 1 338 ? -22.946 -0.667 33.518 1.00 83.12 338 LYS A N 1
ATOM 2649 C CA . LYS A 1 338 ? -23.356 -0.866 32.118 1.00 83.12 338 LYS A CA 1
ATOM 2650 C C . LYS A 1 338 ? -22.566 -1.986 31.441 1.00 83.12 338 LYS A C 1
ATOM 2652 O O . LYS A 1 338 ? -23.138 -2.792 30.715 1.00 83.12 338 LYS A O 1
ATOM 2657 N N . VAL A 1 339 ? -21.260 -2.056 31.700 1.00 85.25 339 VAL A N 1
ATOM 2658 C CA . VAL A 1 339 ? -20.393 -3.118 31.169 1.00 85.25 339 VAL A CA 1
ATOM 2659 C C . VAL A 1 339 ? -20.776 -4.487 31.731 1.00 85.25 339 VAL A C 1
ATOM 2661 O O . VAL A 1 339 ? -20.803 -5.453 30.975 1.00 85.25 339 VAL A O 1
ATOM 2664 N N . GLU A 1 340 ? -21.102 -4.588 33.021 1.00 85.94 340 GLU A N 1
ATOM 2665 C CA . GLU A 1 340 ? -21.523 -5.860 33.628 1.00 85.94 340 GLU A CA 1
ATOM 2666 C C . GLU A 1 340 ? -22.847 -6.378 33.051 1.00 85.94 340 GLU A C 1
ATOM 2668 O O . GLU A 1 340 ? -22.980 -7.576 32.807 1.00 85.94 340 GLU A O 1
ATOM 2673 N N . VAL A 1 341 ? -23.797 -5.491 32.740 1.00 85.62 341 VAL A N 1
ATOM 2674 C CA . VAL A 1 341 ? -25.041 -5.885 32.055 1.00 85.62 341 VAL A CA 1
ATOM 2675 C C . VAL A 1 341 ? -24.744 -6.464 30.668 1.00 85.62 341 VAL A C 1
ATOM 2677 O O . VAL A 1 341 ? -25.204 -7.560 30.350 1.00 85.62 341 VAL A O 1
ATOM 2680 N N . VAL A 1 342 ? -23.899 -5.794 29.875 1.00 85.88 342 VAL A N 1
ATOM 2681 C CA . VAL A 1 342 ? -23.486 -6.298 28.552 1.00 85.88 342 VAL A CA 1
ATOM 2682 C C . VAL A 1 342 ? -22.735 -7.629 28.668 1.00 85.88 342 VAL A C 1
ATOM 2684 O O . VAL A 1 342 ? -22.973 -8.535 27.872 1.00 85.88 342 VAL A O 1
ATOM 2687 N N . LYS A 1 343 ? -21.872 -7.805 29.681 1.00 87.25 343 LYS A N 1
ATOM 2688 C CA . LYS A 1 343 ? -21.224 -9.102 29.958 1.00 87.25 343 LYS A CA 1
ATOM 2689 C C . LYS A 1 343 ? -22.248 -10.198 30.239 1.00 87.25 343 LYS A C 1
ATOM 2691 O O . LYS A 1 343 ? -22.074 -11.308 29.746 1.00 87.25 343 LYS A O 1
ATOM 2696 N N . GLY A 1 344 ? -23.302 -9.893 30.998 1.00 86.94 344 GLY A N 1
ATOM 2697 C CA . GLY A 1 344 ? -24.402 -10.818 31.263 1.00 86.94 344 GLY A CA 1
ATOM 2698 C C . GLY A 1 344 ? -25.120 -11.251 29.983 1.00 86.94 344 GLY A C 1
ATOM 2699 O O . GLY A 1 344 ? -25.318 -12.445 29.771 1.00 86.94 344 GLY A O 1
ATOM 2700 N N . HIS A 1 345 ? -25.434 -10.301 29.096 1.00 87.06 345 HIS A N 1
ATOM 2701 C CA . HIS A 1 345 ? -26.063 -10.596 27.802 1.00 87.06 345 HIS A CA 1
ATOM 2702 C C . HIS A 1 345 ? -25.162 -11.470 26.919 1.00 87.06 345 HIS A C 1
ATOM 2704 O O . HIS A 1 345 ? -25.606 -12.484 26.385 1.00 87.06 345 HIS A O 1
ATOM 2710 N N . VAL A 1 346 ? -23.874 -11.127 26.820 1.00 88.06 346 VAL A N 1
ATOM 2711 C CA . VAL A 1 346 ? -22.884 -11.912 26.068 1.00 88.06 346 VAL A CA 1
ATOM 2712 C C . VAL A 1 346 ? -22.757 -13.327 26.636 1.00 88.06 346 VAL A C 1
ATOM 2714 O O . VAL A 1 346 ? -22.776 -14.290 25.874 1.00 88.06 346 VAL A O 1
ATOM 2717 N N . ALA A 1 347 ? -22.671 -13.478 27.960 1.00 88.88 347 ALA A N 1
ATOM 2718 C CA . ALA A 1 347 ? -22.551 -14.781 28.608 1.00 88.88 347 ALA A CA 1
ATOM 2719 C C . ALA A 1 347 ? -23.764 -15.682 28.334 1.00 88.88 347 ALA A C 1
ATOM 2721 O O . ALA A 1 347 ? -23.577 -16.834 27.951 1.00 88.88 347 ALA A O 1
ATOM 2722 N N . ALA A 1 348 ? -24.984 -15.146 28.447 1.00 87.94 348 ALA A N 1
ATOM 2723 C CA . ALA A 1 348 ? -26.212 -15.891 28.161 1.00 87.94 348 ALA A CA 1
ATOM 2724 C C . ALA A 1 348 ? -26.274 -16.365 26.699 1.00 87.94 348 ALA A C 1
ATOM 2726 O O . ALA A 1 348 ? -26.668 -17.495 26.409 1.00 87.94 348 ALA A O 1
ATOM 2727 N N . VAL A 1 349 ? -25.835 -15.519 25.764 1.00 87.75 349 VAL A N 1
ATOM 2728 C CA . VAL A 1 349 ? -25.758 -15.875 24.342 1.00 87.75 349 VAL A CA 1
ATOM 2729 C C . VAL A 1 349 ? -24.725 -16.978 24.099 1.00 87.75 349 VAL A C 1
ATOM 2731 O O . VAL A 1 349 ? -24.997 -17.917 23.352 1.00 87.75 349 VAL A O 1
ATOM 2734 N N . TYR A 1 350 ? -23.560 -16.915 24.746 1.00 87.06 350 TYR A N 1
ATOM 2735 C CA . TYR A 1 350 ? -22.559 -17.980 24.639 1.00 87.06 350 TYR A CA 1
ATOM 2736 C C . TYR A 1 350 ? -23.015 -19.301 25.242 1.00 87.06 350 TYR A C 1
ATOM 2738 O O . TYR A 1 350 ? -22.716 -20.343 24.664 1.00 87.06 350 TYR A O 1
ATOM 2746 N N . GLU A 1 351 ? -23.720 -19.269 26.369 1.00 89.50 351 GLU A N 1
ATOM 2747 C CA . GLU A 1 351 ? -24.290 -20.461 26.997 1.00 89.50 351 GLU A CA 1
ATOM 2748 C C . GLU A 1 351 ? -25.261 -21.152 26.031 1.00 89.50 351 GLU A C 1
ATOM 2750 O O . GLU A 1 351 ? -25.088 -22.330 25.726 1.00 89.50 351 GLU A O 1
ATOM 2755 N N . MET A 1 352 ? -26.165 -20.391 25.404 1.00 86.31 352 MET A N 1
ATOM 2756 C CA . MET A 1 352 ? -27.061 -20.914 24.367 1.00 86.31 352 MET A CA 1
ATOM 2757 C C . MET A 1 352 ? -26.294 -21.518 23.174 1.00 86.31 352 MET A C 1
ATOM 2759 O O . MET A 1 352 ? -26.651 -22.584 22.673 1.00 86.31 352 MET A O 1
ATOM 2763 N N . ILE A 1 353 ? -25.225 -20.862 22.707 1.00 87.06 353 ILE A N 1
ATOM 2764 C CA . ILE A 1 353 ? -24.387 -21.378 21.609 1.00 87.06 353 ILE A CA 1
ATOM 2765 C C . ILE A 1 353 ? -23.685 -22.681 22.016 1.00 87.06 353 ILE A C 1
ATOM 2767 O O . ILE A 1 353 ? -23.572 -23.596 21.199 1.00 87.06 353 ILE A O 1
ATOM 2771 N N . GLN A 1 354 ? -23.188 -22.775 23.250 1.00 88.44 354 GLN A N 1
ATOM 2772 C CA . GLN A 1 354 ? -22.534 -23.980 23.760 1.00 88.44 354 GLN A CA 1
ATOM 2773 C C . GLN A 1 354 ? -23.522 -25.140 23.884 1.00 88.44 354 GLN A C 1
ATOM 2775 O O . GLN A 1 354 ? -23.226 -26.224 23.384 1.00 88.44 354 GLN A O 1
ATOM 2780 N N . GLU A 1 355 ? -24.714 -24.905 24.433 1.00 89.75 355 GLU A N 1
ATOM 2781 C CA . GLU A 1 355 ? -25.770 -25.920 24.520 1.00 89.75 355 GLU A CA 1
ATOM 2782 C C . GLU A 1 355 ? -26.155 -26.475 23.140 1.00 89.75 355 GLU A C 1
ATOM 2784 O O . GLU A 1 355 ? -26.333 -27.687 22.977 1.00 89.75 355 GLU A O 1
ATOM 2789 N N . LEU A 1 356 ? -26.249 -25.605 22.127 1.00 84.75 356 LEU A N 1
ATOM 2790 C CA . LEU A 1 356 ? -26.523 -26.013 20.749 1.00 84.75 356 LEU A CA 1
ATOM 2791 C C . LEU A 1 356 ? -25.385 -26.860 20.173 1.00 84.75 356 LEU A C 1
ATOM 2793 O O . LEU A 1 356 ? -25.643 -27.938 19.644 1.00 84.75 356 LEU A O 1
ATOM 2797 N N . LYS A 1 357 ? -24.127 -26.441 20.350 1.00 87.12 357 LYS A N 1
ATOM 2798 C CA . LYS A 1 357 ? -22.962 -27.217 19.893 1.00 87.12 357 LYS A CA 1
ATOM 2799 C C . LYS A 1 357 ? -22.874 -28.590 20.556 1.00 87.12 357 LYS A C 1
ATOM 2801 O O . LYS A 1 357 ? -22.571 -29.572 19.886 1.00 87.12 357 LYS A O 1
ATOM 2806 N N . GLU A 1 358 ? -23.147 -28.678 21.854 1.00 89.88 358 GLU A N 1
ATOM 2807 C CA . GLU A 1 358 ? -23.170 -29.952 22.581 1.00 89.88 358 GLU A CA 1
ATOM 2808 C C . GLU A 1 358 ? -24.319 -30.859 22.136 1.00 89.88 358 GLU A C 1
ATOM 2810 O O . GLU A 1 358 ? -24.203 -32.086 22.159 1.00 89.88 358 GLU A O 1
ATOM 2815 N N . LYS A 1 359 ? -25.460 -30.280 21.756 1.00 89.25 359 LYS A N 1
ATOM 2816 C CA . LYS A 1 359 ? -26.575 -31.038 21.188 1.00 89.25 359 LYS A CA 1
ATOM 2817 C C . LYS A 1 359 ? -26.237 -31.561 19.791 1.00 89.25 359 LYS A C 1
ATOM 2819 O O . LYS A 1 359 ? -26.508 -32.725 19.516 1.00 89.25 359 LYS A O 1
ATOM 2824 N N . ASP A 1 360 ? -25.608 -30.743 18.953 1.00 85.44 360 ASP A N 1
ATOM 2825 C CA . ASP A 1 360 ? -25.190 -31.133 17.604 1.00 85.44 360 ASP A CA 1
ATOM 2826 C C . ASP A 1 360 ? -24.121 -32.231 17.638 1.00 85.44 360 ASP A C 1
ATOM 2828 O O . ASP A 1 360 ? -24.227 -33.209 16.901 1.00 85.44 360 ASP A O 1
ATOM 2832 N N . LEU A 1 361 ? -23.146 -32.133 18.551 1.00 87.50 361 LEU A N 1
ATOM 2833 C CA . LEU A 1 361 ? -22.153 -33.187 18.785 1.00 87.50 361 LEU A CA 1
ATOM 2834 C C . LEU A 1 361 ? -22.810 -34.507 19.203 1.00 87.50 361 LEU A C 1
ATOM 2836 O O . LEU A 1 361 ? -22.513 -35.540 18.614 1.00 87.50 361 LEU A O 1
ATOM 2840 N N . ARG A 1 362 ? -23.748 -34.475 20.158 1.00 86.69 362 ARG A N 1
ATOM 2841 C CA . ARG A 1 362 ? -24.477 -35.680 20.591 1.00 86.69 362 ARG A CA 1
ATOM 2842 C C . ARG A 1 362 ? -25.310 -36.299 19.473 1.00 86.69 362 ARG A C 1
ATOM 2844 O O . ARG A 1 362 ? -25.374 -37.520 19.373 1.00 86.69 362 ARG A O 1
ATOM 2851 N N . ASN A 1 363 ? -25.944 -35.482 18.636 1.00 85.06 363 ASN A N 1
ATOM 2852 C CA . ASN A 1 363 ? -26.695 -35.982 17.487 1.00 85.06 363 ASN A CA 1
ATOM 2853 C C . ASN A 1 363 ? -25.757 -36.628 16.457 1.00 85.06 363 ASN A C 1
ATOM 2855 O O . ASN A 1 363 ? -26.056 -37.711 15.967 1.00 85.06 363 ASN A O 1
ATOM 2859 N N . ALA A 1 364 ? -24.603 -36.014 16.180 1.00 84.44 364 ALA A N 1
ATOM 2860 C CA . ALA A 1 364 ? -23.602 -36.567 15.271 1.00 84.44 364 ALA A CA 1
ATOM 2861 C C . ALA A 1 364 ? -22.987 -37.876 15.798 1.00 84.44 364 ALA A C 1
ATOM 2863 O O . ALA A 1 364 ? -22.770 -38.803 15.022 1.00 84.44 364 ALA A O 1
ATOM 2864 N N . GLU A 1 365 ? -22.746 -37.983 17.109 1.00 85.19 365 GLU A N 1
ATOM 2865 C CA . GLU A 1 365 ? -22.322 -39.231 17.758 1.00 85.19 365 GLU A CA 1
ATOM 2866 C C . GLU A 1 365 ? -23.391 -40.321 17.618 1.00 85.19 365 GLU A C 1
ATOM 2868 O O . GLU A 1 365 ? -23.076 -41.434 17.207 1.00 85.19 365 GLU A O 1
ATOM 2873 N N . GLN A 1 366 ? -24.664 -39.998 17.865 1.00 80.50 366 GLN A N 1
ATOM 2874 C CA . GLN A 1 366 ? -25.771 -40.943 17.686 1.00 80.50 366 GLN A CA 1
ATOM 2875 C C . GLN A 1 366 ? -25.929 -41.389 16.227 1.00 80.50 366 GLN A C 1
ATOM 2877 O O . GLN A 1 366 ? -26.183 -42.563 15.969 1.00 80.50 366 GLN A O 1
ATOM 2882 N N . GLU A 1 367 ? -25.768 -40.482 15.263 1.00 81.38 367 GLU A N 1
ATOM 2883 C CA . GLU A 1 367 ? -25.780 -40.816 13.836 1.00 81.38 367 GLU A CA 1
ATOM 2884 C C . GLU A 1 367 ? -24.588 -41.695 13.440 1.00 81.38 367 GLU A C 1
ATOM 2886 O O . GLU A 1 367 ? -24.765 -42.665 12.699 1.00 81.38 367 GLU A O 1
ATOM 2891 N N . ALA A 1 368 ? -23.391 -41.409 13.958 1.00 79.50 368 ALA A N 1
ATOM 2892 C CA . ALA A 1 368 ? -22.201 -42.221 13.727 1.00 79.50 368 ALA A CA 1
ATOM 2893 C C . ALA A 1 368 ? -22.343 -43.625 14.336 1.00 79.50 368 ALA A C 1
ATOM 2895 O O . ALA A 1 368 ? -22.035 -44.609 13.663 1.00 79.50 368 ALA A O 1
ATOM 2896 N N . ASP A 1 369 ? -22.875 -43.735 15.554 1.00 80.25 369 ASP A N 1
ATOM 2897 C CA . ASP A 1 369 ? -23.134 -45.013 16.218 1.00 80.25 369 ASP A CA 1
ATOM 2898 C C . ASP A 1 369 ? -24.214 -45.819 15.483 1.00 80.25 369 ASP A C 1
ATOM 2900 O O . ASP A 1 369 ? -24.008 -47.001 15.204 1.00 80.25 369 ASP A O 1
ATOM 2904 N N . MET A 1 370 ? -25.316 -45.186 15.054 1.00 74.81 370 MET A N 1
ATOM 2905 C CA . MET A 1 370 ? -26.329 -45.835 14.206 1.00 74.81 370 MET A CA 1
ATOM 2906 C C . MET A 1 370 ? -25.739 -46.309 12.870 1.00 74.81 370 MET A C 1
ATOM 2908 O O . MET A 1 370 ? -26.081 -47.390 12.385 1.00 74.81 370 MET A O 1
ATOM 2912 N N . HIS A 1 371 ? -24.827 -45.539 12.271 1.00 71.88 371 HIS A N 1
ATOM 2913 C CA . HIS A 1 371 ? -24.147 -45.917 11.034 1.00 71.88 371 HIS A CA 1
ATOM 2914 C C . HIS A 1 371 ? -23.174 -47.094 11.243 1.00 71.88 371 HIS A C 1
ATOM 2916 O O . HIS A 1 371 ? -23.098 -47.996 10.406 1.00 71.88 371 HIS A O 1
ATOM 2922 N N . VAL A 1 372 ? -22.468 -47.146 12.377 1.00 72.81 372 VAL A N 1
ATOM 2923 C CA . VAL A 1 372 ? -21.606 -48.279 12.756 1.00 72.81 372 VAL A CA 1
ATOM 2924 C C . VAL A 1 372 ? -22.434 -49.529 13.072 1.00 72.81 372 VAL A C 1
ATOM 2926 O O . VAL A 1 372 ? -22.060 -50.626 12.649 1.00 72.81 372 VAL A O 1
ATOM 2929 N N . GLU A 1 373 ? -23.583 -49.395 13.738 1.00 64.81 373 GLU A N 1
ATOM 2930 C CA . GLU A 1 373 ? -24.504 -50.509 13.993 1.00 64.81 373 GLU A CA 1
ATOM 2931 C C . GLU A 1 373 ? -25.151 -51.045 12.712 1.00 64.81 373 GLU A C 1
ATOM 2933 O O . GLU A 1 373 ? -25.287 -52.258 12.570 1.00 64.81 373 GLU A O 1
ATOM 2938 N N . MET A 1 374 ? -25.482 -50.195 11.734 1.00 61.50 374 MET A N 1
ATOM 2939 C CA . MET A 1 374 ? -25.961 -50.664 10.425 1.00 61.50 374 MET A CA 1
ATOM 2940 C C . MET A 1 374 ? -24.887 -51.442 9.650 1.00 61.50 374 MET A C 1
ATOM 2942 O O . MET A 1 374 ? -25.209 -52.407 8.955 1.00 61.50 374 MET A O 1
ATOM 2946 N N . ILE A 1 375 ? -23.611 -51.072 9.793 1.00 60.38 375 ILE A N 1
ATOM 2947 C CA . ILE A 1 375 ? -22.490 -51.779 9.157 1.00 60.38 375 ILE A CA 1
ATOM 2948 C C . ILE A 1 375 ? -22.174 -53.099 9.885 1.00 60.38 375 ILE A C 1
ATOM 2950 O O . ILE A 1 375 ? -21.957 -54.119 9.230 1.00 60.38 375 ILE A O 1
ATOM 2954 N N . ASN A 1 376 ? -22.206 -53.127 11.222 1.00 56.31 376 ASN A N 1
ATOM 2955 C CA . ASN A 1 376 ? -21.943 -54.339 12.012 1.00 56.31 376 ASN A CA 1
ATOM 2956 C C . ASN A 1 376 ? -23.149 -55.297 12.094 1.00 56.31 376 ASN A C 1
ATOM 2958 O O . ASN A 1 376 ? -22.966 -56.508 12.220 1.00 56.31 376 ASN A O 1
ATOM 2962 N N . GLY A 1 377 ? -24.377 -54.787 11.973 1.00 49.41 377 GLY A N 1
ATOM 2963 C CA . GLY A 1 377 ? -25.625 -55.558 11.948 1.00 49.41 377 GLY A CA 1
ATOM 2964 C C . GLY A 1 377 ? -25.913 -56.256 10.613 1.00 49.41 377 GLY A C 1
ATOM 2965 O O . GLY A 1 377 ? -26.823 -57.079 10.535 1.00 49.41 377 GLY A O 1
ATOM 2966 N N . GLY A 1 378 ? -25.119 -55.981 9.569 1.00 44.50 378 GLY A N 1
ATOM 2967 C CA . GLY A 1 378 ? -25.177 -56.662 8.268 1.00 44.50 378 GLY A CA 1
ATOM 2968 C C . GLY A 1 378 ? -24.547 -58.065 8.244 1.00 44.50 378 GLY A C 1
ATOM 2969 O O . GLY A 1 378 ? -24.560 -58.739 7.212 1.00 44.50 378 GLY A O 1
ATOM 2970 N N . GLY A 1 379 ? -23.997 -58.535 9.367 1.00 41.28 379 GLY A N 1
ATOM 2971 C CA . GLY A 1 379 ? -23.479 -59.891 9.511 1.00 41.28 379 GLY A CA 1
ATOM 2972 C C . GLY A 1 379 ? -24.581 -60.915 9.804 1.00 41.28 379 GLY A C 1
ATOM 2973 O O . GLY A 1 379 ? -25.084 -60.974 10.919 1.00 41.28 379 GLY A O 1
ATOM 2974 N N . PHE A 1 380 ? -24.840 -61.797 8.828 1.00 36.38 380 PHE A N 1
ATOM 2975 C CA . PHE A 1 380 ? -25.570 -63.082 8.906 1.00 36.38 380 PHE A CA 1
ATOM 2976 C C . PHE A 1 380 ? -27.085 -63.104 8.589 1.00 36.38 380 PHE A C 1
ATOM 2978 O O . PHE A 1 380 ? -27.936 -63.067 9.473 1.00 36.38 380 PHE A O 1
ATOM 2985 N N . ARG A 1 381 ? -27.416 -63.407 7.320 1.00 35.88 381 ARG A N 1
ATOM 2986 C CA . ARG A 1 381 ? -28.191 -64.616 6.946 1.00 35.88 381 ARG A CA 1
ATOM 2987 C C . ARG A 1 381 ? -28.017 -64.954 5.461 1.00 35.88 381 ARG A C 1
ATOM 2989 O O . ARG A 1 381 ? -28.707 -64.453 4.581 1.00 35.88 381 ARG A O 1
ATOM 2996 N N . LEU A 1 382 ? -27.076 -65.862 5.217 1.00 41.81 382 LEU A N 1
ATOM 2997 C CA . LEU A 1 382 ? -26.907 -66.598 3.972 1.00 41.81 382 LEU A CA 1
ATOM 2998 C C . LEU A 1 382 ? -28.026 -67.654 3.880 1.00 41.81 382 LEU A C 1
ATOM 3000 O O . LEU A 1 382 ? -27.952 -68.674 4.554 1.00 41.81 382 LEU A O 1
ATOM 3004 N N . PHE A 1 383 ? -29.063 -67.422 3.076 1.00 33.56 383 PHE A N 1
ATOM 3005 C CA . PHE A 1 383 ? -29.870 -68.502 2.492 1.00 33.56 383 PHE A CA 1
ATOM 3006 C C . PHE A 1 383 ? -30.375 -68.049 1.121 1.00 33.56 383 PHE A C 1
ATOM 3008 O O . PHE A 1 383 ? -31.444 -67.463 0.974 1.00 33.56 383 PHE A O 1
ATOM 3015 N N . GLY A 1 384 ? -29.542 -68.296 0.109 1.00 35.34 384 GLY A N 1
ATOM 3016 C CA . GLY A 1 384 ? -29.920 -68.192 -1.290 1.00 35.34 384 GLY A CA 1
ATOM 3017 C C . GLY A 1 384 ? -30.856 -69.336 -1.663 1.00 35.34 384 GLY A C 1
ATOM 3018 O O . GLY A 1 384 ? -30.424 -70.477 -1.807 1.00 35.34 384 GLY A O 1
ATOM 3019 N N . GLY A 1 385 ? -32.133 -69.010 -1.839 1.00 36.97 385 GLY A N 1
ATOM 3020 C CA . GLY A 1 385 ? -33.050 -69.744 -2.698 1.00 36.97 385 GLY A CA 1
ATOM 3021 C C . GLY A 1 385 ? -33.195 -68.989 -4.018 1.00 36.97 385 GLY A C 1
ATOM 3022 O O . GLY A 1 385 ? -33.727 -67.890 -4.024 1.00 36.97 385 GLY A O 1
ATOM 3023 N N . ALA A 1 386 ? -32.693 -69.609 -5.089 1.00 36.03 386 ALA A N 1
ATOM 3024 C CA . ALA A 1 386 ? -33.024 -69.433 -6.508 1.00 36.03 386 ALA A CA 1
ATOM 3025 C C . ALA A 1 386 ? -33.078 -68.009 -7.116 1.00 36.03 386 ALA A C 1
ATOM 3027 O O . ALA A 1 386 ? -33.979 -67.213 -6.873 1.00 36.03 386 ALA A O 1
ATOM 3028 N N . ALA A 1 387 ? -32.155 -67.767 -8.051 1.00 45.06 387 ALA A N 1
ATOM 3029 C CA . ALA A 1 387 ? -32.203 -66.668 -9.012 1.00 45.06 387 ALA A CA 1
ATOM 3030 C C . ALA A 1 387 ? -33.353 -66.823 -10.029 1.00 45.06 387 ALA A C 1
ATOM 3032 O O . ALA A 1 387 ? -33.635 -67.946 -10.457 1.00 45.06 387 ALA A O 1
ATOM 3033 N N . PRO A 1 388 ? -33.895 -65.709 -10.552 1.00 41.34 388 PRO A N 1
ATOM 3034 C CA . PRO A 1 388 ? -34.401 -65.653 -11.913 1.00 41.34 388 PRO A CA 1
ATOM 3035 C C . PRO A 1 388 ? -33.528 -64.756 -12.807 1.00 41.34 388 PRO A C 1
ATOM 3037 O O . PRO A 1 388 ? -32.989 -63.732 -12.392 1.00 41.34 388 PRO A O 1
ATOM 3040 N N . ALA A 1 389 ? -33.386 -65.214 -14.048 1.00 43.97 389 ALA A N 1
ATOM 3041 C CA . ALA A 1 389 ? -32.587 -64.664 -15.138 1.00 43.97 389 ALA A CA 1
ATOM 3042 C C . ALA A 1 389 ? -33.116 -63.309 -15.678 1.00 43.97 389 ALA A C 1
ATOM 3044 O O . ALA A 1 389 ? -34.275 -62.965 -15.440 1.00 43.97 389 ALA A O 1
ATOM 3045 N N . PRO A 1 390 ? -32.298 -62.546 -16.434 1.00 49.94 390 PRO A N 1
ATOM 3046 C CA . PRO A 1 390 ? -32.648 -61.208 -16.902 1.00 49.94 390 PRO A CA 1
ATOM 3047 C C . PRO A 1 390 ? -33.398 -61.257 -18.244 1.00 49.94 390 PRO A C 1
ATOM 3049 O O . PRO A 1 390 ? -33.115 -62.135 -19.062 1.00 49.94 390 PRO A O 1
ATOM 3052 N N . PRO A 1 391 ? -34.261 -60.277 -18.562 1.00 41.62 391 PRO A N 1
ATOM 3053 C CA . PRO A 1 391 ? -34.643 -60.016 -19.936 1.00 41.62 391 PRO A CA 1
ATOM 3054 C C . PRO A 1 391 ? -33.869 -58.800 -20.453 1.00 41.62 391 PRO A C 1
ATOM 3056 O O . PRO A 1 391 ? -34.143 -57.655 -20.099 1.00 41.62 391 PRO A O 1
ATOM 3059 N N . GLY A 1 392 ? -32.886 -59.072 -21.307 1.00 39.47 392 GLY A N 1
ATOM 3060 C CA . GLY A 1 392 ? -32.368 -58.100 -22.258 1.00 39.47 392 GLY A CA 1
ATOM 3061 C C . GLY A 1 392 ? -33.077 -58.246 -23.605 1.00 39.47 392 GLY A C 1
ATOM 3062 O O . GLY A 1 392 ? -33.300 -59.364 -24.065 1.00 39.47 392 GLY A O 1
ATOM 3063 N N . G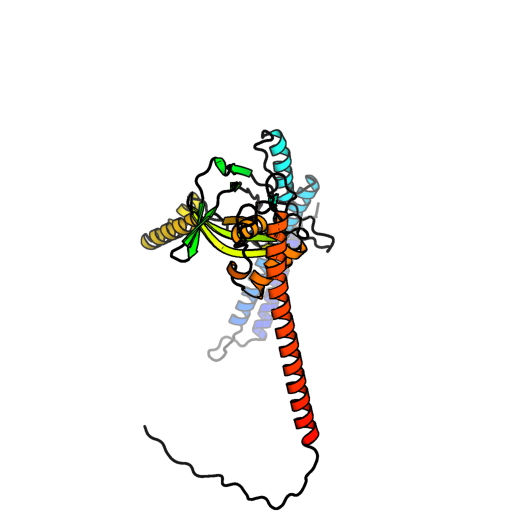LY A 1 393 ? -33.345 -57.109 -24.251 1.00 38.75 393 GLY A N 1
ATOM 3064 C CA . GLY A 1 393 ? -33.473 -57.006 -25.707 1.00 38.75 393 GLY A CA 1
ATOM 3065 C C . GLY A 1 393 ? -34.839 -56.551 -26.222 1.00 38.75 393 GLY A C 1
ATOM 3066 O O . GLY A 1 393 ? -35.829 -57.257 -26.068 1.00 38.75 393 GLY A O 1
ATOM 3067 N N . GLY A 1 394 ? -34.872 -55.409 -26.922 1.00 35.62 394 GLY A N 1
ATOM 3068 C CA . GLY A 1 394 ? -36.034 -55.034 -27.737 1.00 35.62 394 GLY A CA 1
ATOM 3069 C C . GLY A 1 394 ? -36.104 -53.575 -28.187 1.00 35.62 394 GLY A C 1
ATOM 3070 O O . GLY A 1 394 ? -36.917 -52.815 -27.691 1.00 35.62 394 GLY A O 1
ATOM 3071 N N . MET A 1 395 ? -35.232 -53.223 -29.125 1.00 39.84 395 MET A N 1
ATOM 3072 C CA . MET A 1 395 ? -35.092 -51.986 -29.912 1.00 39.84 395 MET A CA 1
ATOM 3073 C C . MET A 1 395 ? -36.362 -51.532 -30.696 1.00 39.84 395 MET A C 1
ATOM 3075 O O . MET A 1 395 ? -37.233 -52.356 -30.954 1.00 39.84 395 MET A O 1
ATOM 3079 N N . PHE A 1 396 ? -36.344 -50.266 -31.174 1.00 38.19 396 PHE A N 1
ATOM 3080 C CA . PHE A 1 396 ? -37.246 -49.513 -32.100 1.00 38.19 396 PHE A CA 1
ATOM 3081 C C . PHE A 1 396 ? -38.305 -48.591 -31.440 1.00 38.19 396 PHE A C 1
ATOM 3083 O O . PHE A 1 396 ? -39.038 -49.029 -30.569 1.00 38.19 396 PHE A O 1
ATOM 3090 N N . GLY A 1 397 ? -38.478 -47.309 -31.802 1.00 35.59 397 GLY A N 1
ATOM 3091 C CA . GLY A 1 397 ? -37.958 -46.512 -32.923 1.00 35.59 397 GLY A CA 1
ATOM 3092 C C . GLY A 1 397 ? -38.175 -44.991 -32.739 1.00 35.59 397 GLY A C 1
ATOM 3093 O O . GLY A 1 397 ? -38.766 -44.553 -31.756 1.00 35.59 397 GLY A O 1
ATOM 3094 N N . ALA A 1 398 ? -37.634 -44.215 -33.685 1.00 39.69 398 ALA A N 1
ATOM 3095 C CA . ALA A 1 398 ? -37.597 -42.746 -33.748 1.00 39.69 398 ALA A CA 1
ATOM 3096 C C . ALA A 1 398 ? -38.983 -42.069 -33.867 1.00 39.69 398 ALA A C 1
ATOM 3098 O O . ALA A 1 398 ? -39.985 -42.741 -34.120 1.00 39.69 398 ALA A O 1
ATOM 3099 N N . PRO A 1 399 ? -39.029 -40.726 -33.799 1.00 55.12 399 PRO A N 1
ATOM 3100 C CA . PRO A 1 399 ? -39.241 -40.013 -35.063 1.00 55.12 399 PRO A CA 1
ATOM 3101 C C . PRO A 1 399 ? -38.424 -38.716 -35.225 1.00 55.12 399 PRO A C 1
ATOM 3103 O O . PRO A 1 399 ? -37.664 -38.318 -34.346 1.00 55.12 399 PRO A O 1
ATOM 3106 N N . ALA A 1 400 ? -38.590 -38.173 -36.435 1.00 44.84 400 ALA A N 1
ATOM 3107 C CA . ALA A 1 400 ? -38.007 -36.992 -37.068 1.00 44.84 400 ALA A CA 1
ATOM 3108 C C . ALA A 1 400 ? -38.048 -35.683 -36.270 1.00 44.84 400 ALA A C 1
ATOM 3110 O O . ALA A 1 400 ? -38.981 -35.510 -35.453 1.00 44.84 400 ALA A O 1
#

Organism: NCBI:txid49249

Secondary structure (DSSP, 8-state):
---PPPHHHHHHHHHHHHHHHHHHHHHHHHHS--S-TT-SS-HHHHHHHHHHHHHHHHHHHHHHHHHHHHHHHHHHHHHHH--PPPHHHHHHHHHHHHHHHS-TTTS-EESEEEE--TTS--SEEEEEEE----TT-S----PBPEEEEEEE-TTTS--EEEEEETTEEEEE---EEEEE------SS-TTT-SPPEEEEEEE-TT-EEEEEEEEE-SSSBEEEEEEEEEETT-EEEEEE--PPPPPHHHHHHHHTTS-HHHHHHHHHHHHHHHHT--EEEEEEEHHHHHHHHTTPPTTTTSS-HHHHHHHHHHHHTS---HHHHS--S-TTS-HHHHHHHHHHHHHHHHHHHHHHHHHHHHHHHHHHHHHHHHHHTT----------------------

Radius of gyration: 37.76 Å; chains: 1; bounding box: 87×92×96 Å

pLDDT: mean 80.41, std 14.49, range [33.56, 95.0]